Protein AF-A0A1Z8ZDG0-F1 (afdb_monomer)

Structure (mmCIF, N/CA/C/O backbone):
data_AF-A0A1Z8ZDG0-F1
#
_entry.id   AF-A0A1Z8ZDG0-F1
#
loop_
_atom_site.group_PDB
_atom_site.id
_atom_site.type_symbol
_atom_site.label_atom_id
_atom_site.label_alt_id
_atom_site.label_comp_id
_atom_site.label_asym_id
_atom_site.label_entity_id
_atom_site.label_seq_id
_atom_site.pdbx_PDB_ins_code
_atom_site.Cartn_x
_atom_site.Cartn_y
_atom_site.Cartn_z
_atom_site.occupancy
_atom_site.B_iso_or_equiv
_atom_site.auth_seq_id
_atom_site.auth_comp_id
_atom_site.auth_asym_id
_atom_site.auth_atom_id
_atom_site.pdbx_PDB_model_num
ATOM 1 N N . MET A 1 1 ? 83.042 8.607 -52.665 1.00 51.03 1 MET A N 1
ATOM 2 C CA . MET A 1 1 ? 83.077 7.146 -52.420 1.00 51.03 1 MET A CA 1
ATOM 3 C C . MET A 1 1 ? 82.185 6.452 -53.442 1.00 51.03 1 MET A C 1
ATOM 5 O O . MET A 1 1 ? 81.121 7.002 -53.720 1.00 51.03 1 MET A O 1
ATOM 9 N N . PRO A 1 2 ? 82.586 5.308 -54.026 1.00 62.31 2 PRO A N 1
ATOM 10 C CA . PRO A 1 2 ? 81.725 4.559 -54.939 1.00 62.31 2 PRO A CA 1
ATOM 11 C C . PRO A 1 2 ? 80.464 4.097 -54.197 1.00 62.31 2 PRO A C 1
ATOM 13 O O . PRO A 1 2 ? 80.537 3.644 -53.053 1.00 62.31 2 PRO A O 1
ATOM 16 N N . LYS A 1 3 ? 79.292 4.264 -54.821 1.00 74.88 3 LYS A N 1
ATOM 17 C CA . LYS A 1 3 ? 78.024 3.813 -54.236 1.00 74.88 3 LYS A CA 1
ATOM 18 C C . LYS A 1 3 ? 78.013 2.282 -54.241 1.00 74.88 3 LYS A C 1
ATOM 20 O O . LYS A 1 3 ? 78.083 1.684 -55.310 1.00 74.88 3 LYS A O 1
ATOM 25 N N . LYS A 1 4 ? 77.936 1.662 -53.061 1.00 89.00 4 LYS A N 1
ATOM 26 C CA . LYS A 1 4 ? 77.901 0.200 -52.922 1.00 89.00 4 LYS A CA 1
ATOM 27 C C . LYS A 1 4 ? 76.537 -0.380 -53.346 1.00 89.00 4 LYS A C 1
ATOM 29 O O . LYS A 1 4 ? 75.516 0.290 -53.137 1.00 89.00 4 LYS A O 1
ATOM 34 N N . PRO A 1 5 ? 76.498 -1.606 -53.896 1.00 92.50 5 PRO A N 1
ATOM 35 C CA . PRO A 1 5 ? 75.257 -2.299 -54.227 1.00 92.50 5 PRO A CA 1
ATOM 36 C C . PRO A 1 5 ? 74.312 -2.505 -53.034 1.00 92.50 5 PRO A C 1
ATOM 38 O O . PRO A 1 5 ? 74.730 -2.580 -51.872 1.00 92.50 5 PRO A O 1
ATOM 41 N N . LEU A 1 6 ? 73.017 -2.654 -53.323 1.00 91.75 6 LEU A N 1
ATOM 42 C CA . LEU A 1 6 ? 71.985 -2.967 -52.334 1.00 91.75 6 LEU A CA 1
ATOM 43 C 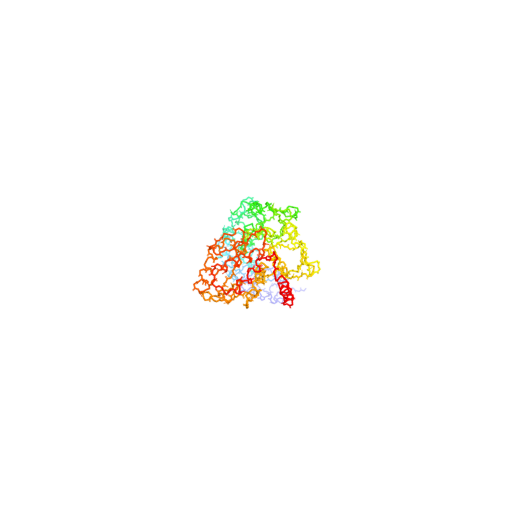C . LEU A 1 6 ? 72.260 -4.316 -51.655 1.00 91.75 6 LEU A C 1
ATOM 45 O O . LEU A 1 6 ? 72.135 -4.407 -50.439 1.00 91.75 6 LEU A O 1
ATOM 49 N N . ALA A 1 7 ? 72.682 -5.332 -52.413 1.00 93.19 7 ALA A N 1
ATOM 50 C CA . ALA A 1 7 ? 72.993 -6.661 -51.882 1.00 93.19 7 ALA A CA 1
ATOM 51 C C . ALA A 1 7 ? 74.105 -6.670 -50.818 1.00 93.19 7 ALA A C 1
ATOM 53 O O . ALA A 1 7 ? 74.064 -7.493 -49.909 1.00 93.19 7 ALA A O 1
ATOM 54 N N . GLU A 1 8 ? 75.072 -5.753 -50.907 1.00 91.81 8 GLU A N 1
ATOM 55 C CA . GLU A 1 8 ? 76.180 -5.654 -49.947 1.00 91.81 8 GLU A CA 1
ATOM 56 C C . GLU A 1 8 ? 75.813 -4.833 -48.711 1.00 91.81 8 GLU A C 1
ATOM 58 O O . GLU A 1 8 ? 76.217 -5.149 -47.598 1.00 91.81 8 GLU A O 1
ATOM 63 N N . THR A 1 9 ? 75.060 -3.752 -48.908 1.00 91.69 9 THR A N 1
ATOM 64 C CA . THR A 1 9 ? 74.727 -2.810 -47.829 1.00 91.69 9 THR A CA 1
ATOM 65 C C . THR A 1 9 ? 73.470 -3.206 -47.059 1.00 91.69 9 THR A C 1
ATOM 67 O O . THR A 1 9 ? 73.340 -2.854 -45.893 1.00 91.69 9 THR A O 1
ATOM 70 N N . HIS A 1 10 ? 72.550 -3.933 -47.699 1.00 92.56 10 HIS A N 1
ATOM 71 C CA . HIS A 1 10 ? 71.261 -4.351 -47.146 1.00 92.56 10 HIS A CA 1
ATOM 72 C C . HIS A 1 10 ? 70.946 -5.814 -47.530 1.00 92.56 10 HIS A C 1
ATOM 74 O O . HIS A 1 10 ? 69.967 -6.071 -48.240 1.00 92.56 10 HIS A O 1
ATOM 80 N N . PRO A 1 11 ? 71.743 -6.798 -47.069 1.00 93.19 11 PRO A N 1
ATOM 81 C CA . PRO A 1 11 ? 71.589 -8.204 -47.458 1.00 93.19 11 PRO A CA 1
ATOM 82 C C . PRO A 1 11 ? 70.197 -8.773 -47.136 1.00 93.19 11 PRO A C 1
ATOM 84 O O . PRO A 1 11 ? 69.614 -9.479 -47.956 1.00 93.19 11 PRO A O 1
ATOM 87 N N . GLU A 1 12 ? 69.597 -8.401 -46.001 1.00 91.75 12 GLU A N 1
ATOM 88 C CA . GLU A 1 12 ? 68.239 -8.841 -45.631 1.00 91.75 12 GLU A CA 1
ATOM 89 C C . GLU A 1 12 ? 67.141 -8.250 -46.524 1.00 91.75 12 GLU A C 1
ATOM 91 O O . GLU A 1 12 ? 66.094 -8.863 -46.737 1.00 91.75 12 GLU A O 1
ATOM 96 N N . LEU A 1 13 ? 67.373 -7.058 -47.075 1.00 92.31 13 LEU A N 1
ATOM 97 C CA . LEU A 1 13 ? 66.469 -6.450 -48.043 1.00 92.31 13 LEU A CA 1
ATOM 98 C C . LEU A 1 13 ? 66.627 -7.117 -49.414 1.00 92.31 13 LEU A C 1
ATOM 100 O O . LEU A 1 13 ? 65.628 -7.381 -50.078 1.00 92.31 13 LEU A O 1
ATOM 104 N N . ALA A 1 14 ? 67.856 -7.453 -49.808 1.00 92.94 14 ALA A N 1
ATOM 105 C CA . ALA A 1 14 ? 68.133 -8.191 -51.037 1.00 92.94 14 ALA A CA 1
ATOM 106 C C . ALA A 1 14 ? 67.511 -9.599 -51.043 1.00 92.94 14 ALA A C 1
ATOM 108 O O . ALA A 1 14 ? 67.047 -10.040 -52.088 1.00 92.94 14 ALA A O 1
ATOM 109 N N . LYS A 1 15 ? 67.393 -10.267 -49.884 1.00 93.75 15 LYS A N 1
ATOM 110 C CA . LYS A 1 15 ? 66.630 -11.528 -49.753 1.00 93.75 15 LYS A CA 1
ATOM 111 C C . LYS A 1 15 ? 65.142 -11.386 -50.096 1.00 93.75 15 LYS A C 1
ATOM 113 O O . LYS A 1 15 ? 64.498 -12.376 -50.415 1.00 93.75 15 LYS A O 1
ATOM 118 N N . GLN A 1 16 ? 64.592 -10.174 -50.025 1.00 94.81 16 GLN A N 1
ATOM 119 C CA . GLN A 1 16 ? 63.196 -9.883 -50.371 1.00 94.81 16 GLN A CA 1
ATOM 120 C C . GLN A 1 16 ? 63.028 -9.483 -51.846 1.00 94.81 16 GLN A C 1
ATOM 122 O O . GLN A 1 16 ? 61.949 -9.035 -52.235 1.00 94.81 16 GLN A O 1
ATOM 127 N N . TRP A 1 17 ? 64.078 -9.580 -52.668 1.00 95.69 17 TRP A N 1
ATOM 128 C CA . TRP A 1 17 ? 63.984 -9.364 -54.112 1.00 95.69 17 TRP A CA 1
ATOM 129 C C . TRP A 1 17 ? 63.103 -10.443 -54.741 1.00 95.69 17 TRP A C 1
ATOM 131 O O . TRP A 1 17 ? 63.250 -11.622 -54.419 1.00 95.69 17 TRP A O 1
ATOM 141 N N . HIS A 1 18 ? 62.175 -10.066 -55.623 1.00 96.38 18 HIS A N 1
ATOM 142 C CA . HIS A 1 18 ? 61.305 -11.065 -56.237 1.00 96.38 18 HIS A CA 1
ATOM 143 C C . HIS A 1 18 ? 62.113 -12.017 -57.141 1.00 96.38 18 HIS A C 1
ATOM 145 O O . HIS A 1 18 ? 62.879 -11.523 -57.973 1.00 96.38 18 HIS A O 1
ATOM 151 N N . PRO A 1 19 ? 61.934 -13.351 -57.035 1.00 92.75 19 PRO A N 1
ATOM 152 C CA . PRO A 1 19 ? 62.767 -14.329 -57.744 1.00 92.75 19 PRO A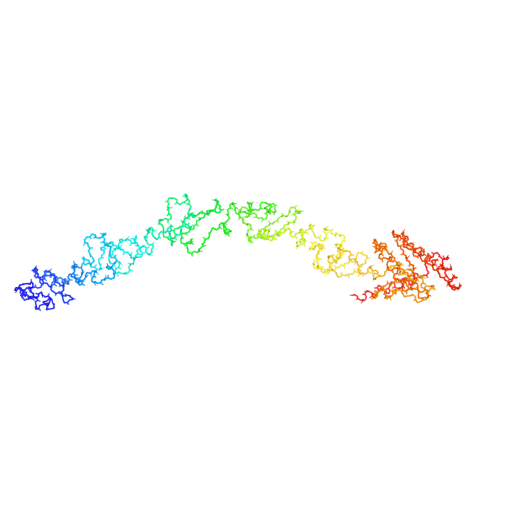 CA 1
ATOM 153 C C . PRO A 1 19 ? 62.627 -14.302 -59.274 1.00 92.75 19 PRO A C 1
ATOM 155 O O . PRO A 1 19 ? 63.564 -14.680 -59.964 1.00 92.75 19 PRO A O 1
ATOM 158 N N . SER A 1 20 ? 61.476 -13.872 -59.806 1.00 93.25 20 SER A N 1
ATOM 159 C CA . SER A 1 20 ? 61.174 -13.966 -61.249 1.00 93.25 20 SER A CA 1
ATOM 160 C C . SER A 1 20 ? 60.536 -12.729 -61.899 1.00 93.25 20 SER A C 1
ATOM 162 O O . SER A 1 20 ? 60.375 -12.707 -63.113 1.00 93.25 20 SER A O 1
ATOM 164 N N . LEU A 1 21 ? 60.165 -11.688 -61.140 1.00 95.19 21 LEU A N 1
ATOM 165 C CA . LEU A 1 21 ? 59.379 -10.554 -61.672 1.00 95.19 21 LEU A CA 1
ATOM 166 C C . LEU A 1 21 ? 60.237 -9.331 -62.030 1.00 95.19 21 LEU A C 1
ATOM 168 O O . LEU A 1 21 ? 59.711 -8.318 -62.479 1.00 95.19 21 LEU A O 1
ATOM 172 N N . ASN A 1 22 ? 61.555 -9.418 -61.836 1.00 95.12 22 ASN A N 1
ATOM 173 C CA . ASN A 1 22 ? 62.499 -8.331 -62.114 1.00 95.12 22 ASN A CA 1
ATOM 174 C C . ASN A 1 22 ? 63.332 -8.555 -63.388 1.00 95.12 22 ASN A C 1
ATOM 176 O O . ASN A 1 22 ? 64.247 -7.775 -63.652 1.00 95.12 22 ASN A O 1
ATOM 180 N N . GLY A 1 23 ? 63.024 -9.594 -64.178 1.00 92.00 23 GLY A N 1
ATOM 181 C CA . GLY A 1 23 ? 63.841 -9.994 -65.327 1.00 92.00 23 GLY A CA 1
ATOM 182 C C . GLY A 1 23 ? 65.288 -10.265 -64.902 1.00 92.00 23 GLY A C 1
ATOM 183 O O . GLY A 1 23 ? 65.515 -10.865 -63.853 1.00 92.00 23 GLY A O 1
ATOM 184 N N . ASP A 1 24 ? 66.252 -9.750 -65.668 1.00 93.00 24 ASP A N 1
ATOM 185 C CA . ASP A 1 24 ? 67.689 -9.904 -65.391 1.00 93.00 24 ASP A CA 1
ATOM 186 C C . ASP A 1 24 ? 68.221 -8.956 -64.297 1.00 93.00 24 ASP A C 1
ATOM 188 O O . ASP A 1 24 ? 69.388 -9.037 -63.915 1.00 93.00 24 ASP A O 1
ATOM 192 N N . LEU A 1 25 ? 67.397 -8.030 -63.785 1.00 93.94 25 LEU A N 1
ATOM 193 C CA . LEU A 1 25 ? 67.829 -7.056 -62.782 1.00 93.94 25 LEU A CA 1
ATOM 194 C C . LEU A 1 25 ? 67.933 -7.701 -61.393 1.00 93.94 25 LEU A C 1
ATOM 196 O O . LEU A 1 25 ? 66.938 -8.152 -60.817 1.00 93.94 25 LEU A O 1
ATOM 200 N N . THR A 1 26 ? 69.123 -7.641 -60.799 1.00 93.06 26 THR A N 1
ATOM 201 C CA . THR A 1 26 ? 69.414 -8.178 -59.466 1.00 93.06 26 THR A CA 1
ATOM 202 C C . THR A 1 26 ? 69.686 -7.077 -58.437 1.00 93.06 26 THR A C 1
ATOM 204 O O . THR A 1 26 ? 69.991 -5.925 -58.755 1.00 93.06 26 THR A O 1
ATOM 207 N N . ALA A 1 27 ? 69.654 -7.442 -57.153 1.00 92.81 27 ALA A N 1
ATOM 208 C CA . ALA A 1 27 ? 70.018 -6.540 -56.059 1.00 92.81 27 ALA A CA 1
ATOM 209 C C . ALA A 1 27 ? 71.502 -6.091 -56.082 1.00 92.81 27 ALA A C 1
ATOM 211 O O . ALA A 1 27 ? 71.882 -5.208 -55.308 1.00 92.81 27 ALA A O 1
ATOM 212 N N . ARG A 1 28 ? 72.355 -6.680 -56.937 1.00 93.56 28 ARG A N 1
ATOM 213 C CA . ARG A 1 28 ? 73.744 -6.234 -57.147 1.00 93.56 28 ARG A CA 1
ATOM 214 C C . ARG A 1 28 ? 73.844 -5.072 -58.142 1.00 93.56 28 ARG A C 1
ATOM 216 O O . ARG A 1 28 ? 74.810 -4.320 -58.095 1.00 93.56 28 ARG A O 1
ATOM 223 N N . ASP A 1 29 ? 72.810 -4.863 -58.956 1.00 93.38 29 ASP A N 1
ATOM 224 C CA . ASP A 1 29 ? 72.811 -3.895 -60.061 1.00 93.38 29 ASP A CA 1
ATOM 225 C C . ASP A 1 29 ? 72.258 -2.515 -59.664 1.00 93.38 29 ASP A C 1
ATOM 227 O O . ASP A 1 29 ? 72.172 -1.591 -60.477 1.00 93.38 29 ASP A O 1
ATOM 231 N N . VAL A 1 30 ? 71.832 -2.357 -58.407 1.00 93.44 30 VAL A N 1
ATOM 232 C CA . VAL A 1 30 ? 71.209 -1.135 -57.884 1.00 93.44 30 VAL A CA 1
ATOM 233 C C . VAL A 1 30 ? 71.812 -0.725 -56.546 1.00 93.44 30 VAL A C 1
ATOM 235 O O . VAL A 1 30 ? 72.283 -1.554 -55.775 1.00 93.44 30 VAL A O 1
ATOM 238 N N . THR A 1 31 ? 71.753 0.571 -56.241 1.00 93.62 31 THR A N 1
ATOM 239 C CA . THR A 1 31 ? 72.168 1.132 -54.943 1.00 93.62 31 THR A CA 1
ATOM 240 C C . THR A 1 31 ? 70.940 1.396 -54.053 1.00 93.62 31 THR A C 1
ATOM 242 O O . THR A 1 31 ? 69.845 1.592 -54.593 1.00 93.62 31 THR A O 1
ATOM 245 N N . PRO A 1 32 ? 71.075 1.467 -52.712 1.00 90.69 32 PRO A N 1
ATOM 246 C CA . PRO A 1 32 ? 69.948 1.676 -51.785 1.00 90.69 32 PRO A CA 1
ATOM 247 C C . PRO A 1 32 ? 69.128 2.958 -51.981 1.00 90.69 32 PRO A C 1
ATOM 249 O O . PRO A 1 32 ? 68.022 3.050 -51.459 1.00 90.69 32 PRO A O 1
ATOM 252 N N . GLY A 1 33 ? 69.653 3.944 -52.714 1.00 91.94 33 GLY A N 1
ATOM 253 C CA . GLY A 1 33 ? 68.965 5.193 -53.065 1.00 91.94 33 GLY A CA 1
ATOM 254 C C . GLY A 1 33 ? 68.389 5.219 -54.485 1.00 91.94 33 GLY A C 1
ATOM 255 O O . GLY A 1 33 ? 68.055 6.289 -54.985 1.00 91.94 33 GLY A O 1
ATOM 256 N N . SER A 1 34 ? 68.318 4.078 -55.179 1.00 92.88 34 SER A N 1
ATOM 257 C CA . SER A 1 34 ? 67.835 4.008 -56.564 1.00 92.88 34 SER A CA 1
ATOM 258 C C . SER A 1 34 ? 66.320 4.213 -56.672 1.00 92.88 34 SER A C 1
ATOM 260 O O . SER A 1 34 ? 65.540 3.534 -56.013 1.00 92.88 34 SER A O 1
ATOM 262 N N . ASN A 1 35 ? 65.875 5.080 -57.582 1.00 94.19 35 ASN A N 1
ATOM 263 C CA . ASN A 1 35 ? 64.446 5.299 -57.834 1.00 94.19 35 ASN A CA 1
ATOM 264 C C . ASN A 1 35 ? 63.795 4.226 -58.729 1.00 94.19 35 ASN A C 1
ATOM 266 O O . ASN A 1 35 ? 62.592 4.304 -58.975 1.00 94.19 35 ASN A O 1
ATOM 270 N N . LYS A 1 36 ? 64.546 3.216 -59.203 1.00 94.56 36 LYS A N 1
ATOM 271 C CA . LYS A 1 36 ? 63.981 2.108 -59.992 1.00 94.56 36 LYS A CA 1
ATOM 272 C C . LYS A 1 36 ? 62.916 1.366 -59.180 1.00 94.56 36 LYS A C 1
ATOM 274 O O . LYS A 1 36 ? 63.190 0.964 -58.048 1.00 94.56 36 LYS A O 1
ATOM 279 N N . LYS A 1 37 ? 61.729 1.187 -59.766 1.00 96.12 37 LYS A N 1
ATOM 280 C CA . LYS A 1 37 ? 60.674 0.313 -59.245 1.00 96.12 37 LYS A CA 1
ATOM 281 C C . LYS A 1 37 ? 61.003 -1.133 -59.583 1.00 96.12 37 LYS A C 1
ATOM 283 O O . LYS A 1 37 ? 61.379 -1.428 -60.712 1.00 96.12 37 LYS A O 1
ATOM 288 N N . VAL A 1 38 ? 60.906 -1.991 -58.579 1.00 96.19 38 VAL A N 1
ATOM 289 C CA . VAL A 1 38 ? 61.164 -3.426 -58.686 1.00 96.19 38 VAL A CA 1
ATOM 290 C C . VAL A 1 38 ? 60.125 -4.170 -57.861 1.00 96.19 38 VAL A C 1
ATOM 292 O O . VAL A 1 38 ? 59.545 -3.614 -56.920 1.00 96.19 38 VAL A O 1
ATOM 295 N N . TRP A 1 39 ? 59.895 -5.426 -58.211 1.00 96.81 39 TRP A N 1
ATOM 296 C CA . TRP A 1 39 ? 59.062 -6.342 -57.457 1.00 96.81 39 TRP A CA 1
ATOM 297 C C . TRP A 1 39 ? 59.813 -6.885 -56.245 1.00 96.81 39 TRP A C 1
ATOM 299 O O . TRP A 1 39 ? 60.963 -7.327 -56.329 1.00 96.81 39 TRP A O 1
ATOM 309 N N . TRP A 1 40 ? 59.121 -6.885 -55.114 1.00 95.56 40 TRP A N 1
ATOM 310 C CA . TRP A 1 40 ? 59.570 -7.436 -53.844 1.00 95.56 40 TRP A CA 1
ATOM 311 C C . TRP A 1 40 ? 58.661 -8.590 -53.436 1.00 95.56 40 TRP A C 1
ATOM 313 O O . TRP A 1 40 ? 57.457 -8.548 -53.693 1.00 95.56 40 TRP A O 1
ATOM 323 N N . LYS A 1 41 ? 59.232 -9.583 -52.751 1.00 95.25 41 LYS A N 1
ATOM 324 C CA . LYS A 1 41 ? 58.514 -10.690 -52.118 1.00 95.25 41 LYS A CA 1
ATOM 325 C C . LYS A 1 41 ? 58.794 -10.693 -50.620 1.00 95.25 41 LYS A C 1
ATOM 327 O O . LYS A 1 41 ? 59.947 -10.721 -50.190 1.00 95.25 41 LYS A O 1
ATOM 332 N N . CYS A 1 42 ? 57.743 -10.605 -49.808 1.00 93.38 42 CYS A N 1
ATOM 333 C CA . CYS A 1 42 ? 57.880 -10.614 -48.354 1.00 93.38 42 CYS A CA 1
ATOM 334 C C . CYS A 1 42 ? 57.867 -12.063 -47.859 1.00 93.38 42 CYS A C 1
ATOM 336 O O . CYS A 1 42 ? 56.971 -12.803 -48.245 1.00 93.38 42 CYS A O 1
ATOM 338 N N . PRO A 1 43 ? 58.761 -12.460 -46.939 1.00 92.44 43 PRO A N 1
ATOM 339 C CA . PRO A 1 43 ? 58.749 -13.812 -46.378 1.00 92.44 43 PRO A CA 1
ATOM 340 C C . PRO A 1 43 ? 57.539 -14.100 -45.469 1.00 92.44 43 PRO A C 1
ATOM 342 O O . PRO A 1 43 ? 57.371 -15.230 -45.034 1.00 92.44 43 PRO A O 1
ATOM 345 N N . VAL A 1 44 ? 56.714 -13.094 -45.144 1.00 90.12 44 VAL A N 1
ATOM 346 C CA . VAL A 1 44 ? 55.541 -13.244 -44.259 1.00 90.12 44 VAL A CA 1
ATOM 347 C C . VAL A 1 44 ? 54.376 -13.970 -44.941 1.00 90.12 44 VAL A C 1
ATOM 349 O O . VAL A 1 44 ? 53.576 -14.593 -44.250 1.00 90.12 44 VAL A O 1
ATOM 352 N N . GLY A 1 45 ? 54.260 -13.899 -46.268 1.00 89.19 45 GLY A N 1
ATOM 353 C CA . GLY A 1 45 ? 53.176 -14.547 -47.003 1.00 89.19 45 GLY A CA 1
ATOM 354 C C . GLY A 1 45 ? 53.526 -14.735 -48.472 1.00 89.19 45 GLY A C 1
ATOM 355 O O . GLY A 1 45 ? 54.138 -13.861 -49.084 1.00 89.19 45 GLY A O 1
ATOM 356 N N . ASP A 1 46 ? 53.127 -15.868 -49.048 1.00 90.94 46 ASP A N 1
ATOM 357 C CA . ASP A 1 46 ? 53.476 -16.213 -50.431 1.00 90.94 46 ASP A CA 1
ATOM 358 C C . ASP A 1 46 ? 52.877 -15.253 -51.462 1.00 90.94 46 ASP A C 1
ATOM 360 O O . ASP A 1 46 ? 53.484 -15.029 -52.506 1.00 90.94 46 ASP A O 1
ATOM 364 N N . ASP A 1 47 ? 51.726 -14.654 -51.147 1.00 92.38 47 ASP A N 1
ATOM 365 C CA . ASP A 1 47 ? 51.032 -13.646 -51.952 1.00 92.38 47 ASP A CA 1
ATOM 366 C C . ASP A 1 47 ? 51.461 -12.205 -51.611 1.00 92.38 47 ASP A C 1
ATOM 368 O O . ASP A 1 47 ? 50.884 -11.237 -52.117 1.00 92.38 47 ASP A O 1
ATOM 372 N N . HIS A 1 48 ? 52.493 -12.030 -50.773 1.00 94.06 48 HIS A N 1
ATOM 373 C CA . HIS A 1 48 ? 53.033 -10.719 -50.425 1.00 94.06 48 HIS A CA 1
ATOM 374 C C . HIS A 1 48 ? 54.011 -10.199 -51.484 1.00 94.06 48 HIS A C 1
ATOM 376 O O . HIS A 1 48 ? 55.192 -9.953 -51.213 1.00 94.06 48 HIS A O 1
ATOM 382 N N . GLU A 1 49 ? 53.491 -10.000 -52.690 1.00 94.88 49 GLU A N 1
ATOM 383 C CA . GLU A 1 49 ? 54.233 -9.526 -53.853 1.00 94.88 49 GLU A CA 1
ATOM 384 C C . GLU A 1 49 ? 53.781 -8.102 -54.220 1.00 94.88 49 GLU A C 1
ATOM 386 O O . GLU A 1 49 ? 52.591 -7.812 -54.438 1.00 94.88 49 GLU A O 1
ATOM 391 N N . TRP A 1 50 ? 54.730 -7.162 -54.233 1.00 94.19 50 TRP A N 1
ATOM 392 C CA . TRP A 1 50 ? 54.435 -5.758 -54.521 1.00 94.19 50 TRP A CA 1
ATOM 393 C C . TRP A 1 50 ? 55.578 -5.049 -55.237 1.00 94.19 50 TRP A C 1
ATOM 395 O O . TRP A 1 50 ? 56.752 -5.347 -55.033 1.00 94.19 50 TRP A O 1
ATOM 405 N N . GLU A 1 51 ? 55.216 -4.052 -56.034 1.00 94.81 51 GLU A N 1
ATOM 406 C CA . GLU A 1 51 ? 56.163 -3.174 -56.705 1.00 94.81 51 GLU A CA 1
ATOM 407 C C . GLU A 1 51 ? 56.429 -1.921 -55.850 1.00 94.81 51 GLU A C 1
ATOM 409 O O . GLU A 1 51 ? 55.498 -1.278 -55.358 1.00 94.81 51 GLU A O 1
ATOM 414 N N . MET A 1 52 ? 57.701 -1.563 -55.650 1.00 93.81 52 MET A N 1
ATOM 415 C CA . MET A 1 52 ? 58.111 -0.321 -54.977 1.00 93.81 52 MET A CA 1
ATOM 416 C C . MET A 1 52 ? 59.530 0.080 -55.389 1.00 93.81 52 MET A C 1
ATOM 418 O O . MET A 1 52 ? 60.333 -0.773 -55.771 1.00 93.81 52 MET A O 1
ATOM 422 N N . SER A 1 53 ? 59.866 1.371 -55.295 1.00 96.00 53 SER A N 1
ATOM 423 C CA . SER A 1 53 ? 61.228 1.819 -55.591 1.00 96.00 53 SER A CA 1
ATOM 424 C C . SER A 1 53 ? 62.245 1.315 -54.565 1.00 96.00 53 SER A C 1
ATOM 426 O O . SER A 1 53 ? 61.951 1.190 -53.371 1.00 96.00 53 SER A O 1
ATOM 428 N N . VAL A 1 54 ? 63.470 1.057 -55.027 1.00 94.62 54 VAL A N 1
ATOM 429 C CA . VAL A 1 54 ? 64.580 0.637 -54.159 1.00 94.62 54 VAL A CA 1
ATOM 430 C C . VAL A 1 54 ? 64.887 1.696 -53.096 1.00 94.62 54 VAL A C 1
ATOM 432 O O . VAL A 1 54 ? 65.097 1.337 -51.945 1.00 94.62 54 VAL A O 1
ATOM 435 N N . ALA A 1 55 ? 64.810 2.987 -53.431 1.00 94.88 55 ALA A N 1
ATOM 436 C CA . ALA A 1 55 ? 65.023 4.108 -52.516 1.00 94.88 55 ALA A CA 1
ATOM 437 C C . ALA A 1 55 ? 64.045 4.110 -51.332 1.00 94.88 55 ALA A C 1
ATOM 439 O O . ALA A 1 55 ? 64.463 4.287 -50.187 1.00 94.88 55 ALA A O 1
ATOM 440 N N . MET A 1 56 ? 62.754 3.845 -51.572 1.00 92.19 56 MET A N 1
ATOM 441 C CA . MET A 1 56 ? 61.752 3.776 -50.498 1.00 92.19 56 MET A CA 1
ATOM 442 C C . MET A 1 56 ? 62.046 2.643 -49.508 1.00 92.19 56 MET A C 1
ATOM 444 O O . MET A 1 56 ? 61.726 2.756 -48.327 1.00 92.19 56 MET A O 1
ATOM 448 N N . ARG A 1 57 ? 62.677 1.562 -49.974 1.00 92.44 57 ARG A N 1
ATOM 449 C CA . ARG A 1 57 ? 63.056 0.407 -49.155 1.00 92.44 57 ARG A CA 1
ATOM 450 C C . ARG A 1 57 ? 64.404 0.597 -48.461 1.00 92.44 57 ARG A C 1
ATOM 452 O O . ARG A 1 57 ? 64.481 0.444 -47.250 1.00 92.44 57 ARG A O 1
ATOM 459 N N . GLY A 1 58 ? 65.443 0.925 -49.225 1.00 89.06 58 GLY A N 1
ATOM 460 C CA . GLY A 1 58 ? 66.832 0.982 -48.770 1.00 89.06 58 GLY A CA 1
ATOM 461 C C . GLY A 1 58 ? 67.231 2.296 -48.103 1.00 89.06 58 GLY A C 1
ATOM 462 O O . GLY A 1 58 ? 68.125 2.290 -47.272 1.00 89.06 58 GLY A O 1
ATOM 463 N N . SER A 1 59 ? 66.575 3.414 -48.428 1.00 88.62 59 SER A N 1
ATOM 464 C CA . SER A 1 59 ? 66.864 4.718 -47.809 1.00 88.62 59 SER A CA 1
ATOM 465 C C . SER A 1 59 ? 65.777 5.142 -46.819 1.00 88.62 59 SER A C 1
ATOM 467 O O . SER A 1 59 ? 66.088 5.648 -45.747 1.00 88.62 59 SER A O 1
ATOM 469 N N . SER A 1 60 ? 64.498 4.920 -47.144 1.00 88.06 60 SER A N 1
ATOM 470 C CA . SER A 1 60 ? 63.371 5.304 -46.271 1.00 88.06 60 SER A CA 1
ATOM 471 C C . SER A 1 60 ? 62.857 4.180 -45.362 1.00 88.06 60 SER A C 1
ATOM 473 O O . SER A 1 60 ? 61.959 4.423 -44.559 1.00 88.06 60 SER A O 1
ATOM 475 N N . GLY A 1 61 ? 63.371 2.952 -45.494 1.00 89.06 61 GLY A N 1
ATOM 476 C CA . GLY A 1 61 ? 63.013 1.828 -44.622 1.00 89.06 61 GLY A CA 1
ATOM 477 C C . GLY A 1 61 ? 61.561 1.343 -44.733 1.00 89.06 61 GLY A C 1
ATOM 478 O O . GLY A 1 61 ? 61.057 0.705 -43.809 1.00 89.06 61 GLY A O 1
ATOM 479 N N . GLN A 1 62 ? 60.841 1.639 -45.823 1.00 90.94 62 GLN A N 1
ATOM 480 C CA . GLN A 1 62 ? 59.437 1.240 -45.950 1.00 90.94 62 GLN A CA 1
ATOM 481 C C . GLN A 1 62 ? 59.278 -0.287 -46.034 1.00 90.94 62 GLN A C 1
ATOM 483 O O . GLN A 1 62 ? 59.815 -0.951 -46.919 1.00 90.94 62 GLN A O 1
ATOM 488 N N . GLY A 1 63 ? 58.484 -0.855 -45.125 1.00 90.69 63 GLY A N 1
ATOM 489 C CA . GLY A 1 63 ? 58.168 -2.285 -45.103 1.00 90.69 63 GLY A CA 1
ATOM 490 C C . GLY A 1 63 ? 57.183 -2.729 -46.194 1.00 90.69 63 GLY A C 1
ATOM 491 O O . GLY A 1 63 ? 56.704 -1.924 -46.993 1.00 90.69 63 GLY A O 1
ATOM 492 N N . CYS A 1 64 ? 56.849 -4.022 -46.192 1.00 92.44 64 CYS A N 1
ATOM 493 C CA . CYS A 1 64 ? 55.859 -4.609 -47.099 1.00 92.44 64 CYS A CA 1
ATOM 494 C C . CYS A 1 64 ? 54.506 -3.880 -47.002 1.00 92.44 64 CYS A C 1
ATOM 496 O O . CYS A 1 64 ? 53.938 -3.745 -45.914 1.00 92.44 64 CYS A O 1
ATOM 498 N N . THR A 1 65 ? 53.980 -3.417 -48.139 1.00 91.19 65 THR A N 1
ATOM 499 C CA . THR A 1 65 ? 52.701 -2.688 -48.213 1.00 91.19 65 THR A CA 1
ATOM 500 C C . THR A 1 65 ? 51.516 -3.563 -47.809 1.00 91.19 65 THR A C 1
ATOM 502 O O . THR A 1 65 ? 50.555 -3.058 -47.238 1.00 91.19 65 THR A O 1
ATOM 505 N N . ILE A 1 66 ? 51.614 -4.874 -48.028 1.00 93.69 66 ILE A N 1
ATOM 506 C CA . ILE A 1 66 ? 50.585 -5.863 -47.699 1.00 93.69 66 ILE A CA 1
ATOM 507 C C . ILE A 1 66 ? 50.557 -6.143 -46.190 1.00 93.69 66 ILE A C 1
ATOM 509 O O . ILE A 1 66 ? 49.496 -6.034 -45.577 1.00 93.69 66 ILE A O 1
ATOM 513 N N . CYS A 1 67 ? 51.717 -6.365 -45.552 1.00 89.75 67 CYS A N 1
ATOM 514 C CA . CYS A 1 67 ? 51.812 -6.481 -44.086 1.00 89.75 67 CYS A CA 1
ATOM 515 C C . CYS A 1 67 ? 51.308 -5.221 -43.368 1.00 89.75 67 CYS A C 1
ATOM 517 O O . CYS A 1 67 ? 50.743 -5.294 -42.280 1.00 89.75 67 CYS A O 1
ATOM 519 N N . ARG A 1 68 ? 51.519 -4.050 -43.980 1.00 89.12 68 ARG A N 1
ATOM 520 C CA . ARG A 1 68 ? 51.065 -2.752 -43.461 1.00 89.12 68 ARG A CA 1
ATOM 521 C C . ARG A 1 68 ? 49.597 -2.447 -43.787 1.00 89.12 68 ARG A C 1
ATOM 523 O O . ARG A 1 68 ? 49.087 -1.434 -43.320 1.00 89.12 68 ARG A O 1
ATOM 530 N N . GLY A 1 69 ? 48.922 -3.294 -44.569 1.00 87.94 69 GLY A N 1
ATOM 531 C CA . GLY A 1 69 ? 47.505 -3.145 -44.902 1.00 87.94 69 GLY A CA 1
ATOM 532 C C . GLY A 1 69 ? 47.182 -2.106 -45.985 1.00 87.94 69 GLY A C 1
ATOM 533 O O . GLY A 1 69 ? 46.035 -1.690 -46.102 1.00 87.94 69 GLY A O 1
ATOM 534 N N . PHE A 1 70 ? 48.162 -1.674 -46.782 1.00 87.31 70 PHE A N 1
ATOM 535 C CA . PHE A 1 70 ? 47.941 -0.756 -47.909 1.00 87.31 70 PHE A CA 1
ATOM 536 C C . PHE A 1 70 ? 47.455 -1.458 -49.182 1.00 87.31 70 PHE A C 1
ATOM 538 O O . PHE A 1 70 ? 46.863 -0.812 -50.041 1.00 87.31 70 PHE A O 1
ATOM 545 N N . LYS A 1 71 ? 47.700 -2.766 -49.310 1.00 91.25 71 LYS A N 1
ATOM 546 C CA . LYS A 1 71 ? 47.221 -3.605 -50.416 1.00 91.25 71 LYS A CA 1
ATOM 547 C C . LYS A 1 71 ? 46.525 -4.839 -49.841 1.00 91.25 71 LYS A C 1
ATOM 549 O O . LYS A 1 71 ? 47.066 -5.477 -48.935 1.00 91.25 71 LYS A O 1
ATOM 554 N N . VAL A 1 72 ? 45.333 -5.141 -50.351 1.00 93.94 72 VAL A N 1
ATOM 555 C CA . VAL A 1 72 ? 44.552 -6.327 -49.975 1.00 93.94 72 VAL A CA 1
ATOM 556 C C . VAL A 1 72 ? 44.975 -7.494 -50.864 1.00 93.94 72 VAL A C 1
ATOM 558 O O . VAL A 1 72 ? 45.069 -7.342 -52.081 1.00 93.94 72 VAL A O 1
ATOM 561 N N . VAL A 1 73 ? 45.249 -8.638 -50.250 1.00 94.44 73 VAL A N 1
ATOM 562 C CA . VAL A 1 73 ? 45.512 -9.931 -50.892 1.00 94.44 73 VAL A CA 1
ATOM 563 C C . VAL A 1 73 ? 44.786 -11.030 -50.110 1.00 94.44 73 VAL A C 1
ATOM 565 O O . VAL A 1 73 ? 44.219 -10.782 -49.041 1.00 94.44 73 VAL A O 1
ATOM 568 N N . LYS A 1 74 ? 44.793 -12.263 -50.620 1.00 92.88 74 LYS A N 1
ATOM 569 C CA . LYS A 1 74 ? 44.021 -13.367 -50.038 1.00 92.88 74 LYS A CA 1
ATOM 570 C C . LYS A 1 74 ? 44.414 -13.643 -48.584 1.00 92.88 74 LYS A C 1
ATOM 572 O O . LYS A 1 74 ? 43.525 -13.871 -47.767 1.00 92.88 74 LYS A O 1
ATOM 577 N N . SER A 1 75 ? 45.700 -13.588 -48.242 1.00 94.12 75 SER A N 1
ATOM 578 C CA . SER A 1 75 ? 46.201 -13.877 -46.891 1.00 94.12 75 SER A CA 1
ATOM 579 C C . SER A 1 75 ? 45.892 -12.797 -45.845 1.00 94.12 75 SER A C 1
ATOM 581 O O . SER A 1 75 ? 45.875 -13.109 -44.654 1.00 94.12 75 SER A O 1
ATOM 583 N N . ASN A 1 76 ? 45.609 -11.549 -46.249 1.00 94.25 76 ASN A N 1
ATOM 584 C CA . ASN A 1 76 ? 45.373 -10.434 -45.319 1.00 94.25 76 ASN A CA 1
ATOM 585 C C . ASN A 1 76 ? 43.944 -9.853 -45.348 1.00 94.25 76 ASN A C 1
ATOM 587 O O . ASN A 1 76 ? 43.639 -8.929 -44.584 1.00 94.25 76 ASN A O 1
ATOM 591 N N . CYS A 1 77 ? 43.072 -10.373 -46.215 1.00 96.25 77 CYS A N 1
ATOM 592 C CA . CYS A 1 77 ? 41.689 -9.920 -46.327 1.00 96.25 77 CYS A CA 1
ATOM 593 C C . CYS A 1 77 ? 40.805 -10.381 -45.151 1.00 96.25 77 CYS A C 1
ATOM 595 O O . CYS A 1 77 ? 41.109 -11.343 -44.437 1.00 96.25 77 CYS A O 1
ATOM 597 N N . LEU A 1 78 ? 39.675 -9.696 -44.951 1.00 96.75 78 LEU A N 1
ATOM 598 C CA . LEU A 1 78 ? 38.701 -9.987 -43.898 1.00 96.75 78 LEU A CA 1
ATOM 599 C C . LEU A 1 78 ? 38.089 -11.384 -44.046 1.00 96.75 78 LEU A C 1
ATOM 601 O O . LEU A 1 78 ? 37.953 -12.081 -43.042 1.00 96.75 78 LEU A O 1
ATOM 605 N N . GLY A 1 79 ? 37.787 -11.797 -45.279 1.00 96.69 79 GLY A N 1
ATOM 606 C CA . GLY A 1 79 ? 37.239 -13.117 -45.598 1.00 96.69 79 GLY A CA 1
ATOM 607 C C . GLY A 1 79 ? 38.092 -14.262 -45.053 1.00 96.69 79 GLY A C 1
ATOM 608 O O . GLY A 1 79 ? 37.562 -15.204 -44.467 1.00 96.69 79 GLY A O 1
ATOM 609 N N . THR A 1 80 ? 39.415 -14.143 -45.181 1.00 95.50 80 THR A N 1
ATOM 610 C CA . THR A 1 80 ? 40.373 -15.155 -44.714 1.00 95.50 80 THR A CA 1
ATOM 611 C C . THR A 1 80 ? 40.682 -15.021 -43.224 1.00 95.50 80 THR A C 1
ATOM 613 O O . THR A 1 80 ? 40.679 -16.017 -42.506 1.00 95.50 80 THR A O 1
ATOM 616 N N . LEU A 1 81 ? 40.942 -13.803 -42.731 1.00 95.25 81 LEU A N 1
ATOM 617 C CA . LEU A 1 81 ? 41.389 -13.590 -41.347 1.00 95.25 81 LEU A CA 1
ATOM 618 C C . LEU A 1 81 ? 40.254 -13.630 -40.313 1.00 95.25 81 LEU A C 1
ATOM 620 O O . LEU A 1 81 ? 40.495 -13.902 -39.137 1.00 95.25 81 LEU A O 1
ATOM 624 N N . ASN A 1 82 ? 39.018 -13.335 -40.718 1.00 96.56 82 ASN A N 1
ATOM 625 C CA . ASN A 1 82 ? 37.852 -13.285 -39.838 1.00 96.56 82 ASN A CA 1
ATOM 626 C C . ASN A 1 82 ? 36.622 -13.930 -40.513 1.00 96.56 82 ASN A C 1
ATOM 628 O O . ASN A 1 82 ? 35.635 -13.241 -40.801 1.00 96.56 82 ASN A O 1
ATOM 632 N N . PRO A 1 83 ? 36.635 -15.258 -40.742 1.00 95.75 83 PRO A N 1
ATOM 633 C CA . PRO A 1 83 ? 35.561 -15.952 -41.454 1.00 95.75 83 PRO A CA 1
ATOM 634 C C . PRO A 1 83 ? 34.221 -15.897 -40.710 1.00 95.75 83 PRO A C 1
ATOM 636 O O . PRO A 1 83 ? 33.178 -15.774 -41.343 1.00 95.75 83 PRO A O 1
ATOM 639 N N . SER A 1 84 ? 34.221 -15.926 -39.371 1.00 94.31 84 SER A N 1
ATOM 640 C CA . SER A 1 84 ? 32.997 -15.779 -38.569 1.00 94.31 84 SER A CA 1
ATOM 641 C C . SER A 1 84 ? 32.350 -14.408 -38.755 1.00 94.31 84 SER A C 1
ATOM 643 O O . SER A 1 84 ? 31.156 -14.330 -39.016 1.00 94.31 84 SER A O 1
ATOM 645 N N . LEU A 1 85 ? 33.144 -13.336 -38.698 1.00 95.69 85 LEU A N 1
ATOM 646 C CA . LEU A 1 85 ? 32.662 -11.975 -38.923 1.00 95.69 85 LEU A CA 1
ATOM 647 C C . LEU A 1 85 ? 32.173 -11.782 -40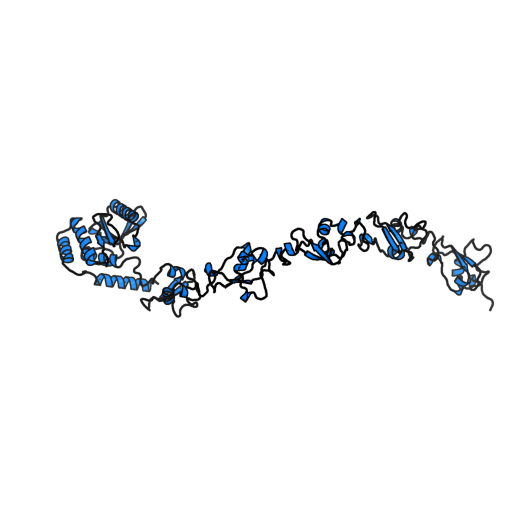.365 1.00 95.69 85 LEU A C 1
ATOM 649 O O . LEU A 1 85 ? 31.186 -11.090 -40.592 1.00 95.69 85 LEU A O 1
ATOM 653 N N . SER A 1 86 ? 32.821 -12.431 -41.333 1.00 96.19 86 SER A N 1
ATOM 654 C CA . SER A 1 86 ? 32.420 -12.386 -42.744 1.00 96.19 86 SER A CA 1
ATOM 655 C C . SER A 1 86 ? 31.034 -12.991 -42.994 1.00 96.19 86 SER A C 1
ATOM 657 O O . SER A 1 86 ? 30.363 -12.567 -43.929 1.00 96.19 86 SER A O 1
ATOM 659 N N . LYS A 1 87 ? 30.556 -13.911 -42.140 1.00 95.62 87 LYS A N 1
ATOM 660 C CA . LYS A 1 87 ? 29.172 -14.425 -42.208 1.00 95.62 87 LYS A CA 1
ATOM 661 C C . LYS A 1 87 ? 28.122 -13.360 -41.896 1.00 95.62 87 LYS A C 1
ATOM 663 O O . LYS A 1 87 ? 26.986 -13.489 -42.328 1.00 95.62 87 LYS A O 1
ATOM 668 N N . GLU A 1 88 ? 28.495 -12.315 -41.163 1.00 97.00 88 GLU A N 1
ATOM 669 C CA . GLU A 1 88 ? 27.609 -11.189 -40.861 1.00 97.00 88 GLU A CA 1
ATOM 670 C C . GLU A 1 88 ? 27.665 -10.088 -41.932 1.00 97.00 88 GLU A C 1
ATOM 672 O O . GLU A 1 88 ? 27.062 -9.026 -41.757 1.00 97.00 88 GLU A O 1
ATOM 677 N N . TRP A 1 89 ? 28.418 -10.285 -43.020 1.00 97.75 89 TRP A N 1
ATOM 678 C CA . TRP A 1 89 ? 28.451 -9.338 -44.130 1.00 97.75 89 TRP A CA 1
ATOM 679 C C . TRP A 1 89 ? 27.064 -9.226 -44.753 1.00 97.75 89 TRP A C 1
ATOM 681 O O . TRP A 1 89 ? 26.415 -10.233 -45.038 1.00 97.75 89 TRP A O 1
ATOM 691 N N . HIS A 1 90 ? 26.590 -8.001 -44.966 1.00 98.12 90 HIS A N 1
ATOM 692 C CA . HIS A 1 90 ? 25.272 -7.832 -45.554 1.00 98.12 90 HIS A CA 1
ATOM 693 C C . HIS A 1 90 ? 25.259 -8.340 -47.012 1.00 98.12 90 HIS A C 1
ATOM 695 O O . HIS A 1 90 ? 26.134 -7.937 -47.782 1.00 98.12 90 HIS A O 1
ATOM 701 N N . PRO A 1 91 ? 24.265 -9.154 -47.428 1.00 95.62 91 PRO A N 1
ATOM 702 C CA . PRO A 1 91 ? 24.264 -9.810 -48.740 1.00 95.62 91 PRO A CA 1
ATOM 703 C C . PRO A 1 91 ? 24.161 -8.854 -49.939 1.00 95.62 91 PRO A C 1
ATOM 705 O O . PRO A 1 91 ? 24.716 -9.153 -50.987 1.00 95.62 91 PRO A O 1
ATOM 708 N N . THR A 1 92 ? 23.456 -7.722 -49.807 1.00 95.88 92 THR A N 1
ATOM 709 C CA . THR A 1 92 ? 23.179 -6.813 -50.944 1.00 95.88 92 THR A CA 1
ATOM 710 C C . THR A 1 92 ? 23.586 -5.345 -50.742 1.00 95.88 92 THR A C 1
ATOM 712 O O . THR A 1 92 ? 23.960 -4.677 -51.700 1.00 95.88 92 THR A O 1
ATOM 715 N N . LEU A 1 93 ? 23.560 -4.810 -49.515 1.00 97.25 93 LEU A N 1
ATOM 716 C CA . LEU A 1 93 ? 23.793 -3.381 -49.242 1.00 97.25 93 LEU A CA 1
ATOM 717 C C . LEU A 1 93 ? 25.252 -2.905 -49.377 1.00 97.25 93 LEU A C 1
ATOM 719 O O . LEU A 1 93 ? 25.513 -1.711 -49.245 1.00 97.25 93 LEU A O 1
ATOM 723 N N . ASN A 1 94 ? 26.203 -3.805 -49.639 1.00 97.44 94 ASN A N 1
ATOM 724 C CA . ASN A 1 94 ? 27.611 -3.450 -49.860 1.00 97.44 94 ASN A CA 1
ATOM 725 C C . ASN A 1 94 ? 27.990 -3.339 -51.349 1.00 97.44 94 ASN A C 1
ATOM 727 O O . ASN A 1 94 ? 29.160 -3.101 -51.654 1.00 97.44 94 ASN A O 1
ATOM 731 N N . GLY A 1 95 ? 27.020 -3.476 -52.264 1.00 95.31 95 GLY A N 1
ATOM 732 C CA . GLY A 1 95 ? 27.278 -3.522 -53.705 1.00 95.31 95 GLY A CA 1
ATOM 733 C C . GLY A 1 95 ? 28.223 -4.674 -54.053 1.00 95.31 95 GLY A C 1
ATOM 734 O O . GLY A 1 95 ? 28.092 -5.762 -53.497 1.00 95.31 95 GLY A O 1
ATOM 735 N N . ASP A 1 96 ? 29.215 -4.405 -54.902 1.00 95.88 96 ASP A N 1
ATOM 736 C CA . ASP A 1 96 ? 30.206 -5.402 -55.337 1.00 95.88 96 ASP A CA 1
ATOM 737 C C . ASP A 1 96 ? 31.311 -5.676 -54.301 1.00 95.88 96 ASP A C 1
ATOM 739 O O . ASP A 1 96 ? 32.176 -6.521 -54.521 1.00 95.88 96 ASP A O 1
ATOM 743 N N . LEU A 1 97 ? 31.328 -4.958 -53.169 1.00 96.88 97 LEU A N 1
ATOM 744 C CA . LEU A 1 97 ? 32.366 -5.124 -52.155 1.00 96.88 97 LEU A CA 1
ATOM 745 C C . LEU A 1 97 ? 32.149 -6.414 -51.357 1.00 96.88 97 LEU A C 1
ATOM 747 O O . LEU A 1 97 ? 31.146 -6.565 -50.652 1.00 96.88 97 LEU A O 1
ATOM 751 N N . THR A 1 98 ? 33.144 -7.297 -51.373 1.00 97.00 98 THR A N 1
ATOM 752 C CA . THR A 1 98 ? 33.141 -8.550 -50.615 1.00 97.00 98 THR A CA 1
ATOM 753 C C . THR A 1 98 ? 34.087 -8.487 -49.407 1.00 97.00 98 THR A C 1
ATOM 755 O O . THR A 1 98 ? 34.988 -7.641 -49.345 1.00 97.00 98 THR A O 1
ATOM 758 N N . PRO A 1 99 ? 33.966 -9.420 -48.441 1.00 97.31 99 PRO A N 1
ATOM 759 C CA . PRO A 1 99 ? 34.962 -9.580 -47.381 1.00 97.31 99 PRO A CA 1
ATOM 760 C C . PRO A 1 99 ? 36.392 -9.844 -47.890 1.00 97.31 99 PRO A C 1
ATOM 762 O O . PRO A 1 99 ? 37.349 -9.662 -47.138 1.00 97.31 99 PRO A O 1
ATOM 765 N N . PHE A 1 100 ? 36.569 -10.263 -49.144 1.00 96.56 100 PHE A N 1
ATOM 766 C CA . PHE A 1 100 ? 37.886 -10.519 -49.729 1.00 96.56 100 PHE A CA 1
ATOM 767 C C . PHE A 1 100 ? 38.563 -9.248 -50.274 1.00 96.56 100 PHE A C 1
ATOM 769 O O . PHE A 1 100 ? 39.770 -9.258 -50.498 1.00 96.56 100 PHE A O 1
ATOM 776 N N . ASP A 1 101 ? 37.831 -8.132 -50.378 1.00 96.12 101 ASP A N 1
ATOM 777 C CA . ASP A 1 101 ? 38.314 -6.859 -50.939 1.00 96.12 101 ASP A CA 1
ATOM 778 C C . ASP A 1 101 ? 38.760 -5.844 -49.873 1.00 96.12 101 ASP A C 1
ATOM 780 O O . ASP A 1 101 ? 39.087 -4.693 -50.173 1.00 96.12 101 ASP A O 1
ATOM 784 N N . VAL A 1 102 ? 38.744 -6.232 -48.595 1.00 96.44 102 VAL A N 1
ATOM 785 C CA . VAL A 1 102 ? 39.021 -5.342 -47.459 1.00 96.44 102 VAL A CA 1
ATOM 786 C C . VAL A 1 102 ? 39.910 -6.007 -46.415 1.00 96.44 102 VAL A C 1
ATOM 788 O O . VAL A 1 102 ? 39.844 -7.212 -46.204 1.00 96.44 102 VAL A O 1
ATOM 791 N N . ILE A 1 103 ? 40.706 -5.210 -45.699 1.00 95.44 103 ILE A N 1
ATOM 792 C CA . ILE A 1 103 ? 41.462 -5.672 -44.524 1.00 95.44 103 ILE A CA 1
ATOM 793 C C . ILE A 1 103 ? 40.651 -5.509 -43.222 1.00 95.44 103 ILE A C 1
ATOM 795 O O . ILE A 1 103 ? 39.964 -4.499 -43.059 1.00 95.44 103 ILE A O 1
ATOM 799 N N . PRO A 1 104 ? 40.793 -6.395 -42.215 1.00 93.50 104 PRO A N 1
ATOM 800 C CA . PRO A 1 104 ? 40.086 -6.272 -40.931 1.00 93.50 104 PRO A CA 1
ATOM 801 C C . PRO A 1 104 ? 40.354 -4.979 -40.142 1.00 93.50 104 PRO A C 1
ATOM 803 O O . PRO A 1 104 ? 39.567 -4.587 -39.285 1.00 93.50 104 PRO A O 1
ATOM 806 N N . GLY A 1 105 ? 41.503 -4.332 -40.363 1.00 91.44 105 GLY A N 1
ATOM 807 C CA . GLY A 1 105 ? 41.931 -3.147 -39.609 1.00 91.44 105 GLY A CA 1
ATOM 808 C C . GLY A 1 105 ? 41.372 -1.814 -40.116 1.00 91.44 105 GLY A C 1
ATOM 809 O O . GLY A 1 105 ? 41.636 -0.783 -39.498 1.00 91.44 105 GLY A O 1
ATOM 810 N N . THR A 1 106 ? 40.634 -1.808 -41.230 1.00 94.12 106 THR A N 1
ATOM 811 C CA . THR A 1 106 ? 40.184 -0.565 -41.873 1.00 94.12 106 THR A CA 1
ATOM 812 C C . THR A 1 106 ? 39.031 0.114 -41.130 1.00 94.12 106 THR A C 1
ATOM 814 O O . THR A 1 106 ? 38.122 -0.532 -40.605 1.00 94.12 106 THR A O 1
ATOM 817 N N . SER A 1 107 ? 39.027 1.448 -41.141 1.00 95.88 107 SER A N 1
ATOM 818 C CA . SER A 1 107 ? 37.916 2.263 -40.633 1.00 95.88 107 SER A CA 1
ATOM 819 C C . SER A 1 107 ? 36.732 2.352 -41.606 1.00 95.88 107 SER A C 1
ATOM 821 O O . SER A 1 107 ? 35.732 2.982 -41.260 1.00 95.88 107 SER A O 1
ATOM 823 N N . LYS A 1 108 ? 36.817 1.736 -42.798 1.00 96.06 108 LYS A N 1
ATOM 824 C CA . LYS A 1 108 ? 35.721 1.703 -43.781 1.00 96.06 108 LYS A CA 1
ATOM 825 C C . LYS A 1 108 ? 34.449 1.154 -43.133 1.00 96.06 108 LYS A C 1
ATOM 827 O O . LYS A 1 108 ? 34.482 0.104 -42.484 1.00 96.06 108 LYS A O 1
ATOM 832 N N . LYS A 1 109 ? 33.352 1.894 -43.290 1.00 97.81 109 LYS A N 1
ATOM 833 C CA . LYS A 1 109 ? 32.014 1.487 -42.871 1.00 97.81 109 LYS A CA 1
ATOM 834 C C . LYS A 1 109 ? 31.356 0.663 -43.970 1.00 97.81 109 LYS A C 1
ATOM 836 O O . LYS A 1 109 ? 31.487 0.992 -45.145 1.00 97.81 109 LYS A O 1
ATOM 841 N N . VAL A 1 110 ? 30.708 -0.417 -43.559 1.00 98.06 110 VAL A N 1
ATOM 842 C CA . VAL A 1 110 ? 29.975 -1.348 -44.421 1.00 98.06 110 VAL A CA 1
ATOM 843 C C . VAL A 1 110 ? 28.718 -1.797 -43.688 1.00 98.06 110 VAL A C 1
ATOM 845 O O . VAL A 1 110 ? 28.620 -1.658 -42.460 1.00 98.06 110 VAL A O 1
ATOM 848 N N . TRP A 1 111 ? 27.761 -2.324 -44.437 1.00 98.19 111 TRP A N 1
ATOM 849 C CA . TRP A 1 111 ? 26.542 -2.904 -43.902 1.00 98.19 111 TRP A CA 1
ATOM 850 C C . TRP A 1 111 ? 26.785 -4.318 -43.385 1.00 98.19 111 TRP A C 1
ATOM 852 O O . TRP A 1 111 ? 27.446 -5.139 -44.027 1.00 98.19 111 TRP A O 1
ATOM 862 N N . TRP A 1 112 ? 26.198 -4.600 -42.228 1.00 98.00 112 TRP A N 1
ATOM 863 C CA . TRP A 1 112 ? 26.210 -5.894 -41.561 1.00 98.00 112 TRP A CA 1
ATOM 864 C C . TRP A 1 112 ? 24.783 -6.375 -41.332 1.00 98.00 112 TRP A C 1
ATOM 866 O O . TRP A 1 112 ? 23.883 -5.554 -41.131 1.00 98.00 112 TRP A O 1
ATOM 876 N N . LYS A 1 113 ? 24.597 -7.695 -41.319 1.00 97.56 113 LYS A N 1
ATOM 877 C CA . LYS A 1 113 ? 23.335 -8.359 -41.000 1.00 97.56 113 LYS A CA 1
ATOM 878 C C . LYS A 1 113 ? 23.552 -9.402 -39.911 1.00 97.56 113 LYS A C 1
ATOM 880 O O . LYS A 1 113 ? 24.475 -10.207 -39.984 1.00 97.56 113 LYS A O 1
ATOM 885 N N . CYS A 1 114 ? 22.710 -9.366 -38.884 1.00 94.88 114 CYS A N 1
ATOM 886 C CA . CYS A 1 114 ? 22.745 -10.319 -37.780 1.00 94.88 114 CYS A CA 1
ATOM 887 C C . CYS A 1 114 ? 21.627 -11.340 -37.966 1.00 94.88 114 CYS A C 1
ATOM 889 O O . CYS A 1 114 ? 20.488 -10.970 -38.213 1.00 94.88 114 CYS A O 1
ATOM 891 N N . GLU A 1 115 ? 21.935 -12.616 -37.761 1.00 95.12 115 GLU A N 1
ATOM 892 C CA . GLU A 1 115 ? 20.976 -13.726 -37.871 1.00 95.12 115 GLU A CA 1
ATOM 893 C C . GLU A 1 115 ? 19.832 -13.689 -36.840 1.00 95.12 115 GLU A C 1
ATOM 895 O O . GLU A 1 115 ? 18.840 -14.390 -36.993 1.00 95.12 115 GLU A O 1
ATOM 900 N N . LYS A 1 116 ? 19.948 -12.876 -35.779 1.00 93.88 116 LYS A N 1
ATOM 901 C CA . LYS A 1 116 ? 18.946 -12.802 -34.700 1.00 93.88 116 LYS A CA 1
ATOM 902 C C . LYS A 1 116 ? 17.651 -12.087 -35.093 1.00 93.88 116 LYS A C 1
ATOM 904 O O . LYS A 1 116 ? 16.704 -12.120 -34.313 1.00 93.88 116 LYS A O 1
ATOM 909 N N . GLY A 1 117 ? 17.620 -11.401 -36.230 1.00 93.00 117 GLY A N 1
ATOM 910 C CA . GLY A 1 117 ? 16.427 -10.711 -36.701 1.00 93.00 117 GLY A CA 1
ATOM 911 C C . GLY A 1 117 ? 16.587 -10.233 -38.135 1.00 93.00 117 GLY A C 1
ATOM 912 O O . GLY A 1 117 ? 17.640 -9.724 -38.512 1.00 93.00 117 GLY A O 1
ATOM 913 N N . ASP A 1 118 ? 15.531 -10.368 -38.931 1.00 94.19 118 ASP A N 1
ATOM 914 C CA . ASP A 1 118 ? 15.573 -10.011 -40.352 1.00 94.19 118 ASP A CA 1
ATOM 915 C C . ASP A 1 118 ? 15.822 -8.519 -40.584 1.00 94.19 118 ASP A C 1
ATOM 917 O O . ASP A 1 118 ? 16.469 -8.156 -41.563 1.00 94.19 118 ASP A O 1
ATOM 921 N N . ASP A 1 119 ? 15.363 -7.670 -39.659 1.00 95.56 119 ASP A N 1
ATOM 922 C CA . ASP A 1 119 ? 15.574 -6.221 -39.648 1.00 95.56 119 ASP A CA 1
ATOM 923 C C . ASP A 1 119 ? 16.848 -5.804 -38.889 1.00 95.56 119 ASP A C 1
ATOM 925 O O . ASP A 1 119 ? 17.086 -4.611 -38.664 1.00 95.56 119 ASP A O 1
ATOM 929 N N . HIS A 1 120 ? 17.703 -6.762 -38.504 1.00 96.38 120 HIS A N 1
ATOM 930 C CA . HIS A 1 120 ? 18.971 -6.488 -37.833 1.00 96.38 120 HIS A CA 1
ATOM 931 C C . HIS A 1 120 ? 20.074 -6.096 -38.818 1.00 96.38 120 HIS A C 1
ATOM 933 O O . HIS A 1 120 ? 21.115 -6.750 -38.917 1.00 96.38 120 HIS A O 1
ATOM 939 N N . GLU A 1 121 ? 19.855 -4.986 -39.513 1.00 97.31 121 GLU A N 1
ATOM 940 C CA . GLU A 1 121 ? 20.748 -4.448 -40.533 1.00 97.31 121 GLU A CA 1
ATOM 941 C C . GLU A 1 121 ? 21.329 -3.107 -40.063 1.00 97.31 121 GLU A C 1
ATOM 943 O O . GLU A 1 121 ? 20.613 -2.163 -39.686 1.00 97.31 121 GLU A O 1
ATOM 948 N N . TRP A 1 122 ? 22.659 -3.005 -40.019 1.00 97.00 122 TRP A N 1
ATOM 949 C CA . TRP A 1 122 ? 23.322 -1.792 -39.542 1.00 97.00 122 TRP A CA 1
ATOM 950 C C . TRP A 1 122 ? 24.668 -1.535 -40.205 1.00 97.00 122 TRP A C 1
ATOM 952 O O . TRP A 1 122 ? 25.404 -2.451 -40.560 1.00 97.00 122 TRP A O 1
ATOM 962 N N . GLU A 1 123 ? 25.013 -0.256 -40.302 1.00 97.19 123 GLU A N 1
ATOM 963 C CA . GLU A 1 123 ? 26.317 0.187 -40.770 1.00 97.19 123 GLU A CA 1
ATOM 964 C C . GLU A 1 123 ? 27.306 0.278 -39.592 1.00 97.19 123 GLU A C 1
ATOM 966 O O . GLU A 1 123 ? 27.004 0.855 -38.542 1.00 97.19 123 GLU A O 1
ATOM 971 N N . ALA A 1 124 ? 28.505 -0.286 -39.749 1.00 97.12 124 ALA A N 1
ATOM 972 C CA . ALA A 1 124 ? 29.597 -0.150 -38.784 1.00 97.12 124 ALA A CA 1
ATOM 973 C C . ALA A 1 124 ? 30.965 -0.276 -39.464 1.00 97.12 124 ALA A C 1
ATOM 975 O O . ALA A 1 124 ? 31.091 -0.904 -40.516 1.00 97.12 124 ALA A O 1
ATOM 976 N N . SER A 1 125 ? 32.009 0.291 -38.848 1.00 97.88 125 SER A N 1
ATOM 977 C CA . SER A 1 125 ? 33.375 0.130 -39.353 1.00 97.88 125 SER A CA 1
ATOM 978 C C . SER A 1 125 ? 33.897 -1.287 -39.125 1.00 97.88 125 SER A C 1
ATOM 980 O O . SER A 1 125 ? 33.679 -1.881 -38.064 1.00 97.88 125 SER A O 1
ATOM 982 N N . ILE A 1 126 ? 34.639 -1.805 -40.104 1.00 97.50 126 ILE A N 1
ATOM 983 C CA . ILE A 1 126 ? 35.231 -3.149 -40.045 1.00 97.50 126 ILE A CA 1
ATOM 984 C C . ILE A 1 126 ? 36.167 -3.275 -38.836 1.00 97.50 126 ILE A C 1
ATOM 986 O O . ILE A 1 126 ? 36.052 -4.233 -38.073 1.00 97.50 126 ILE A O 1
ATOM 990 N N . LYS A 1 127 ? 37.003 -2.261 -38.576 1.00 97.31 127 LYS A N 1
ATOM 991 C CA . LYS A 1 127 ? 37.872 -2.201 -37.390 1.00 97.31 127 LYS A CA 1
ATOM 992 C C . LYS A 1 127 ? 37.106 -2.380 -36.075 1.00 97.31 127 LYS A C 1
ATOM 994 O O . LYS A 1 127 ? 37.553 -3.131 -35.213 1.00 97.31 127 LYS A O 1
ATOM 999 N N . ASN A 1 128 ? 35.958 -1.719 -35.903 1.00 96.31 128 ASN A N 1
ATOM 1000 C CA . ASN A 1 128 ? 35.183 -1.834 -34.662 1.00 96.31 128 ASN A CA 1
ATOM 1001 C C . ASN A 1 128 ? 34.565 -3.225 -34.513 1.00 96.31 128 ASN A C 1
ATOM 1003 O O . ASN A 1 128 ? 34.572 -3.781 -33.416 1.00 96.31 128 ASN A O 1
ATOM 1007 N N . ARG A 1 129 ? 34.065 -3.797 -35.613 1.00 96.31 129 ARG A N 1
ATOM 1008 C CA . ARG A 1 129 ? 33.534 -5.163 -35.629 1.00 96.31 129 ARG A CA 1
ATOM 1009 C C . ARG A 1 129 ? 34.610 -6.197 -35.305 1.00 96.31 129 ARG A C 1
ATOM 1011 O O . ARG A 1 129 ? 34.385 -7.045 -34.448 1.00 96.31 129 ARG A O 1
ATOM 1018 N N . LYS A 1 130 ? 35.799 -6.069 -35.909 1.00 95.69 130 LYS A N 1
ATOM 1019 C CA . LYS A 1 130 ? 36.979 -6.898 -35.608 1.00 95.69 130 LYS A CA 1
ATOM 1020 C C . LYS A 1 130 ? 37.335 -6.844 -34.120 1.00 95.69 130 LYS A C 1
ATOM 1022 O O . LYS A 1 130 ? 37.650 -7.867 -33.528 1.00 95.69 130 LYS A O 1
ATOM 1027 N N . ASN A 1 131 ? 37.245 -5.663 -33.510 1.00 96.00 131 ASN A N 1
ATOM 1028 C CA . ASN A 1 131 ? 37.526 -5.460 -32.087 1.00 96.00 131 ASN A CA 1
ATOM 1029 C C . ASN A 1 131 ? 36.403 -5.958 -31.147 1.00 96.00 131 ASN A C 1
ATOM 1031 O O . ASN A 1 131 ? 36.456 -5.685 -29.951 1.00 96.00 131 ASN A O 1
ATOM 1035 N N . GLY A 1 132 ? 35.387 -6.661 -31.660 1.00 93.38 132 GLY A N 1
ATOM 1036 C CA . GLY A 1 132 ? 34.343 -7.301 -30.854 1.00 93.38 132 GLY A CA 1
ATOM 1037 C C . GLY A 1 132 ? 33.043 -6.505 -30.710 1.00 93.38 132 GLY A C 1
ATOM 1038 O O . GLY A 1 132 ? 32.156 -6.923 -29.967 1.00 93.38 132 GLY A O 1
ATOM 1039 N N . ALA A 1 133 ? 32.871 -5.377 -31.412 1.00 95.00 133 ALA A N 1
ATOM 1040 C CA . ALA A 1 133 ? 31.576 -4.698 -31.433 1.00 95.00 133 ALA A CA 1
ATOM 1041 C C . ALA A 1 133 ? 30.536 -5.572 -32.159 1.00 95.00 133 ALA A C 1
ATOM 1043 O O . ALA A 1 133 ? 30.644 -5.802 -33.363 1.00 95.00 133 ALA A O 1
ATOM 1044 N N . GLY A 1 134 ? 29.532 -6.059 -31.427 1.00 94.94 134 GLY A N 1
ATOM 1045 C CA . GLY A 1 134 ? 28.439 -6.869 -31.973 1.00 94.94 134 GLY A CA 1
ATOM 1046 C C . GLY A 1 134 ? 27.313 -6.050 -32.616 1.00 94.94 134 GLY A C 1
ATOM 1047 O O . GLY A 1 134 ? 27.452 -4.856 -32.895 1.00 94.94 134 GLY A O 1
ATOM 1048 N N . CYS A 1 135 ? 26.163 -6.696 -32.816 1.00 95.88 135 CYS A N 1
ATOM 1049 C CA . CYS A 1 135 ? 24.974 -6.069 -33.386 1.00 95.88 135 CYS A CA 1
ATOM 1050 C C . CYS A 1 135 ? 24.474 -4.881 -32.543 1.00 95.88 135 CYS A C 1
ATOM 1052 O O . CYS A 1 135 ? 24.155 -5.007 -31.354 1.00 95.88 135 CYS A O 1
ATOM 1054 N N . SER A 1 136 ? 24.374 -3.710 -33.179 1.00 95.25 136 SER A N 1
ATOM 1055 C CA . SER A 1 136 ? 23.880 -2.478 -32.543 1.00 95.25 136 SER A CA 1
ATOM 1056 C C . SER A 1 136 ? 22.404 -2.568 -32.140 1.00 95.25 136 SER A C 1
ATOM 1058 O O . SER A 1 136 ? 21.977 -1.890 -31.210 1.00 95.25 136 SER A O 1
ATOM 1060 N N . ILE A 1 137 ? 21.641 -3.440 -32.795 1.00 96.75 137 ILE A N 1
ATOM 1061 C CA . ILE A 1 137 ? 20.211 -3.636 -32.561 1.00 96.75 137 ILE A CA 1
ATOM 1062 C C . ILE A 1 137 ? 19.991 -4.599 -31.390 1.00 96.75 137 ILE A C 1
ATOM 1064 O O . ILE A 1 137 ? 19.278 -4.261 -30.448 1.00 96.75 137 ILE A O 1
ATOM 1068 N N . CYS A 1 138 ? 20.703 -5.734 -31.357 1.00 93.94 138 CYS A N 1
ATOM 1069 C CA . CYS A 1 138 ? 20.671 -6.651 -30.210 1.00 93.94 138 CYS A CA 1
ATOM 1070 C C . CYS A 1 138 ? 21.165 -6.000 -28.911 1.00 93.94 138 CYS A C 1
ATOM 1072 O O . CYS A 1 138 ? 20.684 -6.331 -27.834 1.00 93.94 138 CYS A O 1
ATOM 1074 N N . SER A 1 139 ? 22.127 -5.077 -29.004 1.00 93.50 139 SER A N 1
ATOM 1075 C CA . SER A 1 139 ? 22.614 -4.304 -27.851 1.00 93.50 139 SER A CA 1
ATOM 1076 C C . SER A 1 139 ? 21.745 -3.086 -27.508 1.00 93.50 139 SER A C 1
ATOM 1078 O O . SER A 1 139 ? 22.096 -2.324 -26.610 1.00 93.50 139 SER A O 1
ATOM 1080 N N . GLY A 1 140 ? 20.634 -2.874 -28.223 1.00 93.31 140 GLY A N 1
ATOM 1081 C CA . GLY A 1 140 ? 19.680 -1.791 -27.975 1.00 93.31 140 GLY A CA 1
ATOM 1082 C C . GLY A 1 140 ? 20.191 -0.381 -28.291 1.00 93.31 140 GLY A C 1
ATOM 1083 O O . GLY A 1 140 ? 19.593 0.596 -27.851 1.00 93.31 140 GLY A O 1
ATOM 1084 N N . LYS A 1 141 ? 21.291 -0.254 -29.044 1.00 92.62 141 LYS A N 1
ATOM 1085 C CA . LYS A 1 141 ? 21.855 1.034 -29.489 1.00 92.62 141 LYS A CA 1
ATOM 1086 C C . LYS A 1 141 ? 21.119 1.613 -30.699 1.00 92.62 141 LYS A C 1
ATOM 1088 O O . LYS A 1 141 ? 21.117 2.826 -30.877 1.00 92.62 141 LYS A O 1
ATOM 1093 N N . LYS A 1 142 ? 20.519 0.757 -31.531 1.00 95.00 142 LYS A N 1
ATOM 1094 C CA . LYS A 1 142 ? 19.660 1.126 -32.664 1.00 95.00 142 LYS A CA 1
ATOM 1095 C C . LYS A 1 142 ? 18.289 0.475 -32.483 1.00 95.00 142 LYS A C 1
ATOM 1097 O O . LYS A 1 142 ? 18.212 -0.706 -32.145 1.00 95.00 142 LYS A O 1
ATOM 1102 N N . VAL A 1 143 ? 17.228 1.250 -32.699 1.00 96.62 143 VAL A N 1
ATOM 1103 C CA . VAL A 1 143 ? 15.841 0.775 -32.614 1.00 96.62 143 VAL A CA 1
ATOM 1104 C C . VAL A 1 143 ? 15.350 0.404 -34.007 1.00 96.62 143 VAL A C 1
ATOM 1106 O O . VAL A 1 143 ? 15.518 1.174 -34.951 1.00 96.62 143 VAL A O 1
ATOM 1109 N N . VAL A 1 144 ? 14.760 -0.777 -34.118 1.00 96.19 144 VAL A N 1
ATOM 1110 C CA . VAL A 1 144 ? 14.050 -1.301 -35.287 1.00 96.19 144 VAL A CA 1
ATOM 1111 C C . VAL A 1 144 ? 12.740 -1.933 -34.815 1.00 96.19 144 VAL A C 1
ATOM 1113 O O . VAL A 1 144 ? 12.439 -1.947 -33.620 1.00 96.19 144 VAL A O 1
ATOM 1116 N N . LYS A 1 145 ? 11.921 -2.441 -35.736 1.00 95.38 145 LYS A N 1
ATOM 1117 C CA . LYS A 1 145 ? 10.583 -2.935 -35.400 1.00 95.38 145 LYS A CA 1
ATOM 1118 C C . LYS A 1 145 ? 10.648 -4.096 -34.408 1.00 95.38 145 LYS A C 1
ATOM 1120 O O . LYS A 1 145 ? 9.900 -4.073 -33.429 1.00 95.38 145 LYS A O 1
ATOM 1125 N N . SER A 1 146 ? 11.538 -5.062 -34.628 1.00 95.56 146 SER A N 1
ATOM 1126 C CA . SER A 1 146 ? 11.654 -6.283 -33.817 1.00 95.56 146 SER A CA 1
ATOM 1127 C C . SER A 1 146 ? 12.108 -6.044 -32.373 1.00 95.56 146 SER A C 1
ATOM 1129 O O . SER A 1 146 ? 11.679 -6.770 -31.480 1.00 95.56 146 SER A O 1
ATOM 1131 N N . ASN A 1 147 ? 12.921 -5.011 -32.114 1.00 95.50 147 ASN A N 1
ATOM 1132 C CA . ASN A 1 147 ? 13.436 -4.702 -30.773 1.00 95.50 147 ASN A CA 1
ATOM 1133 C C . ASN A 1 147 ? 12.774 -3.480 -30.107 1.00 95.50 147 ASN A C 1
ATOM 1135 O O . ASN A 1 147 ? 13.167 -3.088 -29.001 1.00 95.50 147 ASN A O 1
ATOM 1139 N N . SER A 1 148 ? 11.798 -2.858 -30.773 1.00 97.44 148 SER A N 1
ATOM 1140 C CA . SER A 1 148 ? 11.097 -1.702 -30.222 1.00 97.44 148 SER A CA 1
ATOM 1141 C C . SER A 1 148 ? 10.239 -2.077 -29.011 1.00 97.44 148 SER A C 1
ATOM 1143 O O . SER A 1 148 ? 9.675 -3.169 -28.918 1.00 97.44 148 SER A O 1
ATOM 1145 N N . PHE A 1 149 ? 10.095 -1.133 -28.085 1.00 96.94 149 PHE A N 1
ATOM 1146 C CA . PHE A 1 149 ? 9.280 -1.261 -26.884 1.00 96.94 149 PHE A CA 1
ATOM 1147 C C . PHE A 1 149 ? 7.820 -1.573 -27.230 1.00 96.94 149 PHE A C 1
ATOM 1149 O O . PHE A 1 149 ? 7.212 -2.406 -26.565 1.00 96.94 149 PHE A O 1
ATOM 1156 N N . GLN A 1 150 ? 7.281 -0.983 -28.303 1.00 97.38 150 GLN A N 1
ATOM 1157 C CA . GLN A 1 150 ? 5.918 -1.275 -28.748 1.00 97.38 150 GLN A CA 1
ATOM 1158 C C . GLN A 1 150 ? 5.707 -2.744 -29.119 1.00 97.38 150 GLN A C 1
ATOM 1160 O O . GLN A 1 150 ? 4.688 -3.323 -28.756 1.00 97.38 150 GLN A O 1
ATOM 1165 N N . THR A 1 151 ? 6.660 -3.328 -29.845 1.00 96.38 151 THR A N 1
ATOM 1166 C CA . THR A 1 151 ? 6.575 -4.720 -30.298 1.00 96.38 151 THR A CA 1
ATOM 1167 C C . THR A 1 151 ? 6.783 -5.692 -29.142 1.00 96.38 151 THR A C 1
ATOM 1169 O O . THR A 1 151 ? 6.063 -6.679 -29.040 1.00 96.38 151 THR A O 1
ATOM 1172 N N . LEU A 1 152 ? 7.748 -5.414 -28.259 1.00 95.19 152 LEU A N 1
ATOM 1173 C CA . LEU A 1 152 ? 8.106 -6.320 -27.164 1.00 95.19 152 LEU A CA 1
ATOM 1174 C C . LEU A 1 152 ? 7.164 -6.226 -25.951 1.00 95.19 152 LEU A C 1
ATOM 1176 O O . LEU A 1 152 ? 7.029 -7.198 -25.216 1.00 95.19 152 LEU A O 1
ATOM 1180 N N . PHE A 1 153 ? 6.524 -5.073 -25.725 1.00 96.06 153 PHE A N 1
ATOM 1181 C CA . PHE A 1 153 ? 5.670 -4.813 -24.558 1.00 96.06 153 PHE A CA 1
ATOM 1182 C C . PHE A 1 153 ? 4.349 -4.132 -24.964 1.00 96.06 153 PHE A C 1
ATOM 1184 O O . PHE A 1 153 ? 4.090 -2.992 -24.557 1.00 96.06 153 PHE A O 1
ATOM 1191 N N . PRO A 1 154 ? 3.484 -4.806 -25.745 1.00 95.94 154 PRO A N 1
ATOM 1192 C CA . PRO A 1 154 ? 2.264 -4.204 -26.284 1.00 95.94 154 PRO A CA 1
ATOM 1193 C C . PRO A 1 154 ? 1.306 -3.704 -25.195 1.00 95.94 154 PRO A C 1
ATOM 1195 O O . PRO A 1 154 ? 0.719 -2.634 -25.345 1.00 95.94 154 PRO A O 1
ATOM 1198 N N . ASP A 1 155 ? 1.182 -4.410 -24.068 1.00 93.88 155 ASP A N 1
ATOM 1199 C CA . ASP A 1 155 ? 0.277 -4.003 -22.985 1.00 93.88 155 ASP A CA 1
ATOM 1200 C C . ASP A 1 155 ? 0.775 -2.780 -22.211 1.00 93.88 155 ASP A C 1
ATOM 1202 O O . ASP A 1 155 ? -0.021 -1.929 -21.815 1.00 93.88 155 ASP A O 1
ATOM 1206 N N . LEU A 1 156 ? 2.094 -2.624 -22.054 1.00 95.12 156 LEU A N 1
ATOM 1207 C CA . LEU A 1 156 ? 2.649 -1.381 -21.518 1.00 95.12 156 LEU A CA 1
ATOM 1208 C C . LEU A 1 156 ? 2.533 -0.252 -22.544 1.00 95.12 156 LEU A C 1
ATOM 1210 O O . LEU A 1 156 ? 2.234 0.877 -22.167 1.00 95.12 156 LEU A O 1
ATOM 1214 N N . ALA A 1 157 ? 2.711 -0.534 -23.837 1.00 95.88 157 ALA A N 1
ATOM 1215 C CA . ALA A 1 157 ? 2.539 0.462 -24.890 1.00 95.88 157 ALA A CA 1
ATOM 1216 C C . ALA A 1 157 ? 1.104 1.021 -24.950 1.00 95.88 157 ALA A C 1
ATOM 1218 O O . ALA A 1 157 ? 0.944 2.206 -25.229 1.00 95.88 157 ALA A O 1
ATOM 1219 N N . LYS A 1 158 ? 0.075 0.229 -24.606 1.00 95.44 158 LYS A N 1
ATOM 1220 C CA . LYS A 1 158 ? -1.310 0.722 -24.43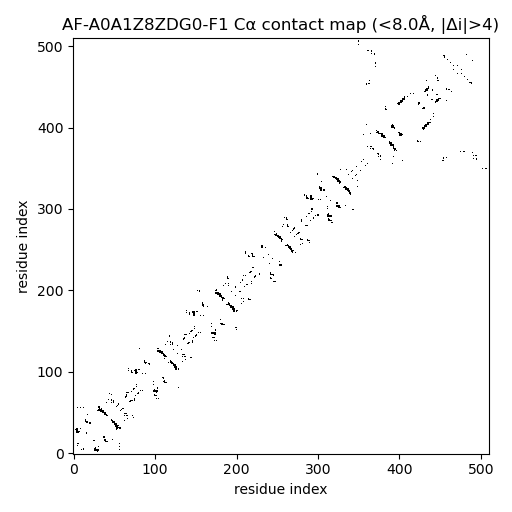2 1.00 95.44 158 LYS A CA 1
ATOM 1221 C C . LYS A 1 158 ? -1.438 1.773 -23.325 1.00 95.44 158 LYS A C 1
ATOM 1223 O O . LYS A 1 158 ? -2.302 2.636 -23.405 1.00 95.44 158 LYS A O 1
ATOM 1228 N N . GLN A 1 159 ? -0.565 1.730 -22.320 1.00 96.38 159 GLN A N 1
ATOM 1229 C CA . GLN A 1 159 ? -0.523 2.716 -21.236 1.00 96.38 159 GLN A CA 1
ATOM 1230 C C . GLN A 1 159 ? 0.307 3.957 -21.591 1.00 96.38 159 GLN A C 1
ATOM 1232 O O . GLN A 1 159 ? 0.515 4.821 -20.736 1.00 96.38 159 GLN A O 1
ATOM 1237 N N . TRP A 1 160 ? 0.834 4.064 -22.815 1.00 97.25 160 TRP A N 1
ATOM 1238 C CA . TRP A 1 160 ? 1.518 5.273 -23.261 1.00 97.25 160 TRP A CA 1
ATOM 1239 C C . TRP A 1 160 ? 0.537 6.438 -23.286 1.00 97.25 160 TRP A C 1
ATOM 1241 O O . TRP A 1 160 ? -0.549 6.339 -23.855 1.00 97.25 160 TRP A O 1
ATOM 1251 N N . HIS A 1 161 ? 0.910 7.563 -22.683 1.00 97.94 161 HIS A N 1
ATOM 1252 C CA . HIS A 1 161 ? -0.001 8.694 -22.642 1.00 97.94 161 HIS A CA 1
ATOM 1253 C C . HIS A 1 161 ? -0.272 9.233 -24.065 1.00 97.94 161 HIS A C 1
ATOM 1255 O O . HIS A 1 161 ? 0.691 9.536 -24.777 1.00 97.94 161 HIS A O 1
ATOM 1261 N N . PRO A 1 162 ? -1.545 9.447 -24.468 1.00 95.06 162 PRO A N 1
ATOM 1262 C CA . PRO A 1 162 ? -1.903 9.804 -25.846 1.00 95.06 162 PRO A CA 1
ATOM 1263 C C . PRO A 1 162 ? -1.372 11.171 -26.306 1.00 95.06 162 PRO A C 1
ATOM 1265 O O . PRO A 1 162 ? -0.943 11.306 -27.445 1.00 95.06 162 PRO A O 1
ATOM 1268 N N . THR A 1 163 ? -1.371 12.187 -25.432 1.00 95.19 163 THR A N 1
ATOM 1269 C CA . THR A 1 163 ? -1.047 13.577 -25.824 1.00 95.19 163 THR A CA 1
ATOM 1270 C C . THR A 1 163 ? 0.168 14.203 -25.127 1.00 95.19 163 THR A C 1
ATOM 1272 O O . THR A 1 163 ? 0.770 15.125 -25.665 1.00 95.19 163 THR A O 1
ATOM 1275 N N . ARG A 1 164 ? 0.588 13.719 -23.950 1.00 96.94 164 ARG A N 1
ATOM 1276 C CA . ARG A 1 164 ? 1.617 14.380 -23.116 1.00 96.94 164 ARG A CA 1
ATOM 1277 C C . ARG A 1 164 ? 3.064 14.045 -23.463 1.00 96.94 164 ARG A C 1
ATOM 1279 O O . ARG A 1 164 ? 3.985 14.567 -22.841 1.00 96.94 164 ARG A O 1
ATOM 1286 N N . ASN A 1 165 ? 3.271 13.182 -24.449 1.00 96.62 165 ASN A N 1
ATOM 1287 C CA . ASN A 1 165 ? 4.594 12.758 -24.885 1.00 96.62 165 ASN A CA 1
ATOM 1288 C C . ASN A 1 165 ? 5.092 13.531 -26.117 1.00 96.62 165 ASN A C 1
ATOM 1290 O O . ASN A 1 165 ? 5.980 13.049 -26.800 1.00 96.62 165 ASN A O 1
ATOM 1294 N N . ASN A 1 166 ? 4.564 14.725 -26.413 1.00 93.25 166 ASN A N 1
ATOM 1295 C CA . ASN A 1 166 ? 5.100 15.639 -27.440 1.00 93.25 166 ASN A CA 1
ATOM 1296 C C . ASN A 1 166 ? 5.422 14.960 -28.792 1.00 93.25 166 ASN A C 1
ATOM 1298 O O . ASN A 1 166 ? 6.461 15.222 -29.393 1.00 93.25 166 ASN A O 1
ATOM 1302 N N . GLY A 1 167 ? 4.564 14.039 -29.240 1.00 92.12 167 GLY A N 1
ATOM 1303 C CA . GLY A 1 167 ? 4.715 13.339 -30.519 1.00 92.12 167 GLY A CA 1
ATOM 1304 C C . GLY A 1 167 ? 5.729 12.187 -30.557 1.00 92.12 167 GLY A C 1
ATOM 1305 O O . GLY A 1 167 ? 5.844 11.550 -31.601 1.00 92.12 167 GLY A O 1
ATOM 1306 N N . ILE A 1 168 ? 6.438 11.863 -29.464 1.00 96.00 168 ILE A N 1
ATOM 1307 C CA . ILE A 1 168 ? 7.259 10.640 -29.426 1.00 96.00 168 ILE A CA 1
ATOM 1308 C C . ILE A 1 168 ? 6.381 9.401 -29.215 1.00 96.00 168 ILE A C 1
ATOM 1310 O O . ILE A 1 168 ? 5.462 9.391 -28.387 1.00 96.00 168 ILE A O 1
ATOM 1314 N N . SER A 1 169 ? 6.688 8.340 -29.960 1.00 95.56 169 SER A N 1
ATOM 1315 C CA . SER A 1 169 ? 5.909 7.101 -30.001 1.00 95.56 169 SER A CA 1
ATOM 1316 C C . SER A 1 169 ? 6.652 5.913 -29.371 1.00 95.56 169 SER A C 1
ATOM 1318 O O . SER A 1 169 ? 7.885 5.862 -29.406 1.00 95.56 169 SER A O 1
ATOM 1320 N N . PRO A 1 170 ? 5.924 4.912 -28.836 1.00 96.94 170 PRO A N 1
ATOM 1321 C CA . PRO A 1 170 ? 6.512 3.719 -28.215 1.00 96.94 170 PRO A CA 1
ATOM 1322 C C . PRO A 1 170 ? 7.507 2.951 -29.105 1.00 96.94 170 PRO A C 1
ATOM 1324 O O . PRO A 1 170 ? 8.467 2.369 -28.605 1.00 96.94 170 PRO A O 1
ATOM 1327 N N . ASN A 1 171 ? 7.310 2.954 -30.425 1.00 96.94 171 ASN A N 1
ATOM 1328 C CA . ASN A 1 171 ? 8.173 2.260 -31.388 1.00 96.94 171 ASN A CA 1
ATOM 1329 C C . ASN A 1 171 ? 9.574 2.891 -31.572 1.00 96.94 171 ASN A C 1
ATOM 1331 O O . ASN A 1 171 ? 10.437 2.268 -32.181 1.00 96.94 171 ASN A O 1
ATOM 1335 N N . GLN A 1 172 ? 9.821 4.096 -31.044 1.00 96.88 172 GLN A N 1
ATOM 1336 C CA . GLN A 1 172 ? 11.107 4.802 -31.159 1.00 96.88 172 GLN A CA 1
ATOM 1337 C C . GLN A 1 172 ? 12.118 4.413 -30.071 1.00 96.88 172 GLN A C 1
ATOM 1339 O O . GLN A 1 172 ? 13.248 4.900 -30.073 1.00 96.88 172 GLN A O 1
ATOM 1344 N N . PHE A 1 173 ? 11.728 3.566 -29.117 1.00 97.75 173 PHE A N 1
ATOM 1345 C CA . PHE A 1 173 ? 12.536 3.242 -27.944 1.00 97.75 173 PHE A CA 1
ATOM 1346 C C . PHE A 1 173 ? 12.714 1.739 -27.788 1.00 97.75 173 PHE A C 1
ATOM 1348 O O . PHE A 1 173 ? 11.830 0.971 -28.141 1.00 97.75 173 PHE A O 1
ATOM 1355 N N . VAL A 1 174 ? 13.832 1.320 -27.195 1.00 97.06 174 VAL A N 1
ATOM 1356 C CA . VAL A 1 174 ? 13.993 -0.040 -26.658 1.00 97.06 174 VAL A CA 1
ATOM 1357 C C . VAL A 1 174 ? 13.417 -0.145 -25.244 1.00 97.06 174 VAL A C 1
ATOM 1359 O O . VAL A 1 174 ? 13.332 0.851 -24.521 1.00 97.06 174 VAL A O 1
ATOM 1362 N N . ALA A 1 175 ? 13.095 -1.367 -24.820 1.00 94.62 175 ALA A N 1
ATOM 1363 C CA . ALA A 1 175 ? 12.518 -1.662 -23.507 1.00 94.62 175 ALA A CA 1
ATOM 1364 C C . ALA A 1 175 ? 13.349 -1.145 -22.317 1.00 94.62 175 ALA A C 1
ATOM 1366 O O . ALA A 1 175 ? 12.789 -0.630 -21.356 1.00 94.62 175 ALA A O 1
ATOM 1367 N N . GLY A 1 176 ? 14.682 -1.214 -22.398 1.00 93.19 176 GLY A N 1
ATOM 1368 C CA . GLY A 1 176 ? 15.598 -0.747 -21.346 1.00 93.19 176 GLY A CA 1
ATOM 1369 C C . GLY A 1 176 ? 15.884 0.762 -21.349 1.00 93.19 176 GLY A C 1
ATOM 1370 O O . GLY A 1 176 ? 16.829 1.209 -20.699 1.00 93.19 176 GLY A O 1
ATOM 1371 N N . SER A 1 177 ? 15.138 1.563 -22.115 1.00 95.56 177 SER A N 1
ATOM 1372 C CA . SER A 1 177 ? 15.404 2.998 -22.252 1.00 95.56 177 SER A CA 1
ATOM 1373 C C . SER A 1 177 ? 15.214 3.755 -20.931 1.00 95.56 177 SER A C 1
ATOM 1375 O O . SER A 1 177 ? 14.181 3.659 -20.271 1.00 95.56 177 SER A O 1
ATOM 1377 N N . LYS A 1 178 ? 16.188 4.606 -20.587 1.00 95.75 178 LYS A N 1
ATOM 1378 C CA . LYS A 1 178 ? 16.122 5.514 -19.425 1.00 95.75 178 LYS A CA 1
ATOM 1379 C C . LYS A 1 178 ? 15.226 6.740 -19.666 1.00 95.75 178 LYS A C 1
ATOM 1381 O O . LYS A 1 178 ? 15.097 7.589 -18.785 1.00 95.75 178 LYS A O 1
ATOM 1386 N N . LYS A 1 179 ? 14.625 6.874 -20.856 1.00 96.94 179 LYS A N 1
ATOM 1387 C CA . LYS A 1 179 ? 13.737 7.994 -21.191 1.00 96.94 179 LYS A CA 1
ATOM 1388 C C . LYS A 1 179 ? 12.504 7.959 -20.290 1.00 96.94 179 LYS A C 1
ATOM 1390 O O . LYS A 1 179 ? 11.763 6.981 -20.303 1.00 96.94 179 LYS A O 1
ATOM 1395 N N . LYS A 1 180 ? 12.284 9.040 -19.539 1.00 97.38 180 LYS A N 1
ATOM 1396 C CA . LYS A 1 180 ? 11.052 9.280 -18.782 1.00 97.38 180 LYS A CA 1
ATOM 1397 C C . LYS A 1 180 ? 9.957 9.792 -19.713 1.00 97.38 180 LYS A C 1
ATOM 1399 O O . LYS A 1 180 ? 10.193 10.740 -20.463 1.00 97.38 180 LYS A O 1
ATOM 1404 N N . VAL A 1 181 ? 8.793 9.159 -19.649 1.00 97.81 181 VAL A N 1
ATOM 1405 C CA . VAL A 1 181 ? 7.607 9.476 -20.455 1.00 97.81 181 VAL A CA 1
ATOM 1406 C C . VAL A 1 181 ? 6.367 9.480 -19.571 1.00 97.81 181 VAL A C 1
ATOM 1408 O O . VAL A 1 181 ? 6.382 8.929 -18.466 1.00 97.81 181 VAL A O 1
ATOM 1411 N N . TRP A 1 182 ? 5.311 10.125 -20.049 1.00 98.06 182 TRP A N 1
ATOM 1412 C CA . TRP A 1 182 ? 3.996 10.080 -19.432 1.00 98.06 182 TRP A CA 1
ATOM 1413 C C . TRP A 1 182 ? 3.301 8.756 -19.749 1.00 98.06 182 TRP A C 1
ATOM 1415 O O . TRP A 1 182 ? 3.257 8.321 -20.903 1.00 98.06 182 TRP A O 1
ATOM 1425 N N . TRP A 1 183 ? 2.718 8.162 -18.716 1.00 97.38 183 TRP A N 1
ATOM 1426 C CA . TRP A 1 183 ? 1.885 6.968 -18.754 1.00 97.38 183 TRP A CA 1
ATOM 1427 C C . TRP A 1 183 ? 0.472 7.321 -18.295 1.00 97.38 183 TRP A C 1
ATOM 1429 O O . TRP A 1 183 ? 0.311 8.216 -17.461 1.00 97.38 183 TRP A O 1
ATOM 1439 N N . LYS A 1 184 ? -0.526 6.608 -18.817 1.00 97.25 184 LYS A N 1
ATOM 1440 C CA . LYS A 1 184 ? -1.925 6.684 -18.393 1.00 97.25 184 LYS A CA 1
ATOM 1441 C C . LYS A 1 184 ? -2.467 5.274 -18.149 1.00 97.25 184 LYS A C 1
ATOM 1443 O O . LYS A 1 184 ? -2.282 4.382 -18.972 1.00 97.25 184 LYS A O 1
ATOM 1448 N N . CYS A 1 185 ? -3.105 5.073 -17.000 1.00 94.81 185 CYS A N 1
ATOM 1449 C CA . CYS A 1 185 ? -3.806 3.835 -16.665 1.00 94.81 185 CYS A CA 1
ATOM 1450 C C . CYS A 1 185 ? -5.259 3.943 -17.131 1.00 94.81 185 CYS A C 1
ATOM 1452 O O . CYS A 1 185 ? -5.861 5.006 -17.030 1.00 94.81 185 CYS A O 1
ATOM 1454 N N . GLU A 1 186 ? -5.839 2.837 -17.582 1.00 94.69 186 GLU A N 1
ATOM 1455 C CA . GLU A 1 186 ? -7.250 2.772 -17.987 1.00 94.69 186 GLU A CA 1
ATOM 1456 C C . GLU A 1 186 ? -8.234 2.813 -16.805 1.00 94.69 186 GLU A C 1
ATOM 1458 O O . GLU A 1 186 ? -9.409 3.104 -16.995 1.00 94.69 186 GLU A O 1
ATOM 1463 N N . LYS A 1 187 ? -7.765 2.555 -15.575 1.00 93.50 187 LYS A N 1
ATOM 1464 C CA . LYS A 1 187 ? -8.611 2.510 -14.367 1.00 93.50 187 LYS A CA 1
ATOM 1465 C C . LYS A 1 187 ? -9.124 3.878 -13.908 1.00 93.50 187 LYS A C 1
ATOM 1467 O O . LYS A 1 187 ? -10.020 3.928 -13.071 1.00 93.50 187 LYS A O 1
ATOM 1472 N N . GLY A 1 188 ? -8.558 4.976 -14.403 1.00 92.75 188 GLY A N 1
ATOM 1473 C CA . GLY A 1 188 ? -9.022 6.312 -14.055 1.00 92.75 188 GLY A CA 1
ATOM 1474 C C . GLY A 1 188 ? -8.409 7.389 -14.935 1.00 92.75 188 GLY A C 1
ATOM 1475 O O . GLY A 1 188 ? -7.240 7.320 -15.309 1.00 92.75 188 GLY A O 1
ATOM 1476 N N . ASP A 1 189 ? -9.197 8.413 -15.252 1.00 93.75 189 ASP A N 1
ATOM 1477 C CA . ASP A 1 189 ? -8.764 9.462 -16.173 1.00 93.75 189 ASP A CA 1
ATOM 1478 C C . ASP A 1 189 ? -7.615 10.317 -15.647 1.00 93.75 189 ASP A C 1
ATOM 1480 O O . ASP A 1 189 ? -6.791 10.768 -16.437 1.00 93.75 189 ASP A O 1
ATOM 1484 N N . ASP A 1 190 ? -7.526 10.487 -14.329 1.00 95.25 190 ASP A N 1
ATOM 1485 C CA . ASP A 1 190 ? -6.450 11.202 -13.641 1.00 95.25 190 ASP A CA 1
ATOM 1486 C C . ASP A 1 190 ? -5.290 10.281 -13.218 1.00 95.25 190 ASP A C 1
ATOM 1488 O O . ASP A 1 190 ? -4.371 10.708 -12.509 1.00 95.25 190 ASP A O 1
ATOM 1492 N N . HIS A 1 191 ? -5.285 9.019 -13.669 1.00 96.38 191 HIS A N 1
ATOM 1493 C CA . HIS A 1 191 ? -4.210 8.066 -13.392 1.00 96.38 191 HIS A CA 1
ATOM 1494 C C . HIS A 1 191 ? -3.053 8.280 -14.362 1.00 96.38 191 HIS A C 1
ATOM 1496 O O . HIS A 1 191 ? -2.723 7.423 -15.180 1.00 96.38 191 HIS A O 1
ATOM 1502 N N . GLU A 1 192 ? -2.420 9.441 -14.248 1.00 97.19 192 GLU A N 1
ATOM 1503 C CA . GLU A 1 192 ? -1.296 9.850 -15.080 1.00 97.19 192 GLU A CA 1
ATOM 1504 C C . GLU A 1 192 ? -0.016 9.998 -14.251 1.00 97.19 192 GLU A C 1
ATOM 1506 O O . GLU A 1 192 ? 0.011 10.600 -13.163 1.00 97.19 192 GLU A O 1
ATOM 1511 N N . TRP A 1 193 ? 1.092 9.463 -14.762 1.00 97.12 193 TRP A N 1
ATOM 1512 C CA . TRP A 1 193 ? 2.384 9.543 -14.081 1.00 97.12 193 TRP A CA 1
ATOM 1513 C C . TRP A 1 193 ? 3.566 9.523 -15.041 1.00 97.12 193 TRP A C 1
ATOM 1515 O O . TRP A 1 193 ? 3.457 9.093 -16.184 1.00 97.12 193 TRP A O 1
ATOM 1525 N N . ILE A 1 194 ? 4.714 9.989 -14.551 1.00 96.62 194 ILE A N 1
ATOM 1526 C CA . ILE A 1 194 ? 5.985 9.935 -15.271 1.00 96.62 194 ILE A CA 1
ATOM 1527 C C . ILE A 1 194 ? 6.810 8.777 -14.712 1.00 96.62 194 ILE A C 1
ATOM 1529 O O . ILE A 1 194 ? 7.019 8.700 -13.503 1.00 96.62 194 ILE A O 1
ATOM 1533 N N . ALA A 1 195 ? 7.322 7.922 -15.591 1.00 96.31 195 ALA A N 1
ATOM 1534 C CA . ALA A 1 195 ? 8.301 6.883 -15.261 1.00 96.31 195 ALA A CA 1
ATOM 1535 C C . ALA A 1 195 ? 9.189 6.602 -16.479 1.00 96.31 195 ALA A C 1
ATOM 1537 O O . ALA A 1 195 ? 8.801 6.917 -17.610 1.00 96.31 195 ALA A O 1
ATOM 1538 N N . SER A 1 196 ? 10.377 6.030 -16.273 1.00 96.56 196 SER A N 1
ATOM 1539 C CA . SER A 1 196 ? 11.199 5.580 -17.399 1.00 96.56 196 SER A CA 1
ATOM 1540 C C . SER A 1 196 ? 10.678 4.275 -18.002 1.00 96.56 196 SER A C 1
ATOM 1542 O O . SER A 1 196 ? 10.071 3.457 -17.314 1.00 96.56 196 SER A O 1
ATOM 1544 N N . ILE A 1 197 ? 10.924 4.072 -19.298 1.00 96.31 197 ILE A N 1
ATOM 1545 C CA . ILE A 1 197 ? 10.521 2.847 -20.010 1.00 96.31 197 ILE A CA 1
ATOM 1546 C C . ILE A 1 197 ? 11.185 1.613 -19.373 1.00 96.31 197 ILE A C 1
ATOM 1548 O O . ILE A 1 197 ? 10.509 0.618 -19.120 1.00 96.31 197 ILE A O 1
ATOM 1552 N N . GLY A 1 198 ? 12.471 1.709 -19.021 1.00 95.44 198 GLY A N 1
ATOM 1553 C CA . GLY A 1 198 ? 13.212 0.643 -18.341 1.00 95.44 198 GLY A CA 1
ATOM 1554 C C . GLY A 1 198 ? 12.642 0.257 -16.971 1.00 95.44 198 GLY A C 1
ATOM 1555 O O . GLY A 1 198 ? 12.551 -0.926 -16.663 1.00 95.44 198 GLY A O 1
ATOM 1556 N N . GLU A 1 199 ? 12.202 1.224 -16.157 1.00 94.56 199 GLU A N 1
ATOM 1557 C CA . GLU A 1 199 ? 11.569 0.933 -14.856 1.00 94.56 199 GLU A CA 1
ATOM 1558 C C . GLU A 1 199 ? 10.243 0.176 -15.014 1.00 94.56 199 GLU A C 1
ATOM 1560 O O . GLU A 1 199 ? 9.929 -0.704 -14.208 1.00 94.56 199 GLU A O 1
ATOM 1565 N N . ARG A 1 200 ? 9.464 0.499 -16.055 1.00 94.25 200 ARG A N 1
ATOM 1566 C CA . ARG A 1 200 ? 8.181 -0.163 -16.332 1.00 94.25 200 ARG A CA 1
ATOM 1567 C C . ARG A 1 200 ? 8.357 -1.592 -16.841 1.00 94.25 200 ARG A C 1
ATOM 1569 O O . ARG A 1 200 ? 7.547 -2.444 -16.498 1.00 94.25 200 ARG A O 1
ATOM 1576 N N . THR A 1 201 ? 9.396 -1.856 -17.634 1.00 93.38 201 THR A N 1
ATOM 1577 C CA . THR A 1 201 ? 9.648 -3.181 -18.227 1.00 93.38 201 THR A CA 1
ATOM 1578 C C . THR A 1 201 ? 10.405 -4.128 -17.293 1.00 93.38 201 THR A C 1
ATOM 1580 O O . THR A 1 201 ? 10.149 -5.327 -17.329 1.00 93.38 201 THR A O 1
ATOM 1583 N N . GLY A 1 202 ? 11.308 -3.618 -16.445 1.00 88.50 202 GLY A N 1
ATOM 1584 C CA . GLY A 1 202 ? 12.149 -4.444 -15.567 1.00 88.50 202 GLY A CA 1
ATOM 1585 C C . GLY A 1 202 ? 11.563 -4.752 -14.185 1.00 88.50 202 GLY A C 1
ATOM 1586 O O . GLY A 1 202 ? 11.792 -5.836 -13.661 1.00 88.50 202 GLY A O 1
ATOM 1587 N N . ASN A 1 203 ? 10.799 -3.826 -13.593 1.00 79.44 203 ASN A N 1
ATOM 1588 C CA . ASN A 1 203 ? 10.384 -3.922 -12.183 1.00 79.44 203 ASN A CA 1
ATOM 1589 C C . ASN A 1 203 ? 8.903 -4.292 -11.987 1.00 79.44 203 ASN A C 1
ATOM 1591 O O . ASN A 1 203 ? 8.403 -4.192 -10.870 1.00 79.44 203 ASN A O 1
ATOM 1595 N N . ASN A 1 204 ? 8.184 -4.652 -13.060 1.00 72.06 204 ASN A N 1
ATOM 1596 C CA . ASN A 1 204 ? 6.733 -4.891 -13.053 1.00 72.06 204 ASN A CA 1
ATOM 1597 C C . ASN A 1 204 ? 5.945 -3.800 -12.289 1.00 72.06 204 ASN A C 1
ATOM 1599 O O . ASN A 1 204 ? 5.032 -4.079 -11.513 1.00 72.06 204 ASN A O 1
ATOM 1603 N N . THR A 1 205 ? 6.345 -2.534 -12.456 1.00 82.50 205 THR A N 1
ATOM 1604 C CA . THR A 1 205 ? 5.732 -1.419 -11.728 1.00 82.50 205 THR A CA 1
ATOM 1605 C C . THR A 1 205 ? 4.381 -1.068 -12.353 1.00 82.50 205 THR A C 1
ATOM 1607 O O . THR A 1 205 ? 4.290 -0.655 -13.517 1.00 82.50 205 THR A O 1
ATOM 1610 N N . GLY A 1 206 ? 3.317 -1.269 -11.573 1.00 90.00 206 GLY A N 1
ATOM 1611 C CA . GLY A 1 206 ? 1.944 -0.928 -11.935 1.00 90.00 206 GLY A CA 1
ATOM 1612 C C . GLY A 1 206 ? 1.655 0.575 -11.882 1.00 90.00 206 GLY A C 1
ATOM 1613 O O . GLY A 1 206 ? 2.553 1.418 -11.828 1.00 90.00 206 GLY A O 1
ATOM 1614 N N . CYS A 1 207 ? 0.370 0.928 -11.904 1.00 94.81 207 CYS A N 1
ATOM 1615 C CA . CYS A 1 207 ? -0.064 2.313 -11.749 1.00 94.81 207 CYS A CA 1
ATOM 1616 C C . CYS A 1 207 ? 0.106 2.767 -10.284 1.00 94.81 207 CYS A C 1
ATOM 1618 O O . CYS A 1 207 ? -0.584 2.235 -9.413 1.00 94.81 207 CYS A O 1
ATOM 1620 N N . PRO A 1 208 ? 0.934 3.788 -9.983 1.00 95.56 208 PRO A N 1
ATOM 1621 C CA . PRO A 1 208 ? 1.176 4.219 -8.605 1.00 95.56 208 PRO A CA 1
ATOM 1622 C C . PRO A 1 208 ? -0.063 4.837 -7.942 1.00 95.56 208 PRO A C 1
ATOM 1624 O O . PRO A 1 208 ? -0.123 4.908 -6.720 1.00 95.56 208 PRO A O 1
ATOM 1627 N N . ILE A 1 209 ? -1.050 5.282 -8.726 1.00 96.62 209 ILE A N 1
ATOM 1628 C CA . ILE A 1 209 ? -2.335 5.754 -8.203 1.00 96.62 209 ILE A CA 1
ATOM 1629 C C . ILE A 1 209 ? -3.175 4.574 -7.688 1.00 96.62 209 ILE A C 1
ATOM 1631 O O . ILE A 1 209 ? -3.721 4.643 -6.587 1.00 96.62 209 ILE A O 1
ATOM 1635 N N . CYS A 1 210 ? -3.249 3.484 -8.460 1.00 93.75 210 CYS A N 1
ATOM 1636 C CA . CYS A 1 210 ? -3.983 2.272 -8.085 1.00 93.75 210 CYS A CA 1
ATOM 1637 C C . CYS A 1 210 ? -3.385 1.594 -6.848 1.00 93.75 210 CYS A C 1
ATOM 1639 O O . CYS A 1 210 ? -4.126 1.141 -5.986 1.00 93.75 210 CYS A O 1
ATOM 1641 N N . GLU A 1 211 ? -2.056 1.581 -6.746 1.00 93.12 211 GLU A N 1
ATOM 1642 C CA . GLU A 1 211 ? -1.325 1.044 -5.589 1.00 93.12 211 GLU A CA 1
ATOM 1643 C C . GLU A 1 211 ? -1.344 1.988 -4.370 1.00 93.12 211 GLU A C 1
ATOM 1645 O O . GLU A 1 211 ? -0.740 1.700 -3.341 1.00 93.12 211 GLU A O 1
ATOM 1650 N N . GLY A 1 212 ? -1.981 3.161 -4.476 1.00 93.00 212 GLY A N 1
ATOM 1651 C CA . GLY A 1 212 ? -2.057 4.128 -3.380 1.00 93.00 212 GLY A CA 1
ATOM 1652 C C . GLY A 1 212 ? -0.741 4.847 -3.050 1.00 93.00 212 GLY A C 1
ATOM 1653 O O . GLY A 1 212 ? -0.648 5.530 -2.031 1.00 93.00 212 GLY A O 1
ATOM 1654 N N . LEU A 1 213 ? 0.273 4.736 -3.912 1.00 92.88 213 LEU A N 1
ATOM 1655 C CA . LEU A 1 213 ? 1.575 5.400 -3.771 1.00 92.88 213 LEU A CA 1
ATOM 1656 C C . LEU A 1 213 ? 1.532 6.879 -4.187 1.00 92.88 213 LEU A C 1
ATOM 1658 O O . LEU A 1 213 ? 2.370 7.671 -3.757 1.00 92.88 213 LEU A O 1
ATOM 1662 N N . LYS A 1 214 ? 0.565 7.261 -5.029 1.00 95.69 214 LYS A N 1
ATOM 1663 C CA . LYS A 1 214 ? 0.311 8.643 -5.452 1.00 95.69 214 LYS A CA 1
ATOM 1664 C C . LYS A 1 214 ? -1.162 8.993 -5.243 1.00 95.69 214 LYS A C 1
ATOM 1666 O O . LYS A 1 214 ? -2.044 8.289 -5.731 1.00 95.69 214 LYS A O 1
ATOM 1671 N N . VAL A 1 215 ? -1.419 10.106 -4.557 1.00 96.81 215 VAL A N 1
ATOM 1672 C CA . VAL A 1 215 ? -2.774 10.636 -4.351 1.00 96.81 215 VAL A CA 1
ATOM 1673 C C . VAL A 1 215 ? -3.148 11.560 -5.510 1.00 96.81 215 VAL A C 1
ATOM 1675 O O . VAL A 1 215 ? -2.377 12.449 -5.878 1.00 96.81 215 VAL A O 1
ATOM 1678 N N . VAL A 1 216 ? -4.324 11.336 -6.080 1.00 96.75 216 VAL A N 1
ATOM 1679 C CA . VAL A 1 216 ? -5.004 12.172 -7.076 1.00 96.75 216 VAL A CA 1
ATOM 1680 C C . VAL A 1 216 ? -6.465 12.343 -6.651 1.00 96.75 216 VAL A C 1
ATOM 1682 O O . VAL A 1 216 ? -6.883 11.829 -5.614 1.00 96.75 216 VAL A O 1
ATOM 1685 N N . LYS A 1 217 ? -7.262 13.079 -7.427 1.00 95.88 217 LYS A N 1
ATOM 1686 C CA . LYS A 1 217 ? -8.645 13.376 -7.047 1.00 95.88 217 LYS A CA 1
ATOM 1687 C C . LYS A 1 217 ? -9.478 12.100 -6.930 1.00 95.88 217 LYS A C 1
ATOM 1689 O O . LYS A 1 217 ? -10.202 11.963 -5.952 1.00 95.88 217 LYS A O 1
ATOM 1694 N N . SER A 1 218 ? -9.370 11.170 -7.876 1.00 95.94 218 SER A N 1
ATOM 1695 C CA . SER A 1 218 ? -10.206 9.962 -7.914 1.00 95.94 218 SER A CA 1
ATOM 1696 C C . SER A 1 218 ? -9.963 8.977 -6.766 1.00 95.94 218 SER A C 1
ATOM 1698 O O . SER A 1 218 ? -10.882 8.249 -6.403 1.00 95.94 218 SER A O 1
ATOM 1700 N N . ASN A 1 219 ? -8.764 8.956 -6.169 1.00 96.44 219 ASN A N 1
ATOM 1701 C CA . ASN A 1 219 ? -8.419 8.038 -5.075 1.00 96.44 219 ASN A CA 1
ATOM 1702 C C . ASN A 1 219 ? -8.262 8.726 -3.708 1.00 96.44 219 ASN A C 1
ATOM 1704 O O . ASN A 1 219 ? -7.898 8.068 -2.730 1.00 96.44 219 ASN A O 1
ATOM 1708 N N . SER A 1 220 ? -8.522 10.033 -3.621 1.00 97.81 220 SER A N 1
ATOM 1709 C CA . SER A 1 220 ? -8.449 10.767 -2.360 1.00 97.81 220 SER A CA 1
ATOM 1710 C C . SER A 1 220 ? -9.511 10.285 -1.368 1.00 97.81 220 SER A C 1
ATOM 1712 O O . SER A 1 220 ? -10.560 9.748 -1.741 1.00 97.81 220 SER A O 1
ATOM 1714 N N . LEU A 1 221 ? -9.249 10.485 -0.079 1.00 97.62 221 LEU A N 1
ATOM 1715 C CA . LEU A 1 221 ? -10.188 10.179 0.991 1.00 97.62 221 LEU A CA 1
ATOM 1716 C C . LEU A 1 221 ? -11.476 10.994 0.835 1.00 97.62 221 LEU A C 1
ATOM 1718 O O . LEU A 1 221 ? -12.549 10.443 1.044 1.00 97.62 221 LEU A O 1
ATOM 1722 N N . GLU A 1 222 ? -11.372 12.259 0.413 1.00 97.75 222 GLU A N 1
ATOM 1723 C CA . GLU A 1 222 ? -12.543 13.107 0.149 1.00 97.75 222 GLU A CA 1
ATOM 1724 C C . GLU A 1 222 ? -13.483 12.494 -0.889 1.00 97.75 222 GLU A C 1
ATOM 1726 O O . GLU A 1 222 ? -14.687 12.416 -0.665 1.00 97.75 222 GLU A O 1
ATOM 1731 N N . THR A 1 223 ? -12.933 12.039 -2.015 1.00 96.88 223 THR A N 1
ATOM 1732 C CA . THR A 1 223 ? -13.737 11.494 -3.111 1.00 96.88 223 THR A CA 1
ATOM 1733 C C . THR A 1 223 ? -14.285 10.112 -2.770 1.00 96.88 223 THR A C 1
ATOM 1735 O O . THR A 1 223 ? -15.426 9.801 -3.096 1.00 96.88 223 THR A O 1
ATOM 1738 N N . THR A 1 224 ? -13.478 9.267 -2.125 1.00 96.50 224 THR A N 1
ATOM 1739 C CA . THR A 1 224 ? -13.833 7.860 -1.882 1.00 96.50 224 THR A CA 1
ATOM 1740 C C . THR A 1 224 ? -14.658 7.651 -0.611 1.00 96.50 224 THR A C 1
ATOM 1742 O O . THR A 1 224 ? -15.422 6.693 -0.542 1.00 96.50 224 THR A O 1
ATOM 1745 N N . HIS A 1 225 ? -14.514 8.520 0.395 1.00 96.94 225 HIS A N 1
ATOM 1746 C CA . HIS A 1 225 ? -15.157 8.394 1.709 1.00 96.94 225 HIS A CA 1
ATOM 1747 C C . HIS A 1 225 ? -15.644 9.759 2.248 1.00 96.94 225 HIS A C 1
ATOM 1749 O O . HIS A 1 225 ? -15.249 10.162 3.348 1.00 96.94 225 HIS A O 1
ATOM 1755 N N . PRO A 1 226 ? -16.533 10.471 1.527 1.00 97.12 226 PRO A N 1
ATOM 1756 C CA . PRO A 1 226 ? -16.981 11.815 1.911 1.00 97.12 226 PRO A CA 1
ATOM 1757 C C . PRO A 1 226 ? -17.662 11.861 3.288 1.00 97.12 226 PRO A C 1
ATOM 1759 O O . PRO A 1 226 ? -17.494 12.823 4.034 1.00 97.12 226 PRO A O 1
ATOM 1762 N N . GLU A 1 227 ? -18.379 10.801 3.670 1.00 94.88 227 GLU A N 1
ATOM 1763 C CA . GLU A 1 227 ? -19.028 10.708 4.983 1.00 94.88 227 GLU A CA 1
ATOM 1764 C C . GLU A 1 227 ? -18.015 10.651 6.130 1.00 94.88 227 GLU A C 1
ATOM 1766 O O . GLU A 1 227 ? -18.193 11.313 7.148 1.00 94.88 227 GLU A O 1
ATOM 1771 N N . LEU A 1 228 ? -16.903 9.936 5.942 1.00 95.94 228 LEU A N 1
ATOM 1772 C CA . LEU A 1 228 ? -15.831 9.869 6.931 1.00 95.94 228 LEU A CA 1
ATOM 1773 C C . LEU A 1 228 ? -15.133 11.231 7.083 1.00 95.94 228 LEU A C 1
ATOM 1775 O O . LEU A 1 228 ? -14.713 11.598 8.179 1.00 95.94 228 LEU A O 1
ATOM 1779 N N . CYS A 1 229 ? -15.052 12.018 6.007 1.00 96.31 229 CYS A N 1
ATOM 1780 C CA . CYS A 1 229 ? -14.484 13.366 6.043 1.00 96.31 229 CYS A CA 1
ATOM 1781 C C . CYS A 1 229 ? -15.283 14.348 6.908 1.00 96.31 229 CYS A C 1
ATOM 1783 O O . CYS A 1 229 ? -14.703 15.330 7.366 1.00 96.31 229 CYS A O 1
ATOM 1785 N N . LYS A 1 230 ? -16.560 14.072 7.209 1.00 95.69 230 LYS A N 1
ATOM 1786 C CA . LYS A 1 230 ? -17.344 14.868 8.172 1.00 95.69 230 LYS A CA 1
ATOM 1787 C C . LYS A 1 230 ? -16.766 14.809 9.588 1.00 95.69 230 LYS A C 1
ATOM 1789 O O . LYS A 1 230 ? -16.958 15.737 10.364 1.00 95.69 230 LYS A O 1
ATOM 1794 N N . GLU A 1 231 ? -16.026 13.751 9.912 1.00 96.94 231 GLU A N 1
ATOM 1795 C CA . GLU A 1 231 ? -15.317 13.610 11.185 1.00 96.94 231 GLU A CA 1
ATOM 1796 C C . GLU A 1 231 ? -13.873 14.141 11.133 1.00 96.94 231 GLU A C 1
ATOM 1798 O O . GLU A 1 231 ? -13.084 13.911 12.051 1.00 96.94 231 GLU A O 1
ATOM 1803 N N . TRP A 1 232 ? -13.459 14.810 10.054 1.00 97.44 232 TRP A N 1
ATOM 1804 C CA . TRP A 1 232 ? -12.090 15.302 9.925 1.00 97.44 232 TRP A CA 1
ATOM 1805 C C . TRP A 1 232 ? -11.836 16.512 10.828 1.00 97.44 232 TRP A C 1
ATOM 1807 O O . TRP A 1 232 ? -12.541 17.519 10.773 1.00 97.44 232 TRP A O 1
ATOM 1817 N N . ASN A 1 233 ? -10.764 16.479 11.623 1.00 97.62 233 ASN A N 1
ATOM 1818 C CA . ASN A 1 233 ? -10.394 17.632 12.440 1.00 97.62 233 ASN A CA 1
ATOM 1819 C C . ASN A 1 233 ? -9.536 18.631 11.642 1.00 97.62 233 ASN A C 1
ATOM 1821 O O . ASN A 1 233 ? -8.305 18.545 11.621 1.00 97.62 233 ASN A O 1
ATOM 1825 N N . HIS A 1 234 ? -10.178 19.604 10.990 1.00 94.56 234 HIS A N 1
ATOM 1826 C CA . HIS A 1 234 ? -9.497 20.616 10.166 1.00 94.56 234 HIS A CA 1
ATOM 1827 C C . HIS A 1 234 ? -8.496 21.481 10.948 1.00 94.56 234 HIS A C 1
ATOM 1829 O O . HIS A 1 234 ? -7.459 21.867 10.410 1.00 94.56 234 HIS A O 1
ATOM 1835 N N . ILE A 1 235 ? -8.767 21.746 12.230 1.00 94.38 235 ILE A N 1
ATOM 1836 C CA . ILE A 1 235 ? -7.927 22.606 13.074 1.00 94.38 235 ILE A CA 1
ATOM 1837 C C . ILE A 1 235 ? -6.613 21.902 13.422 1.00 94.38 235 ILE A C 1
ATOM 1839 O O . ILE A 1 235 ? -5.547 22.518 13.365 1.00 94.38 235 ILE A O 1
ATOM 1843 N N . LYS A 1 236 ? -6.671 20.611 13.774 1.00 96.94 236 LYS A N 1
ATOM 1844 C CA . LYS A 1 236 ? -5.490 19.836 14.180 1.00 96.94 236 LYS A CA 1
ATOM 1845 C C . LYS A 1 236 ? -4.721 19.233 13.005 1.00 96.94 236 LYS A C 1
ATOM 1847 O O . LYS A 1 236 ? -3.519 19.015 13.131 1.00 96.94 236 LYS A O 1
ATOM 1852 N N . ASN A 1 237 ? -5.368 19.002 11.859 1.00 96.25 237 ASN A N 1
ATOM 1853 C CA . ASN A 1 237 ? -4.715 18.397 10.693 1.00 96.25 237 ASN A CA 1
ATOM 1854 C C . ASN A 1 237 ? -4.038 19.382 9.737 1.00 96.25 237 ASN A C 1
ATOM 1856 O O . ASN A 1 237 ? -3.380 18.894 8.831 1.00 96.25 237 ASN A O 1
ATOM 1860 N N . LYS A 1 238 ? -4.154 20.705 9.938 1.00 89.50 238 LYS A N 1
ATOM 1861 C CA . LYS A 1 238 ? -3.543 21.841 9.194 1.00 89.50 238 LYS A CA 1
ATOM 1862 C C . LYS A 1 238 ? -2.883 21.542 7.831 1.00 89.50 238 LYS A C 1
ATOM 1864 O O . LYS A 1 238 ? -3.362 22.018 6.812 1.00 89.50 238 LYS A O 1
ATOM 1869 N N . ASN A 1 239 ? -1.785 20.783 7.808 1.00 91.62 239 ASN A N 1
ATOM 1870 C CA . ASN A 1 239 ? -0.975 20.489 6.616 1.00 91.62 239 ASN A CA 1
ATOM 1871 C C . ASN A 1 239 ? -1.425 19.256 5.806 1.00 91.62 239 ASN A C 1
ATOM 1873 O O . ASN A 1 239 ? -0.765 18.878 4.841 1.00 91.62 239 ASN A O 1
ATOM 1877 N N . ILE A 1 240 ? -2.477 18.563 6.233 1.00 95.62 240 ILE A N 1
ATOM 1878 C CA . ILE A 1 240 ? -3.007 17.358 5.596 1.00 95.62 240 ILE A CA 1
ATOM 1879 C C . ILE A 1 240 ? -4.495 17.576 5.401 1.00 95.62 240 ILE A C 1
ATOM 1881 O O . ILE A 1 240 ? -5.228 17.835 6.359 1.00 95.62 240 ILE A O 1
ATOM 1885 N N . THR A 1 241 ? -4.941 17.424 4.164 1.00 96.69 241 THR A N 1
ATOM 1886 C CA . THR A 1 241 ? -6.350 17.542 3.816 1.00 96.69 241 THR A CA 1
ATOM 1887 C C . THR A 1 241 ? -6.898 16.190 3.360 1.00 96.69 241 THR A C 1
ATOM 1889 O O . THR A 1 241 ? -6.126 15.318 2.940 1.00 96.69 241 THR A O 1
ATOM 1892 N N . PRO A 1 242 ? -8.224 15.990 3.404 1.00 97.56 242 PRO A N 1
ATOM 1893 C CA . PRO A 1 242 ? -8.856 14.808 2.822 1.00 97.56 242 PRO A CA 1
ATOM 1894 C C . PRO A 1 242 ? -8.531 14.579 1.334 1.00 97.56 242 PRO A C 1
ATOM 1896 O O . PRO A 1 242 ? -8.538 13.441 0.870 1.00 97.56 242 PRO A O 1
ATOM 1899 N N . GLN A 1 243 ? -8.182 15.630 0.585 1.00 97.12 243 GLN A N 1
ATOM 1900 C CA . GLN A 1 243 ? -7.752 15.540 -0.816 1.00 97.12 243 GLN A CA 1
ATOM 1901 C C . GLN A 1 243 ? -6.321 15.022 -0.983 1.00 97.12 243 GLN A C 1
ATOM 1903 O O . GLN A 1 243 ? -5.980 14.497 -2.039 1.00 97.12 243 GLN A O 1
ATOM 1908 N N . SER A 1 244 ? -5.470 15.182 0.034 1.00 96.19 244 SER A N 1
ATOM 1909 C CA . SER A 1 244 ? -4.040 14.861 -0.033 1.00 96.19 244 SER A CA 1
ATOM 1910 C C . SER A 1 244 ? -3.689 13.502 0.583 1.00 96.19 244 SER A C 1
ATOM 1912 O O . SER A 1 244 ? -2.516 13.220 0.827 1.00 96.19 244 SER A O 1
ATOM 1914 N N . ILE A 1 245 ? -4.683 12.680 0.920 1.00 97.25 245 ILE A N 1
ATOM 1915 C CA . ILE A 1 245 ? -4.504 11.383 1.578 1.00 97.25 245 ILE A CA 1
ATOM 1916 C C . ILE A 1 245 ? -5.507 10.369 1.025 1.00 97.25 245 ILE A C 1
ATOM 1918 O O . ILE A 1 245 ? -6.598 10.751 0.625 1.00 97.25 245 ILE A O 1
ATOM 1922 N N . ILE A 1 246 ? -5.147 9.086 1.010 1.00 97.50 246 ILE A N 1
ATOM 1923 C CA . ILE A 1 246 ? -6.031 7.984 0.596 1.00 97.50 246 ILE A CA 1
ATOM 1924 C C . ILE A 1 246 ? -6.622 7.244 1.802 1.00 97.50 246 ILE A C 1
ATOM 1926 O O . ILE A 1 246 ? -6.048 7.260 2.895 1.00 97.50 246 ILE A O 1
ATOM 1930 N N . ALA A 1 247 ? -7.715 6.513 1.573 1.00 96.31 247 ALA A N 1
ATOM 1931 C CA . ALA A 1 247 ? -8.349 5.627 2.553 1.00 96.31 247 ALA A CA 1
ATOM 1932 C C . ALA A 1 247 ? -7.392 4.585 3.151 1.00 96.31 247 ALA A C 1
ATOM 1934 O O . ALA A 1 247 ? -7.370 4.407 4.361 1.00 96.31 247 ALA A O 1
ATOM 1935 N N . GLY A 1 248 ? -6.528 3.974 2.335 1.00 94.94 248 GLY A N 1
ATOM 1936 C CA . GLY A 1 248 ? -5.548 2.976 2.786 1.00 94.94 248 GLY A CA 1
ATOM 1937 C C . GLY A 1 248 ? -4.322 3.541 3.519 1.00 94.94 248 GLY A C 1
ATOM 1938 O O . GLY A 1 248 ? -3.411 2.789 3.856 1.00 94.94 248 GLY A O 1
ATOM 1939 N N . SER A 1 249 ? -4.251 4.852 3.774 1.00 95.75 249 SER A N 1
ATOM 1940 C CA . SER A 1 249 ? -3.075 5.463 4.402 1.00 95.75 249 SER A CA 1
ATOM 1941 C C . SER A 1 249 ? -2.910 5.029 5.860 1.00 95.75 249 SER A C 1
ATOM 1943 O O . SER A 1 249 ? -3.854 5.074 6.650 1.00 95.75 249 SER A O 1
ATOM 1945 N N . SER A 1 250 ? -1.680 4.678 6.243 1.00 95.44 250 SER A N 1
ATOM 1946 C CA . SER A 1 250 ? -1.287 4.385 7.628 1.00 95.44 250 SER A CA 1
ATOM 1947 C C . SER A 1 250 ? -0.950 5.640 8.445 1.00 95.44 250 SER A C 1
ATOM 1949 O O . SER A 1 250 ? -0.767 5.557 9.662 1.00 95.44 250 SER A O 1
ATOM 1951 N N . LYS A 1 251 ? -0.891 6.819 7.808 1.00 95.62 251 LYS A N 1
ATOM 1952 C CA . LYS A 1 251 ? -0.582 8.087 8.477 1.00 95.62 251 LYS A CA 1
ATOM 1953 C C . LYS A 1 251 ? -1.688 8.439 9.473 1.00 95.62 251 LYS A C 1
ATOM 1955 O O . LYS A 1 251 ? -2.848 8.563 9.089 1.00 95.62 251 LYS A O 1
ATOM 1960 N N . LYS A 1 252 ? -1.332 8.619 10.748 1.00 96.94 252 LYS A N 1
ATOM 1961 C CA . LYS A 1 252 ? -2.280 9.048 11.786 1.00 96.94 252 LYS A CA 1
ATOM 1962 C C . LYS A 1 252 ? -2.672 10.510 11.577 1.00 96.94 252 LYS A C 1
ATOM 1964 O O . LYS A 1 252 ? -1.806 11.361 11.387 1.00 96.94 252 LYS A O 1
ATOM 1969 N N . VAL A 1 253 ? -3.970 10.772 11.650 1.00 97.94 253 VAL A N 1
ATOM 1970 C CA . VAL A 1 253 ? -4.589 12.097 11.552 1.00 97.94 253 VAL A CA 1
ATOM 1971 C C . VAL A 1 253 ? -5.619 12.249 12.667 1.00 97.94 253 VAL A C 1
ATOM 1973 O O . VAL A 1 253 ? -6.051 11.262 13.269 1.00 97.94 253 VAL A O 1
ATOM 1976 N N . TRP A 1 254 ? -5.962 13.491 12.981 1.00 97.94 254 TRP A N 1
ATOM 1977 C CA . TRP A 1 254 ? -6.941 13.821 14.004 1.00 97.94 254 TRP A CA 1
ATOM 1978 C C . TRP A 1 254 ? -8.364 13.725 13.460 1.00 97.94 254 TRP A C 1
ATOM 1980 O O . TRP A 1 254 ? -8.687 14.292 12.417 1.00 97.94 254 TRP A O 1
ATOM 1990 N N . TRP A 1 255 ? -9.220 13.052 14.211 1.00 97.94 255 TRP A N 1
ATOM 1991 C CA . TRP A 1 255 ? -10.654 12.953 13.970 1.00 97.94 255 TRP A CA 1
ATOM 1992 C C . TRP A 1 255 ? -11.402 13.703 15.069 1.00 97.94 255 TRP A C 1
ATOM 1994 O O . TRP A 1 255 ? -10.872 13.855 16.173 1.00 97.94 255 TRP A O 1
ATOM 2004 N N . LYS A 1 256 ? -12.603 14.187 14.761 1.00 97.50 256 LYS A N 1
ATOM 2005 C CA . LYS A 1 256 ? -13.535 14.814 15.696 1.00 97.50 256 LYS A CA 1
ATOM 2006 C C . LYS A 1 256 ? -14.919 14.199 15.492 1.00 97.50 256 LYS A C 1
ATOM 2008 O O . LYS A 1 256 ? -15.470 14.267 14.397 1.00 97.50 256 LYS A O 1
ATOM 2013 N N . CYS A 1 257 ? -15.470 13.592 16.537 1.00 95.75 257 CYS A N 1
ATOM 2014 C CA . CYS A 1 257 ? -16.798 12.986 16.488 1.00 95.75 257 CYS A CA 1
ATOM 2015 C C . CYS A 1 257 ? -17.853 14.097 16.563 1.00 95.75 257 CYS A C 1
ATOM 2017 O O . CYS A 1 257 ? -17.718 14.985 17.405 1.00 95.75 257 CYS A O 1
ATOM 2019 N N . PRO A 1 258 ? -18.939 14.037 15.778 1.00 94.56 258 PRO A N 1
ATOM 2020 C CA . PRO A 1 258 ? -20.038 14.995 15.898 1.00 94.56 258 PRO A CA 1
ATOM 2021 C C . PRO A 1 258 ? -20.850 14.841 17.196 1.00 94.56 258 PRO A C 1
ATOM 2023 O O . PRO A 1 258 ? -21.630 15.726 17.525 1.00 94.56 258 PRO A O 1
ATOM 2026 N N . VAL A 1 259 ? -20.692 13.732 17.935 1.00 93.69 259 VAL A N 1
ATOM 2027 C CA . VAL A 1 259 ? -21.449 13.455 19.173 1.00 93.69 259 VAL A CA 1
ATOM 2028 C C . VAL A 1 259 ? -21.008 14.339 20.346 1.00 93.69 259 VAL A C 1
ATOM 2030 O O . VAL A 1 259 ? -21.813 14.614 21.231 1.00 93.69 259 VAL A O 1
ATOM 2033 N N . GLY A 1 260 ? -19.750 14.781 20.378 1.00 91.44 260 GLY A N 1
ATOM 2034 C CA . GLY A 1 260 ? -19.230 15.591 21.476 1.00 91.44 260 GLY A CA 1
ATOM 2035 C C . GLY A 1 260 ? -18.017 16.411 21.065 1.00 91.44 260 GLY A C 1
ATOM 2036 O O . GLY A 1 260 ? -17.142 15.933 20.347 1.00 91.44 260 GLY A O 1
ATOM 2037 N N . ASP A 1 261 ? -17.943 17.654 21.538 1.00 91.94 261 ASP A N 1
ATOM 2038 C CA . ASP A 1 261 ? -16.873 18.575 21.145 1.00 91.94 261 ASP A CA 1
ATOM 2039 C C . ASP A 1 261 ? -15.478 18.149 21.611 1.00 91.94 261 ASP A C 1
ATOM 2041 O O . ASP A 1 261 ? -14.494 18.463 20.944 1.00 91.94 261 ASP A O 1
ATOM 2045 N N . ASP A 1 262 ? -15.390 17.404 22.714 1.00 93.69 262 ASP A N 1
ATOM 2046 C CA . ASP A 1 262 ? -14.147 16.853 23.256 1.00 93.69 262 ASP A CA 1
ATOM 2047 C C . ASP A 1 262 ? -13.826 15.443 22.724 1.00 93.69 262 ASP A C 1
ATOM 2049 O O . ASP A 1 262 ? -12.856 14.816 23.152 1.00 93.69 262 ASP A O 1
ATOM 2053 N N . HIS A 1 263 ? -14.603 14.934 21.760 1.00 95.81 263 HIS A N 1
ATOM 2054 C CA . HIS A 1 263 ? -14.387 13.620 21.150 1.00 95.81 263 HIS A CA 1
ATOM 2055 C C . HIS A 1 263 ? -13.381 13.724 20.010 1.00 95.81 263 HIS A C 1
ATOM 2057 O O . HIS A 1 263 ? -13.719 13.591 18.833 1.00 95.81 263 HIS A O 1
ATOM 2063 N N . GLU A 1 264 ? -12.124 13.957 20.364 1.00 97.19 264 GLU A N 1
ATOM 2064 C CA . GLU A 1 264 ? -11.026 14.071 19.411 1.00 97.19 264 GLU A CA 1
ATOM 2065 C C . GLU A 1 264 ? -10.008 12.946 19.609 1.00 97.19 264 GLU A C 1
ATOM 2067 O O . GLU A 1 264 ? -9.579 12.671 20.728 1.00 97.19 264 GLU A O 1
ATOM 2072 N N . TRP A 1 265 ? -9.578 12.292 18.527 1.00 97.19 265 TRP A N 1
ATOM 2073 C CA . TRP A 1 265 ? -8.609 11.194 18.624 1.00 97.19 265 TRP A CA 1
ATOM 2074 C C . TRP A 1 265 ? -7.717 11.066 17.393 1.00 97.19 265 TRP A C 1
ATOM 2076 O O . TRP A 1 265 ? -8.042 11.537 16.304 1.00 97.19 265 TRP A O 1
ATOM 2086 N N . LEU A 1 266 ? -6.576 10.395 17.572 1.00 96.88 266 LEU A N 1
ATOM 2087 C CA . LEU A 1 266 ? -5.641 10.061 16.502 1.00 96.88 266 LEU A CA 1
ATOM 2088 C C . LEU A 1 266 ? -5.905 8.652 15.970 1.00 96.88 266 LEU A C 1
ATOM 2090 O O . LEU A 1 266 ? -5.789 7.672 16.705 1.00 96.88 266 LEU A O 1
ATOM 2094 N N . ALA A 1 267 ? -6.163 8.539 14.670 1.00 97.00 267 ALA A N 1
ATOM 2095 C CA . ALA A 1 267 ? -6.240 7.261 13.965 1.00 97.00 267 ALA A CA 1
ATOM 2096 C C . ALA A 1 267 ? -5.819 7.430 12.500 1.00 97.00 267 ALA A C 1
ATOM 2098 O O . ALA A 1 267 ? -5.873 8.530 11.953 1.00 97.00 267 ALA A O 1
ATOM 2099 N N . SER A 1 268 ? -5.379 6.353 11.854 1.00 97.25 268 SER A N 1
ATOM 2100 C CA . SER A 1 268 ? -5.120 6.362 10.413 1.00 97.25 268 SER A CA 1
ATOM 2101 C C . SER A 1 268 ? -6.425 6.186 9.621 1.00 97.25 268 SER A C 1
ATOM 2103 O O . SER A 1 268 ? -7.320 5.481 10.101 1.00 97.25 268 SER A O 1
ATOM 2105 N N . PRO A 1 269 ? -6.553 6.758 8.407 1.00 97.31 269 PRO A N 1
ATOM 2106 C CA . PRO A 1 269 ? -7.680 6.468 7.520 1.00 97.31 269 PRO A CA 1
ATOM 2107 C C . PRO A 1 269 ? -7.874 4.967 7.273 1.00 97.31 269 PRO A C 1
ATOM 2109 O O . PRO A 1 269 ? -9.012 4.504 7.254 1.00 97.31 269 PRO A O 1
ATOM 2112 N N . ASN A 1 270 ? -6.790 4.184 7.195 1.00 96.44 270 ASN A N 1
ATOM 2113 C CA . ASN A 1 270 ? -6.886 2.737 6.976 1.00 96.44 270 ASN A CA 1
ATOM 2114 C C . ASN A 1 270 ? -7.610 2.018 8.125 1.00 96.44 270 ASN A C 1
ATOM 2116 O O . ASN A 1 270 ? -8.415 1.120 7.897 1.00 96.44 270 ASN A O 1
ATOM 2120 N N . ASN A 1 271 ? -7.374 2.424 9.376 1.00 95.81 271 ASN A N 1
ATOM 2121 C CA . ASN A 1 271 ? -8.087 1.840 10.516 1.00 95.81 271 ASN A CA 1
ATOM 2122 C C . ASN A 1 271 ? -9.573 2.218 10.495 1.00 95.81 271 ASN A C 1
ATOM 2124 O O . ASN A 1 271 ? -10.431 1.387 10.787 1.00 95.81 271 ASN A O 1
ATOM 2128 N N . ARG A 1 272 ? -9.877 3.460 10.103 1.00 95.31 272 ARG A N 1
ATOM 2129 C CA . ARG A 1 272 ? -11.249 3.968 10.002 1.00 95.31 272 ARG A CA 1
ATOM 2130 C C . ARG A 1 272 ? -12.052 3.310 8.878 1.00 95.31 272 ARG A C 1
ATOM 2132 O O . ARG A 1 272 ? -13.252 3.152 9.039 1.00 95.31 272 ARG A O 1
ATOM 2139 N N . THR A 1 273 ? -11.411 2.939 7.772 1.00 94.56 273 THR A N 1
ATOM 2140 C CA . THR A 1 273 ? -12.081 2.400 6.574 1.00 94.56 273 THR A CA 1
ATOM 2141 C C . THR A 1 273 ? -12.084 0.872 6.544 1.00 94.56 273 THR A C 1
ATOM 2143 O O . THR A 1 273 ? -13.144 0.273 6.411 1.00 94.56 273 THR A O 1
ATOM 2146 N N . THR A 1 274 ? -10.937 0.226 6.764 1.00 91.38 274 THR A N 1
ATOM 2147 C CA . THR A 1 274 ? -10.812 -1.243 6.702 1.00 91.38 274 THR A CA 1
ATOM 2148 C C . THR A 1 274 ? -11.368 -1.939 7.946 1.00 91.38 274 THR A C 1
ATOM 2150 O O . THR A 1 274 ? -12.014 -2.976 7.836 1.00 91.38 274 THR A O 1
ATOM 2153 N N . HIS A 1 275 ? -11.137 -1.382 9.140 1.00 86.06 275 HIS A N 1
ATOM 2154 C CA . HIS A 1 275 ? -11.585 -1.982 10.410 1.00 86.06 275 HIS A CA 1
ATOM 2155 C C . HIS A 1 275 ? -12.849 -1.323 10.972 1.00 86.06 275 HIS A C 1
ATOM 2157 O O . HIS A 1 275 ? -13.317 -1.711 12.041 1.00 86.06 275 HIS A O 1
ATOM 2163 N N . ASN A 1 276 ? -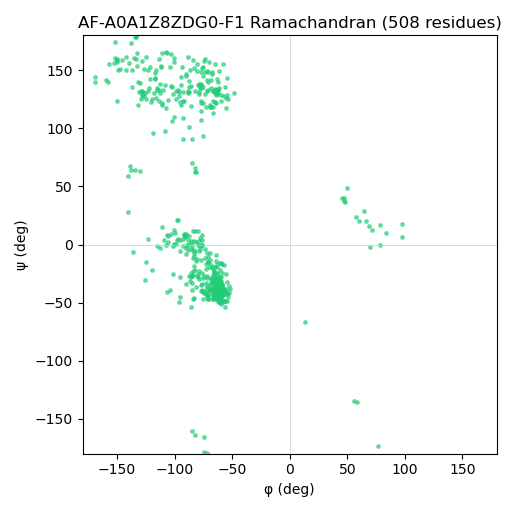13.370 -0.301 10.284 1.00 85.25 276 ASN A N 1
ATOM 2164 C CA . ASN A 1 276 ? -14.526 0.489 10.701 1.00 85.25 276 ASN A CA 1
ATOM 2165 C C . ASN A 1 276 ? -14.448 0.973 12.166 1.00 85.25 276 ASN A C 1
ATOM 2167 O O . ASN A 1 276 ? -15.443 0.995 12.893 1.00 85.25 276 ASN A O 1
ATOM 2171 N N . SER A 1 277 ? -13.244 1.325 12.642 1.00 89.12 277 SER A N 1
ATOM 2172 C CA . SER A 1 277 ? -13.067 1.796 14.019 1.00 89.12 277 SER A CA 1
ATOM 2173 C C . SER A 1 277 ? -13.735 3.166 14.179 1.00 89.12 277 SER A C 1
ATOM 2175 O O . SER A 1 277 ? -13.332 4.111 13.500 1.00 89.12 277 SER A O 1
ATOM 2177 N N . GLY A 1 278 ? -14.736 3.279 15.053 1.00 93.38 278 GLY A N 1
ATOM 2178 C CA . GLY A 1 278 ? -15.449 4.530 15.335 1.00 93.38 278 GLY A CA 1
ATOM 2179 C C . GLY A 1 278 ? -14.771 5.416 16.386 1.00 93.38 278 GLY A C 1
ATOM 2180 O O . GLY A 1 278 ? -13.583 5.272 16.680 1.00 93.38 278 GLY A O 1
ATOM 2181 N N . CYS A 1 279 ? -15.544 6.334 16.971 1.00 95.75 279 CYS A N 1
ATOM 2182 C CA . CYS A 1 279 ? -15.084 7.200 18.055 1.00 95.75 279 CYS A CA 1
ATOM 2183 C C . CYS A 1 279 ? -14.782 6.387 19.336 1.00 95.75 279 CYS A C 1
ATOM 2185 O O . CYS A 1 279 ? -15.709 5.817 19.925 1.00 95.75 279 CYS A O 1
ATOM 2187 N N . PRO A 1 280 ? -13.526 6.374 19.830 1.00 95.44 280 PRO A N 1
ATOM 2188 C CA . PRO A 1 280 ? -13.151 5.614 21.021 1.00 95.44 280 PRO A CA 1
ATOM 2189 C C . PRO A 1 280 ? -13.744 6.200 22.310 1.00 95.44 280 PRO A C 1
ATOM 2191 O O . PRO A 1 280 ? -13.844 5.498 23.317 1.00 95.44 280 PRO A O 1
ATOM 2194 N N . VAL A 1 281 ? -14.160 7.470 22.295 1.00 95.19 281 VAL A N 1
ATOM 2195 C CA . VAL A 1 281 ? -14.836 8.112 23.428 1.00 95.19 281 VAL A CA 1
ATOM 2196 C C . VAL A 1 281 ? -16.253 7.562 23.595 1.00 95.19 281 VAL A C 1
ATOM 2198 O O . VAL A 1 281 ? -16.622 7.141 24.692 1.00 95.19 281 VAL A O 1
ATOM 2201 N N . CYS A 1 282 ? -17.017 7.462 22.500 1.00 92.75 282 CYS A N 1
ATOM 2202 C CA . CYS A 1 282 ? -18.363 6.877 22.495 1.00 92.75 282 CYS A CA 1
ATOM 2203 C C . CYS A 1 282 ? -18.362 5.417 22.975 1.00 92.75 282 CYS A C 1
ATOM 2205 O O . CYS A 1 282 ? -19.278 4.981 23.670 1.00 92.75 282 CYS A O 1
ATOM 2207 N N . THR A 1 283 ? -17.309 4.660 22.654 1.00 91.44 283 TH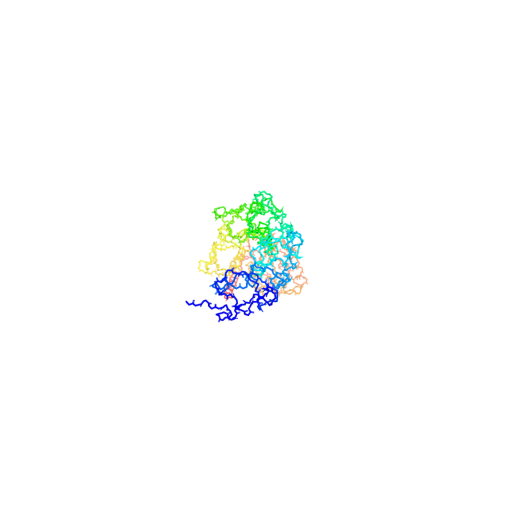R A N 1
ATOM 2208 C CA . THR A 1 283 ? -17.146 3.268 23.098 1.00 91.44 283 THR A CA 1
ATOM 2209 C C . THR A 1 283 ? -16.458 3.136 24.462 1.00 91.44 283 THR A C 1
ATOM 2211 O O . THR A 1 283 ? -16.160 2.017 24.874 1.00 91.44 283 THR A O 1
ATOM 2214 N N . ASN A 1 284 ? -16.214 4.242 25.181 1.00 89.94 284 ASN A N 1
ATOM 2215 C CA . ASN A 1 284 ? -15.544 4.290 26.492 1.00 89.94 284 ASN A CA 1
ATOM 2216 C C . ASN A 1 284 ? -14.122 3.690 26.521 1.00 89.94 284 ASN A C 1
ATOM 2218 O O . ASN A 1 284 ? -13.641 3.288 27.580 1.00 89.94 284 ASN A O 1
ATOM 2222 N N . GLN A 1 285 ? -13.451 3.632 25.368 1.00 90.06 285 GLN A N 1
ATOM 2223 C CA . GLN A 1 285 ? -12.048 3.219 25.237 1.00 90.06 285 GLN A CA 1
ATOM 2224 C C . GLN A 1 285 ? -11.080 4.384 25.485 1.00 90.06 285 GLN A C 1
ATOM 2226 O O . GLN A 1 285 ? -9.951 4.161 25.915 1.00 90.06 285 GLN A O 1
ATOM 2231 N N . LEU A 1 286 ? -11.524 5.617 25.227 1.00 94.19 286 LEU A N 1
ATOM 2232 C CA . LEU A 1 286 ? -10.818 6.852 25.557 1.00 94.19 286 LEU A CA 1
ATOM 2233 C C . LEU A 1 286 ? -11.661 7.664 26.545 1.00 94.19 286 LEU A C 1
ATOM 2235 O O . LEU A 1 286 ? -12.854 7.870 26.312 1.00 94.19 286 LEU A O 1
ATOM 2239 N N . VAL A 1 287 ? -11.048 8.109 27.643 1.00 94.94 287 VAL A N 1
ATOM 2240 C CA . VAL A 1 287 ? -11.709 8.941 28.656 1.00 94.94 287 VAL A CA 1
ATOM 2241 C C . VAL A 1 287 ? -11.394 10.409 28.394 1.00 94.94 287 VAL A C 1
ATOM 2243 O O . VAL A 1 287 ? -10.232 10.784 28.258 1.00 94.94 287 VAL A O 1
ATOM 2246 N N . VAL A 1 288 ? -12.442 11.220 28.323 1.00 95.25 288 VAL A N 1
ATOM 2247 C CA . VAL A 1 288 ? -12.421 12.682 28.219 1.00 95.25 288 VAL A CA 1
ATOM 2248 C C . VAL A 1 288 ? -13.426 13.255 29.221 1.00 95.25 288 VAL A C 1
ATOM 2250 O O . VAL A 1 288 ? -14.114 12.514 29.927 1.00 95.25 288 VAL A O 1
ATOM 2253 N N . ASN A 1 289 ? -13.534 14.578 29.305 1.00 93.62 289 ASN A N 1
ATOM 2254 C CA . ASN A 1 289 ? -14.377 15.214 30.312 1.00 93.62 289 ASN A CA 1
ATOM 2255 C C . ASN A 1 289 ? -15.855 14.798 30.186 1.00 93.62 289 ASN A C 1
ATOM 2257 O O . ASN A 1 289 ? -16.496 14.497 31.193 1.00 93.62 289 ASN A O 1
ATOM 2261 N N . SER A 1 290 ? -16.384 14.708 28.962 1.00 93.56 290 SER A N 1
ATOM 2262 C CA . SER A 1 290 ? -17.790 14.374 28.713 1.00 93.56 290 SER A CA 1
ATOM 2263 C C . SER A 1 290 ? -18.190 12.936 29.057 1.00 93.56 290 SER A C 1
ATOM 2265 O O . SER A 1 290 ? -19.381 12.689 29.221 1.00 93.56 290 SER A O 1
ATOM 2267 N N . ASN A 1 291 ? -17.249 11.991 29.203 1.00 94.12 291 ASN A N 1
ATOM 2268 C CA . ASN A 1 291 ? -17.555 10.587 29.535 1.00 94.12 291 ASN A CA 1
ATOM 2269 C C . ASN A 1 291 ? -16.871 10.066 30.813 1.00 94.12 291 ASN A C 1
ATOM 2271 O O . ASN A 1 291 ? -16.995 8.880 31.140 1.00 94.12 291 ASN A O 1
ATOM 2275 N N . CYS A 1 292 ? -16.156 10.922 31.544 1.00 95.62 292 CYS A N 1
ATOM 2276 C CA . CYS A 1 292 ? -15.527 10.528 32.798 1.00 95.62 292 CYS A CA 1
ATOM 2277 C C . CYS A 1 292 ? -16.559 10.274 33.911 1.00 95.62 292 CYS A C 1
ATOM 2279 O O . CYS A 1 292 ? -17.681 10.792 33.906 1.00 95.62 292 CYS A O 1
ATOM 2281 N N . LEU A 1 293 ? -16.164 9.476 34.902 1.00 95.19 293 LEU A N 1
ATOM 2282 C CA . LEU A 1 293 ? -17.000 9.083 36.030 1.00 95.19 293 LEU A CA 1
ATOM 2283 C C . LEU A 1 293 ? -17.493 10.300 36.812 1.00 95.19 293 LEU A C 1
ATOM 2285 O O . LEU A 1 293 ? -18.646 10.307 37.230 1.00 95.19 293 LEU A O 1
ATOM 2289 N N . ASN A 1 294 ? -16.652 11.323 36.987 1.00 95.94 294 ASN A N 1
ATOM 2290 C CA . ASN A 1 294 ? -17.052 12.541 37.684 1.00 95.94 294 ASN A CA 1
ATOM 2291 C C . ASN A 1 294 ? -18.228 13.249 37.004 1.00 95.94 294 ASN A C 1
ATOM 2293 O O . ASN A 1 294 ? -19.172 13.655 37.676 1.00 95.94 294 ASN A O 1
ATOM 2297 N N . THR A 1 295 ? -18.172 13.385 35.679 1.00 93.88 295 THR A N 1
ATOM 2298 C CA . THR A 1 295 ? -19.196 14.091 34.901 1.00 93.88 295 THR A CA 1
ATOM 2299 C C . THR A 1 295 ? -20.492 13.290 34.826 1.00 93.88 295 THR A C 1
ATOM 2301 O O . THR A 1 295 ? -21.565 13.853 35.023 1.00 93.88 295 THR A O 1
ATOM 2304 N N . ILE A 1 296 ? -20.414 11.975 34.593 1.00 93.38 296 ILE A N 1
ATOM 2305 C CA . ILE A 1 296 ? -21.612 11.133 34.434 1.00 93.38 296 ILE A CA 1
ATOM 2306 C C . ILE A 1 296 ? -22.226 10.724 35.787 1.00 93.38 296 ILE A C 1
ATOM 2308 O O . ILE A 1 296 ? -23.446 10.663 35.921 1.00 93.38 296 ILE A O 1
ATOM 2312 N N . TYR A 1 297 ? -21.402 10.459 36.807 1.00 93.25 297 TYR A N 1
ATOM 2313 C CA . TYR A 1 297 ? -21.825 9.979 38.130 1.00 93.25 297 TYR A CA 1
ATOM 2314 C C . TYR A 1 297 ? -21.212 10.816 39.271 1.00 93.25 297 TYR A C 1
ATOM 2316 O O . TYR A 1 297 ? -20.501 10.276 40.126 1.00 93.25 297 TYR A O 1
ATOM 2324 N N . PRO A 1 298 ? -21.526 12.123 39.373 1.00 94.44 298 PRO A N 1
ATOM 2325 C CA . PRO A 1 298 ? -20.898 13.022 40.347 1.00 94.44 298 PRO A CA 1
ATOM 2326 C C . PRO A 1 298 ? -21.145 12.611 41.803 1.00 94.44 298 PRO A C 1
ATOM 2328 O O . PRO A 1 298 ? -20.300 12.834 42.664 1.00 94.44 298 PRO A O 1
ATOM 2331 N N . LYS A 1 299 ? -22.293 11.986 42.103 1.00 90.88 299 LYS A N 1
ATOM 2332 C CA . LYS A 1 299 ? -22.581 11.463 43.450 1.00 90.88 299 LYS A CA 1
ATOM 2333 C C . LYS A 1 299 ? -21.645 10.312 43.816 1.00 90.88 299 LYS A C 1
ATOM 2335 O O . LYS A 1 299 ? -21.094 10.315 44.906 1.00 90.88 299 LYS A O 1
ATOM 2340 N N . LEU A 1 300 ? -21.426 9.386 42.883 1.00 91.75 300 LEU A N 1
ATOM 2341 C CA . LEU A 1 300 ? -20.538 8.247 43.086 1.00 91.75 300 LEU A CA 1
ATOM 2342 C C . LEU A 1 300 ? -19.075 8.693 43.162 1.00 91.75 300 LEU A C 1
ATOM 2344 O O . LEU A 1 300 ? -18.321 8.206 43.994 1.00 91.75 300 LEU A O 1
ATOM 2348 N N . ALA A 1 301 ? -18.680 9.666 42.338 1.00 94.25 301 ALA A N 1
ATOM 2349 C CA . ALA A 1 301 ? -17.337 10.237 42.356 1.00 94.25 301 ALA A CA 1
ATOM 2350 C C . ALA A 1 301 ? -16.962 10.869 43.710 1.00 94.25 301 ALA A C 1
ATOM 2352 O O . ALA A 1 301 ? -15.792 10.840 44.079 1.00 94.25 301 ALA A O 1
ATOM 2353 N N . LYS A 1 302 ? -17.933 11.369 44.491 1.00 93.25 302 LYS A N 1
ATOM 2354 C CA . LYS A 1 302 ? -17.690 11.856 45.864 1.00 93.25 302 LYS A CA 1
ATOM 2355 C C . LYS A 1 302 ? -17.277 10.755 46.841 1.00 93.25 302 LYS A C 1
ATOM 2357 O O . LYS A 1 302 ? -16.641 11.054 47.842 1.00 93.25 302 LYS A O 1
ATOM 2362 N N . GLU A 1 303 ? -17.609 9.501 46.551 1.00 93.81 303 GLU A N 1
ATOM 2363 C CA . GLU A 1 303 ? -17.173 8.345 47.341 1.00 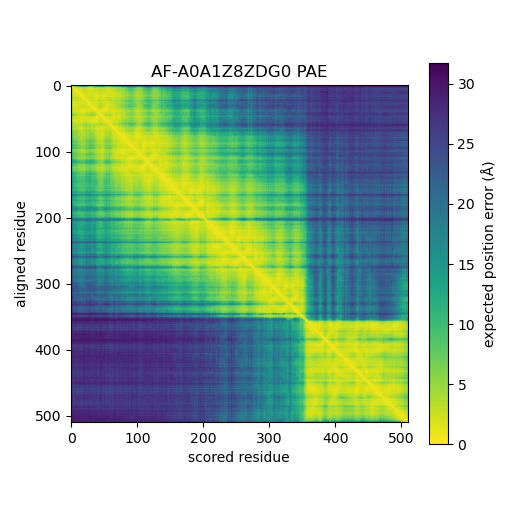93.81 303 GLU A CA 1
ATOM 2364 C C . GLU A 1 303 ? -15.795 7.824 46.911 1.00 93.81 303 GLU A C 1
ATOM 2366 O O . GLU A 1 303 ? -15.307 6.819 47.436 1.00 93.81 303 GLU A O 1
ATOM 2371 N N . TRP A 1 304 ? -15.150 8.464 45.932 1.00 95.75 304 TRP A N 1
ATOM 2372 C CA . TRP A 1 304 ? -13.784 8.126 45.558 1.00 95.75 304 TRP A CA 1
ATOM 2373 C C . TRP A 1 304 ? -12.852 8.388 46.733 1.00 95.75 304 TRP A C 1
ATOM 2375 O O . TRP A 1 304 ? -12.856 9.473 47.315 1.00 95.75 304 TRP A O 1
ATOM 2385 N N . HIS A 1 305 ? -12.023 7.408 47.083 1.00 96.19 305 HIS A N 1
ATOM 2386 C CA . HIS A 1 305 ? -11.128 7.594 48.214 1.00 96.19 305 HIS A CA 1
ATOM 2387 C C . HIS A 1 305 ? -10.118 8.727 47.918 1.00 96.19 305 HIS A C 1
ATOM 2389 O O . HIS A 1 305 ? -9.427 8.657 46.897 1.00 96.19 305 HIS A O 1
ATOM 2395 N N . PRO A 1 306 ? -9.954 9.725 48.814 1.00 92.88 306 PRO A N 1
ATOM 2396 C CA . PRO A 1 306 ? -9.204 10.953 48.521 1.00 92.88 306 PRO A CA 1
ATOM 2397 C C . PRO A 1 306 ? -7.694 10.746 48.323 1.00 92.88 306 PRO A C 1
ATOM 2399 O O . PRO A 1 306 ? -7.082 11.470 47.548 1.00 92.88 306 PRO A O 1
ATOM 2402 N N . THR A 1 307 ? -7.084 9.770 49.008 1.00 94.12 307 THR A N 1
ATOM 2403 C CA . THR A 1 307 ? -5.614 9.594 49.014 1.00 94.12 307 THR A CA 1
ATOM 2404 C C . THR A 1 307 ? -5.099 8.212 48.590 1.00 94.12 307 THR A C 1
ATOM 2406 O O . THR A 1 307 ? -3.914 8.071 48.301 1.00 94.12 307 THR A O 1
ATOM 2409 N N . LYS A 1 308 ? -5.942 7.170 48.528 1.00 95.75 308 LYS A N 1
ATOM 2410 C CA . LYS A 1 308 ? -5.509 5.782 48.249 1.00 95.75 308 LYS A CA 1
ATOM 2411 C C . LYS A 1 308 ? -5.495 5.405 46.764 1.00 95.75 308 LYS A C 1
ATOM 2413 O O . LYS A 1 308 ? -5.106 4.287 46.421 1.00 95.75 308 LYS A O 1
ATOM 2418 N N . ASN A 1 309 ? -5.911 6.309 45.880 1.00 95.81 309 ASN A N 1
ATOM 2419 C CA . ASN A 1 309 ? -5.960 6.076 44.440 1.00 95.81 309 ASN A CA 1
ATOM 2420 C C . ASN A 1 309 ? -4.944 6.952 43.714 1.00 95.81 309 ASN A C 1
ATOM 2422 O O . ASN A 1 309 ? -4.808 8.130 44.017 1.00 95.81 309 ASN A O 1
ATOM 2426 N N . LYS A 1 310 ? -4.261 6.370 42.722 1.00 95.06 310 LYS A N 1
ATOM 2427 C CA . LYS A 1 310 ? -3.373 7.121 41.821 1.00 95.06 310 LYS A CA 1
ATOM 2428 C C . LYS A 1 310 ? -4.150 7.919 40.774 1.00 95.06 310 LYS A C 1
ATOM 2430 O O . LYS A 1 310 ? -3.700 8.979 40.371 1.00 95.06 310 LYS A O 1
ATOM 2435 N N . LEU A 1 311 ? -5.275 7.364 40.329 1.00 95.38 311 LEU A N 1
ATOM 2436 C CA . LEU A 1 311 ? -6.177 7.980 39.362 1.00 95.38 311 LEU A CA 1
ATOM 2437 C C . LEU A 1 311 ? -7.273 8.745 40.093 1.00 95.38 311 LEU A C 1
ATOM 2439 O O . LEU A 1 311 ? -7.675 8.365 41.201 1.00 95.38 311 LEU A O 1
ATOM 2443 N N . ASN A 1 312 ? -7.796 9.770 39.438 1.00 94.88 312 ASN A N 1
ATOM 2444 C CA . ASN A 1 312 ? -8.945 10.529 39.904 1.00 94.88 312 ASN A CA 1
ATOM 2445 C C . ASN A 1 312 ? -10.213 10.231 39.064 1.00 94.88 312 ASN A C 1
ATOM 2447 O O . ASN A 1 312 ? -10.125 9.653 37.976 1.00 94.88 312 ASN A O 1
ATOM 2451 N N . PRO A 1 313 ? -11.411 10.621 39.542 1.00 95.44 313 PRO A N 1
ATOM 2452 C CA . PRO A 1 313 ? -12.674 10.376 38.837 1.00 95.44 313 PRO A CA 1
ATOM 2453 C C . PRO A 1 313 ? -12.812 11.014 37.442 1.00 95.44 313 PRO A C 1
ATOM 2455 O O . PRO A 1 313 ? -13.705 10.616 36.692 1.00 95.44 313 PRO A O 1
ATOM 2458 N N . PHE A 1 314 ? -11.967 11.982 37.073 1.00 95.75 314 PHE A N 1
ATOM 2459 C CA . PHE A 1 314 ? -11.946 12.573 35.728 1.00 95.75 314 PHE A CA 1
ATOM 2460 C C . PHE A 1 314 ? -11.159 11.722 34.716 1.00 95.75 314 PHE A C 1
ATOM 2462 O O . PHE A 1 314 ? -11.297 11.914 33.513 1.00 95.75 314 PHE A O 1
ATOM 2469 N N . GLU A 1 315 ? -10.365 10.753 35.180 1.00 94.88 315 GLU A N 1
ATOM 2470 C CA . GLU A 1 315 ? -9.484 9.925 34.340 1.00 94.88 315 GLU A CA 1
ATOM 2471 C C . GLU A 1 315 ? -10.064 8.536 34.032 1.00 94.88 315 GLU A C 1
ATOM 2473 O O . GLU A 1 315 ? -9.430 7.713 33.372 1.00 94.88 315 GLU A O 1
ATOM 2478 N N . VAL A 1 316 ? -11.264 8.234 34.532 1.00 94.94 316 VAL A N 1
ATOM 2479 C CA . VAL A 1 316 ? -11.852 6.890 34.479 1.00 94.94 316 VAL A CA 1
ATOM 2480 C C . VAL A 1 316 ? -13.274 6.955 33.934 1.00 94.94 316 VAL A C 1
ATOM 2482 O O . VAL A 1 316 ? -14.032 7.847 34.298 1.00 94.94 316 VAL A O 1
ATOM 2485 N N . SER A 1 317 ? -13.664 6.014 33.072 1.00 94.44 317 SER A N 1
ATOM 2486 C CA . SER A 1 317 ? -15.055 5.888 32.615 1.00 94.44 317 SER A CA 1
ATOM 2487 C C . SER A 1 317 ? -15.871 5.001 33.555 1.00 94.44 317 SER A C 1
ATOM 2489 O O . SER A 1 317 ? -15.335 4.172 34.298 1.00 94.44 317 SER A O 1
ATOM 2491 N N . SER A 1 318 ? -17.196 5.114 33.477 1.00 90.62 318 SER A N 1
ATOM 2492 C CA . SER A 1 318 ? -18.137 4.287 34.244 1.00 90.62 318 SER A CA 1
ATOM 2493 C C . SER A 1 318 ? -18.070 2.788 33.924 1.00 90.62 318 SER A C 1
ATOM 2495 O O . SER A 1 318 ? -18.494 1.966 34.731 1.00 90.62 318 SER A O 1
ATOM 2497 N N . ARG A 1 319 ? -17.502 2.411 32.770 1.00 91.62 319 ARG A N 1
ATOM 2498 C CA . ARG A 1 319 ? -17.289 1.012 32.358 1.00 91.62 319 ARG A CA 1
ATOM 2499 C C . ARG A 1 319 ? -15.917 0.463 32.743 1.00 91.62 319 ARG A C 1
ATOM 2501 O O . ARG A 1 319 ? -15.575 -0.657 32.366 1.00 91.62 319 ARG A O 1
ATOM 2508 N N . SER A 1 320 ? -15.117 1.235 33.474 1.00 93.00 320 SER A N 1
ATOM 2509 C CA . SER A 1 320 ? -13.759 0.836 33.812 1.00 93.00 320 SER A CA 1
ATOM 2510 C C . SER A 1 320 ? -13.730 -0.377 34.746 1.00 93.00 320 SER A C 1
ATOM 2512 O O . SER A 1 320 ? -14.403 -0.435 35.778 1.00 93.00 320 SER A O 1
ATOM 2514 N N . THR A 1 321 ? -12.904 -1.358 34.390 1.00 93.62 321 THR A N 1
ATOM 2515 C CA . THR A 1 321 ? -12.693 -2.594 35.160 1.00 93.62 321 THR A CA 1
ATOM 2516 C C . THR A 1 321 ? -11.576 -2.462 36.196 1.00 93.62 321 THR A C 1
ATOM 2518 O O . THR A 1 321 ? -11.301 -3.414 36.935 1.00 93.62 321 THR A O 1
ATOM 2521 N N . ILE A 1 322 ? -10.935 -1.290 36.279 1.00 94.19 322 ILE A N 1
ATOM 2522 C CA . ILE A 1 322 ? -9.893 -1.008 37.267 1.00 94.19 322 ILE A CA 1
ATOM 2523 C C . ILE A 1 322 ? -10.470 -1.080 38.681 1.00 94.19 322 ILE A C 1
ATOM 2525 O O . ILE A 1 322 ? -11.591 -0.636 38.929 1.00 94.19 322 ILE A O 1
ATOM 2529 N N . LYS A 1 323 ? -9.681 -1.610 39.619 1.00 95.50 323 LYS A N 1
ATOM 2530 C CA . LYS A 1 323 ? -10.028 -1.636 41.042 1.00 95.50 323 LYS A CA 1
ATOM 2531 C C . LYS A 1 323 ? -9.455 -0.418 41.753 1.00 95.50 323 LYS A C 1
ATOM 2533 O O . LYS A 1 323 ? -8.237 -0.244 41.773 1.00 95.50 323 LYS A O 1
ATOM 2538 N N . VAL A 1 324 ? -10.320 0.348 42.400 1.00 96.44 324 VAL A N 1
ATOM 2539 C CA . VAL A 1 324 ? -9.975 1.561 43.150 1.00 96.44 324 VAL A CA 1
ATOM 2540 C C . VAL A 1 324 ? -10.555 1.490 44.553 1.00 96.44 324 VAL A C 1
ATOM 2542 O O . VAL A 1 324 ? -11.466 0.703 44.823 1.00 96.44 324 VAL A O 1
ATOM 2545 N N . TRP A 1 325 ? -9.969 2.267 45.453 1.00 96.38 325 TRP A N 1
ATOM 2546 C CA . TRP A 1 325 ? -10.451 2.446 46.810 1.00 96.38 325 TRP A CA 1
ATOM 2547 C C . TRP A 1 325 ? -11.620 3.427 46.837 1.00 96.38 325 TRP A C 1
ATOM 2549 O O . TRP A 1 325 ? -11.588 4.473 46.189 1.00 96.38 325 TRP A O 1
ATOM 2559 N N . TRP A 1 326 ? -12.624 3.097 47.629 1.00 94.12 326 TRP A N 1
ATOM 2560 C CA . TRP A 1 326 ? -13.811 3.898 47.882 1.00 94.12 326 TRP A CA 1
ATOM 2561 C C . TRP A 1 326 ? -13.909 4.189 49.370 1.00 94.12 326 TRP A C 1
ATOM 2563 O O . TRP A 1 326 ? -13.406 3.407 50.181 1.00 94.12 326 TRP A O 1
ATOM 2573 N N . LYS A 1 327 ? -14.554 5.301 49.707 1.00 92.75 327 LYS A N 1
ATOM 2574 C CA . LYS A 1 327 ? -14.843 5.724 51.072 1.00 92.75 327 LYS A CA 1
ATOM 2575 C C . LYS A 1 327 ? -16.340 6.002 51.187 1.00 92.75 327 LYS A C 1
ATOM 2577 O O . LYS A 1 327 ? -16.900 6.705 50.348 1.00 92.75 327 LYS A O 1
ATOM 2582 N N . CYS A 1 328 ? -16.992 5.404 52.180 1.00 87.19 328 CYS A N 1
ATOM 2583 C CA . CYS A 1 328 ? -18.442 5.493 52.325 1.00 87.19 328 CYS A CA 1
ATOM 2584 C C . CYS A 1 328 ? -18.848 6.916 52.696 1.00 87.19 328 CYS A C 1
ATOM 2586 O O . CYS A 1 328 ? -18.214 7.549 53.533 1.00 87.19 328 CYS A O 1
ATOM 2588 N N . SER A 1 329 ? -19.959 7.397 52.142 1.00 84.56 329 SER A N 1
ATOM 2589 C CA . SER A 1 329 ? -20.524 8.691 52.532 1.00 84.56 329 SER A CA 1
ATOM 2590 C C . SER A 1 329 ? -21.275 8.656 53.870 1.00 84.56 329 SER A C 1
ATOM 2592 O O . SER A 1 329 ? -21.658 9.708 54.370 1.00 84.56 329 SER A O 1
ATOM 2594 N N . LYS A 1 330 ? -21.575 7.461 54.401 1.00 77.00 330 LYS A N 1
ATOM 2595 C CA . LYS A 1 330 ? -22.350 7.268 55.642 1.00 77.00 330 LYS A CA 1
ATOM 2596 C C . LYS A 1 330 ? -21.469 7.102 56.880 1.00 77.00 330 LYS A C 1
ATOM 2598 O O . LYS A 1 330 ? -21.926 7.412 57.971 1.00 77.00 330 LYS A O 1
ATOM 2603 N N . ASP A 1 331 ? -20.256 6.584 56.707 1.00 72.31 331 ASP A N 1
ATOM 2604 C CA . ASP A 1 331 ? -19.305 6.331 57.789 1.00 72.31 331 ASP A CA 1
ATOM 2605 C C . ASP A 1 331 ? -17.877 6.464 57.250 1.00 72.31 331 ASP A C 1
ATOM 2607 O O . ASP A 1 331 ? -17.496 5.785 56.291 1.00 72.31 331 ASP A O 1
ATOM 2611 N N . ASP A 1 332 ? -17.092 7.341 57.871 1.00 74.81 332 ASP A N 1
ATOM 2612 C CA . ASP A 1 332 ? -15.725 7.643 57.460 1.00 74.81 332 ASP A CA 1
ATOM 2613 C C . ASP A 1 332 ? -14.744 6.475 57.649 1.00 74.81 332 ASP A C 1
ATOM 2615 O O . ASP A 1 332 ? -13.701 6.464 56.997 1.00 74.81 332 ASP A O 1
ATOM 2619 N N . GLY A 1 333 ? -15.060 5.493 58.497 1.00 77.81 333 GLY A N 1
ATOM 2620 C CA . GLY A 1 333 ? -14.251 4.291 58.707 1.00 77.81 333 GLY A CA 1
ATOM 2621 C C . GLY A 1 333 ? -14.457 3.209 57.643 1.00 77.81 333 GLY A C 1
ATOM 2622 O O . GLY A 1 333 ? -13.682 2.255 57.563 1.00 77.81 333 GLY A O 1
ATOM 2623 N N . HIS A 1 334 ? -15.488 3.332 56.806 1.00 82.25 334 HIS A N 1
ATOM 2624 C CA . HIS A 1 334 ? -15.801 2.342 55.783 1.00 82.25 334 HIS A CA 1
ATOM 2625 C C . HIS A 1 334 ? -15.037 2.613 54.486 1.00 82.25 334 HIS A C 1
ATOM 2627 O O . HIS A 1 334 ? -15.452 3.411 53.641 1.00 82.25 334 HIS A O 1
ATOM 2633 N N . GLU A 1 335 ? -13.958 1.863 54.285 1.00 90.19 335 GLU A N 1
ATOM 2634 C CA . GLU A 1 335 ? -13.111 1.951 53.098 1.00 90.19 335 GLU A CA 1
ATOM 2635 C C . GLU A 1 335 ? -12.952 0.581 52.438 1.00 90.19 335 GLU A C 1
ATOM 2637 O O . GLU A 1 335 ? -12.613 -0.399 53.094 1.00 90.19 335 GLU A O 1
ATOM 2642 N N . TRP A 1 336 ? -13.173 0.481 51.128 1.00 90.44 336 TRP A N 1
ATOM 2643 C CA . TRP A 1 336 ? -13.071 -0.801 50.420 1.00 90.44 336 TRP A CA 1
ATOM 2644 C C . TRP A 1 336 ? -12.538 -0.639 49.007 1.00 90.44 336 TRP A C 1
ATOM 2646 O O . TRP A 1 336 ? -12.635 0.424 48.398 1.00 90.44 336 TRP A O 1
ATOM 2656 N N . LYS A 1 337 ? -11.998 -1.726 48.455 1.00 93.12 337 LYS A N 1
ATOM 2657 C CA . LYS A 1 337 ? -11.452 -1.760 47.098 1.00 93.12 337 LYS A CA 1
ATOM 2658 C C . LYS A 1 337 ? -12.319 -2.619 46.182 1.00 93.12 337 LYS A C 1
ATOM 2660 O O . LYS A 1 337 ? -12.455 -3.818 46.406 1.00 93.12 337 LYS A O 1
ATOM 2665 N N . THR A 1 338 ? -12.857 -2.034 45.114 1.00 93.31 338 THR A N 1
ATOM 2666 C CA . THR A 1 338 ? -13.641 -2.764 44.099 1.00 93.31 338 THR A CA 1
ATOM 2667 C C . THR A 1 338 ? -13.551 -2.094 42.724 1.00 93.31 338 THR A C 1
ATOM 2669 O O . THR A 1 338 ? -12.922 -1.039 42.596 1.00 93.31 338 THR A O 1
ATOM 2672 N N . ARG A 1 339 ? -14.112 -2.714 41.677 1.00 94.94 339 ARG A N 1
ATOM 2673 C CA . ARG A 1 339 ? -14.086 -2.150 40.320 1.00 94.94 339 ARG A CA 1
ATOM 2674 C C . ARG A 1 339 ? -15.020 -0.947 40.193 1.00 94.94 339 ARG A C 1
ATOM 2676 O O . ARG A 1 339 ? -16.065 -0.904 40.836 1.00 94.94 339 ARG A O 1
ATOM 2683 N N . VAL A 1 340 ? -14.670 0.003 39.324 1.00 94.50 340 VAL A N 1
ATOM 2684 C CA . VAL A 1 340 ? -15.527 1.169 39.035 1.00 94.50 340 VAL A CA 1
ATOM 2685 C C . VAL A 1 340 ? -16.868 0.743 38.443 1.00 94.50 340 VAL A C 1
ATOM 2687 O O . VAL A 1 340 ? -17.910 1.143 38.953 1.00 94.50 340 VAL A O 1
ATOM 2690 N N . PHE A 1 341 ? -16.850 -0.127 37.433 1.00 93.81 341 PHE A N 1
ATOM 2691 C CA . PHE A 1 341 ? -18.069 -0.674 36.832 1.00 93.81 341 PHE A CA 1
ATOM 2692 C C . PHE A 1 341 ? -18.988 -1.360 37.855 1.00 93.81 341 PHE A C 1
ATOM 2694 O O . PHE A 1 341 ? -20.203 -1.183 37.816 1.00 93.81 341 PHE A O 1
ATOM 2701 N N . ASP A 1 342 ? -18.412 -2.086 38.816 1.00 90.38 342 ASP A N 1
ATOM 2702 C CA . ASP A 1 342 ? -19.181 -2.773 39.856 1.00 90.38 342 ASP A CA 1
ATOM 2703 C C . ASP A 1 342 ? -19.898 -1.765 40.769 1.00 90.38 342 ASP A C 1
ATOM 2705 O O . ASP A 1 342 ? -21.050 -1.992 41.138 1.00 90.38 342 ASP A O 1
ATOM 2709 N N . ARG A 1 343 ? -19.261 -0.631 41.097 1.00 90.94 343 ARG A N 1
ATOM 2710 C CA . ARG A 1 343 ? -19.906 0.454 41.855 1.00 90.94 343 ARG A CA 1
ATOM 2711 C C . ARG A 1 343 ? -21.048 1.111 41.091 1.00 90.94 343 ARG A C 1
ATOM 2713 O O . ARG A 1 343 ? -22.087 1.385 41.679 1.00 90.94 343 ARG A O 1
ATOM 2720 N N . VAL A 1 344 ? -20.861 1.356 39.795 1.00 90.19 344 VAL A N 1
ATOM 2721 C CA . VAL A 1 344 ? -21.887 1.976 38.941 1.00 90.19 344 VAL A CA 1
ATOM 2722 C C . VAL A 1 344 ? -23.144 1.102 38.852 1.00 90.19 344 VAL A C 1
ATOM 2724 O O . VAL A 1 344 ? -24.248 1.637 38.827 1.00 90.19 344 VAL A O 1
ATOM 2727 N N . ASN A 1 345 ? -22.997 -0.226 38.879 1.00 86.56 345 ASN A N 1
ATOM 2728 C CA . ASN A 1 345 ? -24.118 -1.174 38.828 1.00 86.56 345 ASN A CA 1
ATOM 2729 C C . ASN A 1 345 ? -24.791 -1.454 40.188 1.00 86.56 345 ASN A C 1
ATOM 2731 O O . ASN A 1 345 ? -25.586 -2.387 40.277 1.00 86.56 345 ASN A O 1
ATOM 2735 N N . GLY A 1 346 ? -24.493 -0.681 41.239 1.00 77.56 346 GLY A N 1
ATOM 2736 C CA . GLY A 1 346 ? -25.206 -0.766 42.522 1.00 77.56 346 GLY A CA 1
ATOM 2737 C C . GLY A 1 346 ? -24.541 -1.614 43.609 1.00 77.56 346 GLY A C 1
ATOM 2738 O O . GLY A 1 346 ? -25.204 -1.981 44.574 1.00 77.56 346 GLY A O 1
ATOM 2739 N N . ASN A 1 347 ? -23.241 -1.923 43.508 1.00 72.31 347 ASN A N 1
ATOM 2740 C CA . ASN A 1 347 ? -22.510 -2.453 44.665 1.00 72.31 347 ASN A CA 1
ATOM 2741 C C . ASN A 1 347 ? -22.222 -1.316 45.656 1.00 72.31 347 ASN A C 1
ATOM 2743 O O . ASN A 1 347 ? -21.226 -0.594 45.523 1.00 72.31 347 ASN A O 1
ATOM 2747 N N . ASP A 1 348 ? -23.115 -1.152 46.628 1.00 79.12 348 ASP A N 1
ATOM 2748 C CA . ASP A 1 348 ? -22.998 -0.175 47.709 1.00 79.12 348 ASP A CA 1
ATOM 2749 C C . ASP A 1 348 ? -21.917 -0.557 48.735 1.00 79.12 348 ASP A C 1
ATOM 2751 O O . ASP A 1 348 ? -21.192 -1.547 48.596 1.00 79.12 348 ASP A O 1
ATOM 2755 N N . CYS A 1 349 ? -21.757 0.279 49.764 1.00 82.25 349 CYS A N 1
ATOM 2756 C CA . CYS A 1 349 ? -20.787 0.053 50.827 1.00 82.25 349 CYS A CA 1
ATOM 2757 C C . CYS A 1 349 ? -21.001 -1.325 51.486 1.00 82.25 349 CYS A C 1
ATOM 2759 O O . CYS A 1 349 ? -22.021 -1.538 52.146 1.00 82.25 349 CYS A O 1
ATOM 2761 N N . PRO A 1 350 ? -20.018 -2.239 51.414 1.00 72.94 350 PRO A N 1
ATOM 2762 C CA . PRO A 1 350 ? -20.188 -3.616 51.864 1.00 72.94 350 PRO A CA 1
ATOM 2763 C C . PRO A 1 350 ? -20.084 -3.772 53.392 1.00 72.94 350 PRO A C 1
ATOM 2765 O O . PRO A 1 350 ? -20.076 -4.899 53.892 1.00 72.94 350 PRO A O 1
ATOM 2768 N N . TYR A 1 351 ? -19.920 -2.662 54.116 1.00 68.44 351 TYR A N 1
ATOM 2769 C CA . TYR A 1 351 ? -19.959 -2.580 55.578 1.00 68.44 351 TYR A CA 1
ATOM 2770 C C . TYR A 1 351 ? -21.304 -2.043 56.084 1.00 68.44 351 TYR A C 1
ATOM 2772 O O . TYR A 1 351 ? -21.714 -2.371 57.190 1.00 68.44 351 TYR A O 1
ATOM 2780 N N . CYS A 1 352 ? -22.017 -1.258 55.267 1.00 67.62 352 CYS A N 1
ATOM 2781 C CA . CYS A 1 352 ? -23.361 -0.772 55.586 1.00 67.62 352 CYS A CA 1
ATOM 2782 C C . CYS A 1 352 ? -24.461 -1.793 55.257 1.00 67.62 352 CYS A C 1
ATOM 2784 O O . CYS A 1 352 ? -25.618 -1.566 55.602 1.00 67.62 352 CYS A O 1
ATOM 2786 N N . ASP A 1 353 ? -24.115 -2.876 54.562 1.00 62.84 353 ASP A N 1
ATOM 2787 C CA . ASP A 1 353 ? -25.054 -3.886 54.093 1.00 62.84 353 ASP A CA 1
ATOM 2788 C C . ASP A 1 353 ? -25.096 -5.115 55.031 1.00 62.84 353 ASP A C 1
ATOM 2790 O O . ASP A 1 353 ? -24.073 -5.753 55.324 1.00 62.84 353 ASP A O 1
ATOM 2794 N N . LEU A 1 354 ? -26.299 -5.457 55.512 1.00 60.00 354 LEU A N 1
ATOM 2795 C CA . LEU A 1 354 ? -26.573 -6.576 56.430 1.00 60.00 354 LEU A CA 1
ATOM 2796 C C . LEU A 1 354 ? -26.637 -7.941 55.716 1.00 60.00 354 LEU A C 1
ATOM 2798 O O . LEU A 1 354 ? -26.970 -8.950 56.329 1.00 60.00 354 LEU A O 1
ATOM 2802 N N . THR A 1 355 ? -26.221 -8.020 54.451 1.00 57.50 355 THR A N 1
ATOM 2803 C CA . THR A 1 355 ? -26.203 -9.264 53.668 1.00 57.50 355 THR A CA 1
ATOM 2804 C C . THR A 1 355 ? -25.560 -10.456 54.405 1.00 57.50 355 THR A C 1
ATOM 2806 O O . THR A 1 355 ? -24.447 -10.329 54.928 1.00 57.50 355 THR A O 1
ATOM 2809 N N . PRO A 1 356 ? -26.209 -11.637 54.448 1.00 57.72 356 PRO A N 1
ATOM 2810 C CA . PRO A 1 356 ? -27.397 -12.013 53.680 1.00 57.72 356 PRO A CA 1
ATOM 2811 C C . PRO A 1 356 ? -28.753 -11.819 54.392 1.00 57.72 356 PRO A C 1
ATOM 2813 O O . PRO A 1 356 ? -29.746 -12.214 53.801 1.00 57.72 356 PRO A O 1
ATOM 2816 N N . GLN A 1 357 ? -28.825 -11.266 55.609 1.00 71.12 357 GLN A N 1
ATOM 2817 C CA . GLN A 1 357 ? -30.071 -11.231 56.400 1.00 71.12 357 GLN A CA 1
ATOM 2818 C C . GLN A 1 357 ? -30.631 -9.815 56.508 1.00 71.12 357 GLN A C 1
ATOM 2820 O O . GLN A 1 357 ? -29.890 -8.876 56.814 1.00 71.12 357 GLN A O 1
ATOM 2825 N N . SER A 1 358 ? -31.931 -9.635 56.279 1.00 80.88 358 SER A N 1
ATOM 2826 C CA . SER A 1 358 ? -32.545 -8.315 56.447 1.00 80.88 358 SER A CA 1
ATOM 2827 C C . SER A 1 358 ? -32.741 -7.971 57.929 1.00 80.88 358 SER A C 1
ATOM 2829 O O . SER A 1 358 ? -32.900 -8.838 58.793 1.00 80.88 358 SER A O 1
ATOM 2831 N N . LYS A 1 359 ? -32.742 -6.672 58.264 1.00 85.81 359 LYS A N 1
ATOM 2832 C CA . LYS A 1 359 ? -33.030 -6.225 59.639 1.00 85.81 359 LYS A CA 1
ATOM 2833 C C . LYS A 1 359 ? -34.441 -6.648 60.062 1.00 85.81 359 LYS A C 1
ATOM 2835 O O . LYS A 1 359 ? -34.644 -6.993 61.221 1.00 85.81 359 LYS A O 1
ATOM 2840 N N . GLN A 1 360 ? -35.386 -6.642 59.123 1.00 89.81 360 GLN A N 1
ATOM 2841 C CA . GLN A 1 360 ? -36.776 -7.035 59.316 1.00 89.81 360 GLN A CA 1
ATOM 2842 C C . GLN A 1 360 ? -36.893 -8.509 59.733 1.00 89.81 360 GLN A C 1
ATOM 2844 O O . GLN A 1 360 ? -37.510 -8.792 60.762 1.00 89.81 360 GLN A O 1
ATOM 2849 N N . GLU A 1 361 ? -36.230 -9.421 59.009 1.00 90.25 361 GLU A N 1
ATOM 2850 C CA . GLU A 1 361 ? -36.132 -10.848 59.367 1.00 90.25 361 GLU A CA 1
ATOM 2851 C C . GLU A 1 361 ? -35.589 -11.035 60.785 1.00 90.25 361 GLU A C 1
ATOM 2853 O O . GLU A 1 361 ? -36.170 -11.758 61.599 1.00 90.25 361 GLU A O 1
ATOM 2858 N N . LEU A 1 362 ? -34.487 -10.350 61.110 1.00 91.50 362 LEU A N 1
ATOM 2859 C CA . LEU A 1 362 ? -33.856 -10.464 62.420 1.00 91.50 362 LEU A CA 1
ATOM 2860 C C . LEU A 1 362 ? -34.743 -9.903 63.537 1.00 91.50 362 LEU A C 1
ATOM 2862 O O . LEU A 1 362 ? -34.802 -10.500 64.610 1.00 91.50 362 LEU A O 1
ATOM 2866 N N . THR A 1 363 ? -35.479 -8.812 63.301 1.00 94.12 363 THR A N 1
ATOM 2867 C CA . THR A 1 363 ? -36.466 -8.308 64.266 1.00 94.12 363 THR A CA 1
ATOM 2868 C C . THR A 1 363 ? -37.484 -9.389 64.608 1.00 94.12 363 THR A C 1
ATOM 2870 O O . THR A 1 363 ? -37.615 -9.736 65.778 1.00 94.12 363 THR A O 1
ATOM 2873 N N . ILE A 1 364 ? -38.136 -9.989 63.610 1.00 95.50 364 ILE A N 1
ATOM 2874 C CA . ILE A 1 364 ? -39.127 -11.052 63.843 1.00 95.50 364 ILE A CA 1
ATOM 2875 C C . ILE A 1 364 ? -38.478 -12.239 64.571 1.00 95.50 364 ILE A C 1
ATOM 2877 O O . ILE A 1 364 ? -39.025 -12.759 65.544 1.00 95.50 364 ILE A O 1
ATOM 2881 N N . THR A 1 365 ? -37.278 -12.636 64.145 1.00 95.31 365 THR A N 1
ATOM 2882 C CA . THR A 1 365 ? -36.533 -13.764 64.719 1.00 95.31 365 THR A CA 1
ATOM 2883 C C . THR A 1 365 ? -36.278 -13.591 66.214 1.00 95.31 365 THR A C 1
ATOM 2885 O O . THR A 1 365 ? -36.556 -14.495 67.005 1.00 95.31 365 THR A O 1
ATOM 2888 N N . PHE A 1 366 ? -35.773 -12.425 66.624 1.00 95.56 366 PHE A N 1
ATOM 2889 C CA . PHE A 1 366 ? -35.455 -12.155 68.025 1.00 95.56 366 PHE A CA 1
ATOM 2890 C C . PHE A 1 366 ? -36.707 -12.040 68.893 1.00 95.56 366 PHE A C 1
ATOM 2892 O O . PHE A 1 366 ? -36.692 -12.495 70.040 1.00 95.56 366 PHE A O 1
ATOM 2899 N N . GLU A 1 367 ? -37.803 -11.505 68.365 1.00 96.62 367 GLU A N 1
ATOM 2900 C CA . GLU A 1 367 ? -39.068 -11.465 69.093 1.00 96.62 367 GLU A CA 1
ATOM 2901 C C . GLU A 1 367 ? -39.654 -12.866 69.304 1.00 96.62 367 GLU A C 1
ATOM 2903 O O . GLU A 1 367 ? -39.995 -13.236 70.430 1.00 96.62 367 GLU A O 1
ATOM 2908 N N . LEU A 1 368 ? -39.687 -13.696 68.257 1.00 96.44 368 LEU A N 1
ATOM 2909 C CA . LEU A 1 368 ? -40.158 -15.080 68.358 1.00 96.44 368 LEU A CA 1
ATOM 2910 C C . LEU A 1 368 ? -39.275 -15.920 69.292 1.00 96.44 368 LEU A C 1
ATOM 2912 O O . LEU A 1 368 ? -39.794 -16.757 70.034 1.00 96.44 368 LEU A O 1
ATOM 2916 N N . ALA A 1 369 ? -37.965 -15.657 69.346 1.00 95.12 369 ALA A N 1
ATOM 2917 C CA . ALA A 1 369 ? -37.034 -16.350 70.241 1.00 95.12 369 ALA A CA 1
ATOM 2918 C C . ALA A 1 369 ? -37.321 -16.122 71.742 1.00 95.12 369 ALA A C 1
ATOM 2920 O O . ALA A 1 369 ? -36.858 -16.893 72.587 1.00 95.12 369 ALA A O 1
ATOM 2921 N N . LYS A 1 370 ? -38.111 -15.101 72.113 1.00 94.50 370 LYS A N 1
ATOM 2922 C CA . LYS A 1 370 ? -38.596 -14.929 73.499 1.00 94.50 370 LYS A CA 1
ATOM 2923 C C . LYS A 1 370 ? -39.654 -15.960 73.886 1.00 94.50 370 LYS A C 1
ATOM 2925 O O . LYS A 1 370 ? -39.804 -16.264 75.072 1.00 94.50 370 LYS A O 1
ATOM 2930 N N . LEU A 1 371 ? -40.394 -16.464 72.904 1.00 94.69 371 LEU A N 1
ATOM 2931 C CA . LEU A 1 371 ? -41.553 -17.335 73.088 1.00 94.69 371 LEU A CA 1
ATOM 2932 C C . LEU A 1 371 ? -41.213 -18.793 72.763 1.00 94.69 371 LEU A C 1
ATOM 2934 O O . LEU A 1 371 ? -41.616 -19.702 73.493 1.00 94.69 371 LEU A O 1
ATOM 2938 N N . PHE A 1 372 ? -40.410 -19.008 71.722 1.00 95.00 372 PHE A N 1
ATOM 2939 C CA . PHE A 1 372 ? -40.012 -20.319 71.229 1.00 95.00 372 PHE A CA 1
ATOM 2940 C C . PHE A 1 372 ? -38.512 -20.545 71.427 1.00 95.00 372 PHE A C 1
ATOM 2942 O O . PHE A 1 372 ? -37.683 -19.699 71.104 1.00 95.00 372 PHE A O 1
ATOM 2949 N N . LYS A 1 373 ? -38.152 -21.716 71.960 1.00 91.50 373 LYS A N 1
ATOM 2950 C CA . LYS A 1 373 ? -36.749 -22.104 72.147 1.00 91.50 373 LYS A CA 1
ATOM 2951 C C . LYS A 1 373 ? -36.149 -22.624 70.838 1.00 91.50 373 LYS A C 1
ATOM 2953 O O . LYS A 1 373 ? -36.868 -23.178 70.011 1.00 91.50 373 LYS A O 1
ATOM 2958 N N . ASN A 1 374 ? -34.824 -22.534 70.725 1.00 91.69 374 ASN A N 1
ATOM 2959 C CA . ASN A 1 374 ? -34.017 -23.121 69.647 1.00 91.69 374 ASN A CA 1
ATOM 2960 C C . ASN A 1 374 ? -34.282 -22.549 68.242 1.00 91.69 374 ASN A C 1
ATOM 2962 O O . ASN A 1 374 ? -34.083 -23.251 67.256 1.00 91.69 374 ASN A O 1
ATOM 2966 N N . ILE A 1 375 ? -34.708 -21.288 68.142 1.00 94.12 375 ILE A N 1
ATOM 2967 C CA . ILE A 1 375 ? -34.668 -20.558 66.869 1.00 94.12 375 ILE A CA 1
ATOM 2968 C C . ILE A 1 375 ? -33.217 -20.119 66.629 1.00 94.12 375 ILE A C 1
ATOM 2970 O O . ILE A 1 375 ? -32.637 -19.454 67.489 1.00 94.12 375 ILE A O 1
ATOM 2974 N N . ASP A 1 376 ? -32.630 -20.500 65.491 1.00 90.69 376 ASP A N 1
ATOM 2975 C CA . ASP A 1 376 ? -31.294 -20.049 65.082 1.00 90.69 376 ASP A CA 1
ATOM 2976 C C . ASP A 1 376 ? -31.404 -18.705 64.341 1.00 90.69 376 ASP A C 1
ATOM 2978 O O . ASP A 1 376 ? -32.023 -18.651 63.274 1.00 90.69 376 ASP A O 1
ATOM 2982 N N . PRO A 1 377 ? -30.785 -17.621 64.848 1.00 89.06 377 PRO A N 1
ATOM 2983 C CA . PRO A 1 377 ? -30.763 -16.337 64.162 1.00 89.06 377 PRO A CA 1
ATOM 2984 C C . PRO A 1 377 ? -30.120 -16.355 62.776 1.00 89.06 377 PRO A C 1
ATOM 2986 O O . PRO A 1 377 ? -30.330 -15.411 62.030 1.00 89.06 377 PRO A O 1
ATOM 2989 N N . LYS A 1 378 ? -29.348 -17.391 62.413 1.00 85.62 378 LYS A N 1
ATOM 2990 C CA . LYS A 1 378 ? -28.758 -17.570 61.072 1.00 85.62 378 LYS A CA 1
ATOM 2991 C C . LYS A 1 378 ? -29.734 -18.159 60.039 1.00 85.62 378 LYS A C 1
ATOM 2993 O O . LYS A 1 378 ? -29.328 -18.406 58.900 1.00 85.62 378 LYS A O 1
ATOM 2998 N N . GLY A 1 379 ? -30.983 -18.400 60.435 1.00 87.50 379 GLY A N 1
ATOM 2999 C CA . GLY A 1 379 ? -31.980 -19.110 59.643 1.00 87.50 379 GLY A CA 1
ATOM 3000 C C . GLY A 1 379 ? -31.759 -20.622 59.644 1.00 87.50 379 GLY A C 1
ATOM 3001 O O . GLY A 1 379 ? -30.901 -21.159 60.347 1.00 87.50 379 GLY A O 1
ATOM 3002 N N . PHE A 1 380 ? -32.542 -21.330 58.837 1.00 89.69 380 PHE A N 1
ATOM 3003 C CA . PHE A 1 380 ? -32.505 -22.788 58.738 1.00 89.69 380 PHE A CA 1
ATOM 3004 C C . PHE A 1 380 ? -32.200 -23.230 57.311 1.00 89.69 380 PHE A C 1
ATOM 3006 O O . PHE A 1 380 ? -32.634 -22.612 56.343 1.00 89.69 380 PHE A O 1
ATOM 3013 N N . LYS A 1 381 ? -31.421 -24.305 57.163 1.00 88.94 381 LYS A N 1
ATOM 3014 C CA . LYS A 1 381 ? -31.084 -24.869 55.854 1.00 88.94 381 LYS A CA 1
ATOM 3015 C C . LYS A 1 381 ? -31.574 -26.300 55.771 1.00 88.94 381 LYS A C 1
ATOM 3017 O O . LYS A 1 381 ? -31.179 -27.132 56.581 1.00 88.94 381 LYS A O 1
ATOM 3022 N N . THR A 1 382 ? -32.366 -26.583 54.747 1.00 88.44 382 THR A N 1
ATOM 3023 C CA . THR A 1 382 ? -32.864 -27.928 54.445 1.00 88.44 382 THR A CA 1
ATOM 3024 C C . THR A 1 382 ? -32.679 -28.243 52.963 1.00 88.44 382 THR A C 1
ATOM 3026 O O . THR A 1 382 ? -32.383 -27.351 52.163 1.00 88.44 382 THR A O 1
ATOM 3029 N N . ARG A 1 383 ? -32.783 -29.517 52.582 1.00 83.44 383 ARG A N 1
ATOM 3030 C CA . ARG A 1 383 ? -32.761 -29.925 51.176 1.00 83.44 383 ARG A CA 1
ATOM 3031 C C . ARG A 1 383 ? -34.194 -30.024 50.671 1.00 83.44 383 ARG A C 1
ATOM 3033 O O . ARG A 1 383 ? -34.946 -30.825 51.196 1.00 83.44 383 ARG A O 1
ATOM 3040 N N . LEU A 1 384 ? -34.524 -29.235 49.653 1.00 82.06 384 LEU A N 1
ATOM 3041 C CA . LEU A 1 384 ? -35.779 -29.334 48.905 1.00 82.06 384 LEU A CA 1
ATOM 3042 C C . LEU A 1 384 ? -35.418 -29.712 47.470 1.00 82.06 384 LEU A C 1
ATOM 3044 O O . LEU A 1 384 ? -34.565 -29.042 46.874 1.00 82.06 384 LEU A O 1
ATOM 3048 N N . ASP A 1 385 ? -36.007 -30.786 46.944 1.00 80.62 385 ASP A N 1
ATOM 3049 C CA . ASP A 1 385 ? -35.738 -31.288 45.586 1.00 80.62 385 ASP A CA 1
ATOM 3050 C C . ASP A 1 385 ? -34.223 -31.435 45.294 1.00 80.62 385 ASP A C 1
ATOM 3052 O O . ASP A 1 385 ? -33.647 -30.882 44.353 1.00 80.62 385 ASP A O 1
ATOM 3056 N N . GLY A 1 386 ? -33.505 -32.076 46.224 1.00 77.25 386 GLY A N 1
ATOM 3057 C CA . GLY A 1 386 ? -32.059 -32.315 46.123 1.00 77.25 386 GLY A CA 1
ATOM 3058 C C . GLY A 1 386 ? -31.157 -31.076 46.263 1.00 77.25 386 GLY A C 1
ATOM 3059 O O . GLY A 1 386 ? -29.932 -31.220 46.277 1.00 77.25 386 GLY A O 1
ATOM 3060 N N . ARG A 1 387 ? -31.708 -29.863 46.419 1.00 80.69 387 ARG A N 1
ATOM 3061 C CA . ARG A 1 387 ? -30.943 -28.609 46.552 1.00 80.69 387 ARG A CA 1
ATOM 3062 C C . ARG A 1 387 ? -31.009 -28.058 47.969 1.00 80.69 387 ARG A C 1
ATOM 3064 O O . ARG A 1 387 ? -32.072 -27.992 48.573 1.00 80.69 387 ARG A O 1
ATOM 3071 N N . LEU A 1 388 ? -29.871 -27.593 48.488 1.00 78.81 388 LEU A N 1
ATOM 3072 C CA . LEU A 1 388 ? -29.829 -26.895 49.774 1.00 78.81 388 LEU A CA 1
ATOM 3073 C C . LEU A 1 388 ? -30.517 -25.526 49.639 1.00 78.81 388 LEU A C 1
ATOM 3075 O O . LEU A 1 388 ? -30.091 -24.688 48.841 1.00 78.81 388 LEU A O 1
ATOM 3079 N N . ARG A 1 389 ? -31.577 -25.301 50.414 1.00 83.44 389 ARG A N 1
ATOM 3080 C CA . ARG A 1 389 ? -32.356 -24.059 50.465 1.00 83.44 389 ARG A CA 1
ATOM 3081 C C . ARG A 1 389 ? -32.257 -23.450 51.857 1.00 83.44 389 ARG A C 1
ATOM 3083 O O . ARG A 1 389 ? -32.221 -24.177 52.846 1.00 83.44 389 ARG A O 1
ATOM 3090 N N . ALA A 1 390 ? -32.189 -22.123 51.912 1.00 87.00 390 ALA A N 1
ATOM 3091 C CA . ALA A 1 390 ? -32.271 -21.365 53.154 1.00 87.00 390 ALA A CA 1
ATOM 3092 C C . ALA A 1 390 ? -33.719 -20.921 53.404 1.00 87.00 390 ALA A C 1
ATOM 3094 O O . ALA A 1 390 ? -34.444 -20.608 52.453 1.00 87.00 390 ALA A O 1
ATOM 3095 N N . ILE A 1 391 ? -34.087 -20.925 54.678 1.00 90.50 391 ILE A N 1
ATOM 3096 C CA . ILE A 1 391 ? -35.354 -20.473 55.244 1.00 90.50 391 ILE A CA 1
ATOM 3097 C C . ILE A 1 391 ? -35.015 -19.412 56.282 1.00 90.50 391 ILE A C 1
ATOM 3099 O O . ILE A 1 391 ? -34.124 -19.643 57.109 1.00 90.50 391 ILE A O 1
ATOM 3103 N N . ASP A 1 392 ? -35.707 -18.277 56.241 1.00 92.38 392 ASP A N 1
ATOM 3104 C CA . ASP A 1 392 ? -35.336 -17.108 57.044 1.00 92.38 392 ASP A CA 1
ATOM 3105 C C . ASP A 1 392 ? -35.490 -17.381 58.540 1.00 92.38 392 ASP A C 1
ATOM 3107 O O . ASP A 1 392 ? -34.570 -17.127 59.317 1.00 92.38 392 ASP A O 1
ATOM 3111 N N . ILE A 1 393 ? -36.622 -17.967 58.946 1.00 95.44 393 ILE A N 1
ATOM 3112 C CA . ILE A 1 393 ? -36.895 -18.328 60.341 1.00 95.44 393 ILE A CA 1
ATOM 3113 C C . ILE A 1 393 ? -37.518 -19.720 60.393 1.00 95.44 393 ILE A C 1
ATOM 3115 O O . ILE A 1 393 ? -38.438 -20.043 59.644 1.00 95.44 393 ILE A O 1
ATOM 3119 N N . TYR A 1 394 ? -37.048 -20.547 61.322 1.00 96.31 394 TYR A N 1
ATOM 3120 C CA . TYR A 1 394 ? -37.616 -21.864 61.587 1.00 96.31 394 TYR A CA 1
ATOM 3121 C C . TYR A 1 394 ? -37.890 -22.027 63.078 1.00 96.31 394 TYR A C 1
ATOM 3123 O O . TYR A 1 394 ? -37.027 -21.737 63.908 1.00 96.31 394 TYR A O 1
ATOM 3131 N N . ILE A 1 395 ? -39.093 -22.494 63.412 1.00 96.62 395 ILE A N 1
ATOM 3132 C CA . ILE A 1 395 ? -39.526 -22.799 64.775 1.00 96.62 395 ILE A CA 1
ATOM 3133 C C . ILE A 1 395 ? -39.613 -24.324 64.923 1.00 96.62 395 ILE A C 1
ATOM 3135 O O . ILE A 1 395 ? -40.647 -24.909 64.583 1.00 96.62 395 ILE A O 1
ATOM 3139 N N . PRO A 1 396 ? -38.582 -24.989 65.486 1.00 94.31 396 PRO A N 1
ATOM 3140 C CA . PRO A 1 396 ? -38.516 -26.451 65.505 1.00 94.31 396 PRO A CA 1
ATOM 3141 C C . PRO A 1 396 ? -39.690 -27.113 66.225 1.00 94.31 396 PRO A C 1
ATOM 3143 O O . PRO A 1 396 ? -40.184 -28.143 65.783 1.00 94.31 396 PRO A O 1
ATOM 3146 N N . LYS A 1 397 ? -40.178 -26.504 67.318 1.00 93.62 397 LYS A N 1
ATOM 3147 C CA . LYS A 1 397 ? -41.297 -27.051 68.107 1.00 93.62 397 LYS A CA 1
ATOM 3148 C C . LYS A 1 397 ? -42.589 -27.191 67.287 1.00 93.62 397 LYS A C 1
ATOM 3150 O O . LYS A 1 397 ? -43.411 -28.035 67.620 1.00 93.62 397 LYS A O 1
ATOM 3155 N N . LEU A 1 398 ? -42.775 -26.355 66.266 1.00 95.06 398 LEU A N 1
ATOM 3156 C CA . LEU A 1 398 ? -43.983 -26.325 65.438 1.00 95.06 398 LEU A CA 1
ATOM 3157 C C . LEU A 1 398 ? -43.756 -26.891 64.030 1.00 95.06 398 LEU A C 1
ATOM 3159 O O . LEU A 1 398 ? -44.681 -26.872 63.230 1.00 95.06 398 LEU A O 1
ATOM 3163 N N . ASN A 1 399 ? -42.532 -27.331 63.713 1.00 95.38 399 ASN A N 1
ATOM 3164 C CA . ASN A 1 399 ? -42.090 -27.601 62.343 1.00 95.38 399 ASN A CA 1
ATOM 3165 C C . ASN A 1 399 ? -42.454 -26.464 61.359 1.00 95.38 399 ASN A C 1
ATOM 3167 O O . ASN A 1 399 ? -42.851 -26.712 60.223 1.00 95.38 399 ASN A O 1
ATOM 3171 N N . LEU A 1 400 ? -42.369 -25.209 61.822 1.00 96.81 400 LEU A N 1
ATOM 3172 C CA . LEU A 1 400 ? -42.882 -24.034 61.114 1.00 96.81 400 LEU A CA 1
ATOM 3173 C C . LEU A 1 400 ? -41.750 -23.210 60.503 1.00 96.81 400 LEU A C 1
ATOM 3175 O O . LEU A 1 400 ? -40.866 -22.733 61.216 1.00 96.81 400 LEU A O 1
ATOM 3179 N N . CYS A 1 401 ? -41.841 -22.983 59.202 1.00 96.31 401 CYS A N 1
ATOM 3180 C CA . CYS A 1 401 ? -41.022 -22.074 58.419 1.00 96.31 401 CYS A CA 1
ATOM 3181 C C . CYS A 1 401 ? -41.713 -20.713 58.285 1.00 96.31 401 CYS A C 1
ATOM 3183 O O . CYS A 1 401 ? -42.917 -20.634 58.029 1.00 96.31 401 CYS A O 1
ATOM 3185 N N . ILE A 1 402 ? -40.945 -19.636 58.431 1.00 96.69 402 ILE A N 1
ATOM 3186 C CA . ILE A 1 402 ? -41.393 -18.272 58.158 1.00 96.69 402 ILE A CA 1
ATOM 3187 C C . ILE A 1 402 ? -40.423 -17.641 57.163 1.00 96.69 402 ILE A C 1
ATOM 3189 O O . ILE A 1 402 ? -39.216 -17.631 57.399 1.00 96.69 402 ILE A O 1
ATOM 3193 N N . GLU A 1 403 ? -40.967 -17.138 56.059 1.00 95.06 403 GLU A N 1
ATOM 3194 C CA . GLU A 1 403 ? -40.226 -16.474 54.977 1.00 95.06 403 GLU A CA 1
ATOM 3195 C C . GLU A 1 403 ? -40.601 -14.991 54.945 1.00 95.06 403 GLU A C 1
ATOM 3197 O O . GLU A 1 403 ? -41.790 -14.663 54.953 1.00 95.06 403 GLU A O 1
ATOM 3202 N N . PHE A 1 404 ? -39.612 -14.101 54.912 1.00 94.12 404 PHE A N 1
ATOM 3203 C CA . PHE A 1 404 ? -39.811 -12.664 54.776 1.00 94.12 404 PHE A CA 1
ATOM 3204 C C . PHE A 1 404 ? -39.524 -12.227 53.337 1.00 94.12 404 PHE A C 1
ATOM 3206 O O . PHE A 1 404 ? -38.384 -12.106 52.897 1.00 94.12 404 PHE A O 1
ATOM 3213 N N . ASP A 1 405 ? -40.586 -11.921 52.602 1.00 93.06 405 ASP A N 1
ATOM 3214 C CA . ASP A 1 405 ? -40.512 -11.524 51.206 1.00 93.06 405 ASP A CA 1
ATOM 3215 C C . ASP A 1 405 ? -40.427 -9.996 51.095 1.00 93.06 405 ASP A C 1
ATOM 3217 O O . ASP A 1 405 ? -41.445 -9.301 51.008 1.00 93.06 405 ASP A O 1
ATOM 3221 N N . GLY A 1 406 ? -39.204 -9.460 51.078 1.00 89.44 406 GLY A N 1
ATOM 3222 C CA . GLY A 1 406 ? -38.971 -8.038 50.805 1.00 89.44 406 GLY A CA 1
ATOM 3223 C C . GLY A 1 406 ? -39.430 -7.647 49.394 1.00 89.44 406 GLY A C 1
ATOM 3224 O O . GLY A 1 406 ? -39.100 -8.318 48.409 1.00 89.44 406 GLY A O 1
ATOM 3225 N N . ALA A 1 407 ? -40.154 -6.532 49.266 1.00 89.38 407 ALA A N 1
ATOM 3226 C CA . ALA A 1 407 ? -40.839 -6.138 48.033 1.00 89.38 407 ALA A CA 1
ATOM 3227 C C . ALA A 1 407 ? -39.881 -5.950 46.849 1.00 89.38 407 ALA A C 1
ATOM 3229 O O . ALA A 1 407 ? -40.218 -6.292 45.716 1.00 89.38 407 ALA A O 1
ATOM 3230 N N . TYR A 1 408 ? -38.671 -5.448 47.109 1.00 83.19 408 TYR A N 1
ATOM 3231 C CA . TYR A 1 408 ? -37.633 -5.264 46.093 1.00 83.19 408 TYR A CA 1
ATOM 3232 C C . TYR A 1 408 ? -37.131 -6.596 45.512 1.00 83.19 408 TYR A C 1
ATOM 3234 O O . TYR A 1 408 ? -37.028 -6.739 44.294 1.00 83.19 408 TYR A O 1
ATOM 3242 N N . TRP A 1 409 ? -36.854 -7.583 46.369 1.00 81.44 409 TRP A N 1
ATOM 3243 C CA . TRP A 1 409 ? -36.265 -8.867 45.970 1.00 81.44 409 TRP A CA 1
ATOM 3244 C C . TRP A 1 409 ? -37.284 -9.830 45.357 1.00 81.44 409 TRP A C 1
ATOM 3246 O O . TRP A 1 409 ? -36.931 -10.627 44.486 1.00 81.44 409 TRP A O 1
ATOM 3256 N N . HIS A 1 410 ? -38.548 -9.722 45.771 1.00 86.69 410 HIS A N 1
ATOM 3257 C CA . HIS A 1 410 ? -39.640 -10.596 45.334 1.00 86.69 410 HIS A CA 1
ATOM 3258 C C . HIS A 1 410 ? -40.574 -9.950 44.301 1.00 86.69 410 HIS A C 1
ATOM 3260 O O . HIS A 1 410 ? -41.606 -10.529 43.943 1.00 86.69 410 HIS A O 1
ATOM 3266 N N . LYS A 1 411 ? -40.217 -8.770 43.779 1.00 88.00 411 LYS A N 1
ATOM 3267 C CA . LYS A 1 411 ? -40.938 -8.137 42.672 1.00 88.00 411 LYS A CA 1
ATOM 3268 C C . LYS A 1 411 ? -40.984 -9.085 41.468 1.00 88.00 411 LYS A C 1
ATOM 3270 O O . LYS A 1 411 ? -39.953 -9.601 41.047 1.00 88.00 411 LYS A O 1
ATOM 3275 N N . ASP A 1 412 ? -42.184 -9.322 40.941 1.00 88.56 412 ASP A N 1
ATOM 3276 C CA . ASP A 1 412 ? -42.449 -10.198 39.789 1.00 88.56 412 ASP A CA 1
ATOM 3277 C C . ASP A 1 412 ? -42.018 -11.674 39.981 1.00 88.56 412 ASP A C 1
ATOM 3279 O O . ASP A 1 412 ? -41.866 -12.415 39.013 1.00 88.56 412 ASP A O 1
ATOM 3283 N N . ARG A 1 413 ? -41.850 -12.139 41.233 1.00 90.19 413 ARG A N 1
ATOM 3284 C CA . ARG A 1 413 ? -41.435 -13.521 41.567 1.00 90.19 413 ARG A CA 1
ATOM 3285 C C . ARG A 1 413 ? -42.517 -14.380 42.221 1.00 90.19 413 ARG A C 1
ATOM 3287 O O . ARG A 1 413 ? -42.213 -15.442 42.758 1.00 90.19 413 ARG A O 1
ATOM 3294 N N . ARG A 1 414 ? -43.782 -13.959 42.156 1.00 90.81 414 ARG A N 1
ATOM 3295 C CA . ARG A 1 414 ? -44.899 -14.624 42.850 1.00 90.81 414 ARG A CA 1
ATOM 3296 C C . ARG A 1 414 ? -44.991 -16.127 42.557 1.00 90.81 414 ARG A C 1
ATOM 3298 O O . ARG A 1 414 ? -45.216 -16.899 43.482 1.00 90.81 414 ARG A O 1
ATOM 3305 N N . ASP A 1 415 ? -44.801 -16.539 41.306 1.00 89.19 415 ASP A N 1
ATOM 3306 C CA . ASP A 1 415 ? -44.895 -17.955 40.927 1.00 89.19 415 ASP A CA 1
ATOM 3307 C C . ASP A 1 415 ? -43.726 -18.775 41.489 1.00 89.19 415 ASP A C 1
ATOM 3309 O O . ASP A 1 415 ? -43.923 -19.876 41.994 1.00 89.19 415 ASP A O 1
ATOM 3313 N N . ILE A 1 416 ? -42.515 -18.207 41.494 1.00 87.44 416 ILE A N 1
ATOM 3314 C CA . ILE A 1 416 ? -41.323 -18.835 42.085 1.00 87.44 416 ILE A CA 1
ATOM 3315 C C . ILE A 1 416 ? -41.495 -18.984 43.599 1.00 87.44 416 ILE A C 1
ATOM 3317 O O . ILE A 1 416 ? -41.172 -20.028 44.167 1.00 87.44 416 ILE A O 1
ATOM 3321 N N . ASP A 1 417 ? -42.022 -17.949 44.251 1.00 89.75 417 ASP A N 1
ATOM 3322 C CA . ASP A 1 417 ? -42.327 -17.984 45.675 1.00 89.75 417 ASP A CA 1
ATOM 3323 C C . ASP A 1 417 ? -43.349 -19.079 45.979 1.00 89.75 417 ASP A C 1
ATOM 3325 O O . ASP A 1 417 ? -43.128 -19.879 46.888 1.00 89.75 417 ASP A O 1
ATOM 3329 N N . LYS A 1 418 ? -44.422 -19.165 45.183 1.00 92.88 418 LYS A N 1
ATOM 3330 C CA . LYS A 1 418 ? -45.448 -20.198 45.330 1.00 92.88 418 LYS A CA 1
ATOM 3331 C C . LYS A 1 418 ? -44.863 -21.607 45.201 1.00 92.88 418 LYS A C 1
ATOM 3333 O O . LYS A 1 418 ? -45.148 -22.435 46.058 1.00 92.88 418 LYS A O 1
ATOM 3338 N N . ILE A 1 419 ? -43.988 -21.846 44.223 1.00 92.12 419 ILE A N 1
ATOM 3339 C CA . ILE A 1 419 ? -43.298 -23.136 44.053 1.00 92.12 419 ILE A CA 1
ATOM 3340 C C . ILE A 1 419 ? -42.456 -23.475 45.290 1.00 92.12 419 ILE A C 1
ATOM 3342 O O . ILE A 1 419 ? -42.526 -24.591 45.795 1.00 92.12 419 ILE A O 1
ATOM 3346 N N . LYS A 1 420 ? -41.684 -22.517 45.830 1.00 90.06 420 LYS A N 1
ATOM 3347 C CA . LYS A 1 420 ? -40.916 -22.745 47.071 1.00 90.06 420 LYS A CA 1
ATOM 3348 C C . LYS A 1 420 ? -41.843 -23.098 48.239 1.00 90.06 420 LYS A C 1
ATOM 3350 O O . LYS A 1 420 ? -41.498 -23.955 49.046 1.00 90.06 420 LYS A O 1
ATOM 3355 N N . SER A 1 421 ? -43.001 -22.445 48.331 1.00 93.31 421 SER A N 1
ATOM 3356 C CA . SER A 1 421 ? -44.004 -22.762 49.346 1.00 93.31 421 SER A CA 1
ATOM 3357 C C . SER A 1 421 ? -44.558 -24.173 49.200 1.00 93.31 421 SER A C 1
ATOM 3359 O O . SER A 1 421 ? -44.626 -24.883 50.194 1.00 93.31 421 SER A O 1
ATOM 3361 N N . GLU A 1 422 ? -44.928 -24.575 47.984 1.00 93.44 422 GLU A N 1
ATOM 3362 C CA . GLU A 1 422 ? -45.438 -25.920 47.688 1.00 93.44 422 GLU A CA 1
ATOM 3363 C C . GLU A 1 422 ? -44.391 -26.983 48.063 1.00 93.44 422 GLU A C 1
ATOM 3365 O O . GLU A 1 422 ? -44.708 -27.893 48.819 1.00 93.44 422 GLU A O 1
ATOM 3370 N N . MET A 1 423 ? -43.117 -26.783 47.702 1.00 92.69 423 MET A N 1
ATOM 3371 C CA . MET A 1 423 ? -42.016 -27.683 48.086 1.00 92.69 423 MET A CA 1
ATOM 3372 C C . MET A 1 423 ? -41.838 -27.828 49.606 1.00 92.69 423 MET A C 1
ATOM 3374 O O . MET A 1 423 ? -41.545 -28.913 50.097 1.00 92.69 423 MET A O 1
ATOM 3378 N N . LEU A 1 424 ? -41.972 -26.737 50.369 1.00 92.38 424 LEU A N 1
ATOM 3379 C CA . LEU A 1 424 ? -41.870 -26.793 51.833 1.00 92.38 424 LEU A CA 1
ATOM 3380 C C . LEU A 1 424 ? -43.025 -27.590 52.444 1.00 92.38 424 LEU A C 1
ATOM 3382 O O . LEU A 1 424 ? -42.802 -28.405 53.337 1.00 92.38 424 LEU A O 1
ATOM 3386 N N . LEU A 1 425 ? -44.240 -27.362 51.942 1.00 92.44 425 LEU A N 1
ATOM 3387 C CA . LEU A 1 425 ? -45.439 -28.062 52.393 1.00 92.44 425 LEU A CA 1
ATOM 3388 C C . LEU A 1 425 ? -45.381 -29.560 52.044 1.00 92.44 425 LEU A C 1
ATOM 3390 O O . LEU A 1 425 ? -45.745 -30.389 52.874 1.00 92.44 425 LEU A O 1
ATOM 3394 N N . GLU A 1 426 ? -44.882 -29.917 50.857 1.00 92.25 426 GLU A N 1
ATOM 3395 C CA . GLU A 1 426 ? -44.692 -31.309 50.414 1.00 92.25 426 GLU A CA 1
ATOM 3396 C C . GLU A 1 426 ? -43.690 -32.079 51.288 1.00 92.25 426 GLU A C 1
ATOM 3398 O O . GLU A 1 426 ? -43.915 -33.246 51.602 1.00 92.25 426 GLU A O 1
ATOM 3403 N N . GLU A 1 427 ? -42.629 -31.416 51.756 1.00 90.94 427 GLU A N 1
ATOM 3404 C CA . GLU A 1 427 ? -41.651 -31.973 52.706 1.00 90.94 427 GLU A CA 1
ATOM 3405 C C . GLU A 1 427 ? -42.164 -31.988 54.164 1.00 90.94 427 GLU A C 1
ATOM 3407 O O . GLU A 1 427 ? -41.433 -32.328 55.097 1.00 90.94 427 GLU A O 1
ATOM 3412 N N . GLY A 1 428 ? -43.433 -31.624 54.383 1.00 92.12 428 GLY A N 1
ATOM 3413 C CA . GLY A 1 428 ? -44.112 -31.698 55.675 1.00 92.12 428 GLY A CA 1
ATOM 3414 C C . GLY A 1 428 ? -43.865 -30.512 56.608 1.00 92.12 428 GLY A C 1
ATOM 3415 O O . GLY A 1 428 ? -44.243 -30.583 57.781 1.00 92.12 428 GLY A O 1
ATOM 3416 N N . PHE A 1 429 ? -43.239 -29.432 56.131 1.00 95.00 429 PHE A N 1
ATOM 3417 C CA . PHE A 1 429 ? -43.117 -28.194 56.899 1.00 95.00 429 PHE A CA 1
ATOM 3418 C C . PHE A 1 429 ? -44.421 -27.409 56.888 1.00 95.00 429 PHE A C 1
ATOM 3420 O O . PHE A 1 429 ? -45.143 -27.360 55.897 1.00 95.00 429 PHE A O 1
ATOM 3427 N N . GLU A 1 430 ? -44.675 -26.699 57.977 1.00 95.94 430 GLU A N 1
ATOM 3428 C CA . GLU A 1 430 ? -45.694 -25.662 58.006 1.00 95.94 430 GLU A CA 1
ATOM 3429 C C . GLU A 1 430 ? -45.109 -24.332 57.535 1.00 95.94 430 GLU A C 1
ATOM 3431 O O . GLU A 1 430 ? -43.926 -24.067 57.738 1.00 95.94 430 GLU A O 1
ATOM 3436 N N . LEU A 1 431 ? -45.927 -23.466 56.930 1.00 95.88 431 LEU A N 1
ATOM 3437 C CA . LEU A 1 431 ? -45.455 -22.200 56.362 1.00 95.88 431 LEU A CA 1
ATOM 3438 C C . LEU A 1 431 ? -46.314 -20.997 56.766 1.00 95.88 431 LEU A C 1
ATOM 3440 O O . LEU A 1 431 ? -47.546 -21.069 56.760 1.00 95.88 431 LEU A O 1
ATOM 3444 N N . ILE A 1 432 ? -45.641 -19.878 57.041 1.00 97.25 432 ILE A N 1
ATOM 3445 C CA . ILE A 1 432 ? -46.186 -18.513 57.035 1.00 97.25 432 ILE A CA 1
ATOM 3446 C C . ILE A 1 432 ? -45.264 -17.649 56.167 1.00 97.25 432 ILE A C 1
ATOM 3448 O O . ILE A 1 432 ? -44.056 -17.639 56.385 1.00 97.25 432 ILE A O 1
ATOM 3452 N N . ARG A 1 433 ? -45.803 -16.890 55.207 1.00 96.44 433 ARG A N 1
ATOM 3453 C CA . ARG A 1 433 ? -45.017 -15.859 54.509 1.00 96.44 433 ARG A CA 1
ATOM 3454 C C . ARG A 1 433 ? -45.370 -14.476 55.023 1.00 96.44 433 ARG A C 1
ATOM 3456 O O . ARG A 1 433 ? -46.543 -14.150 55.185 1.00 96.44 433 ARG A O 1
ATOM 3463 N N . VAL A 1 434 ? -44.358 -13.651 55.239 1.00 97.00 434 VAL A N 1
ATOM 3464 C CA . VAL A 1 434 ? -44.495 -12.225 55.519 1.00 97.00 434 VAL A CA 1
ATOM 3465 C C . VAL A 1 434 ? -44.194 -11.483 54.229 1.00 97.00 434 VAL A C 1
ATOM 3467 O O . VAL A 1 434 ? -43.054 -11.473 53.782 1.00 97.00 434 VAL A O 1
ATOM 3470 N N . ARG A 1 435 ? -45.203 -10.878 53.605 1.00 95.44 435 ARG A N 1
ATOM 3471 C CA . ARG A 1 435 ? -45.061 -10.219 52.302 1.00 95.44 435 ARG A CA 1
ATOM 3472 C C . ARG A 1 435 ? -45.105 -8.706 52.458 1.00 95.44 435 ARG A C 1
ATOM 3474 O O . ARG A 1 435 ? -46.106 -8.162 52.920 1.00 95.44 435 ARG A O 1
ATOM 3481 N N . GLU A 1 436 ? -44.016 -8.035 52.099 1.00 95.19 436 GLU A N 1
ATOM 3482 C CA . GLU A 1 436 ? -43.906 -6.577 52.178 1.00 95.19 436 GLU A CA 1
ATOM 3483 C C . GLU A 1 436 ? -44.701 -5.897 51.052 1.00 95.19 436 GLU A C 1
ATOM 3485 O O . GLU A 1 436 ? -44.648 -6.318 49.893 1.00 95.19 436 GLU A O 1
ATOM 3490 N N . GLU A 1 437 ? -45.458 -4.843 51.366 1.00 93.44 437 GLU A N 1
ATOM 3491 C CA . GLU A 1 437 ? -46.219 -4.098 50.357 1.00 93.44 437 GLU A CA 1
ATOM 3492 C C . GLU A 1 437 ? -45.300 -3.576 49.232 1.00 93.44 437 GLU A C 1
ATOM 3494 O O . GLU A 1 437 ? -44.223 -3.043 49.513 1.00 93.44 437 GLU A O 1
ATOM 3499 N N . PRO A 1 438 ? -45.703 -3.699 47.949 1.00 92.56 438 PRO A N 1
ATOM 3500 C CA . PRO A 1 438 ? -47.052 -4.003 47.454 1.00 92.56 438 PRO A CA 1
ATOM 3501 C C . PRO A 1 438 ? -47.304 -5.486 47.105 1.00 92.56 438 PRO A C 1
ATOM 3503 O O . PRO A 1 438 ? -48.190 -5.788 46.299 1.00 92.56 438 PRO A O 1
ATOM 3506 N N . LEU A 1 439 ? -46.527 -6.432 47.643 1.00 93.75 439 LEU A N 1
ATOM 3507 C CA . LEU A 1 439 ? -46.721 -7.851 47.345 1.00 93.75 439 LEU A CA 1
ATOM 3508 C C . LEU A 1 439 ? -48.092 -8.339 47.839 1.00 93.75 439 LEU A C 1
ATOM 3510 O O . LEU A 1 439 ? -48.495 -8.099 48.974 1.00 93.75 439 LEU A O 1
ATOM 3514 N N . LYS A 1 440 ? -48.807 -9.072 46.982 1.00 93.12 440 LYS A N 1
ATOM 3515 C CA . LYS A 1 440 ? -50.090 -9.696 47.338 1.00 93.12 440 LYS A CA 1
ATOM 3516 C C . LYS A 1 440 ? -49.861 -11.024 48.056 1.00 93.12 440 LYS A C 1
ATOM 3518 O O . LYS A 1 440 ? -48.884 -11.714 47.763 1.00 93.12 440 LYS A O 1
ATOM 3523 N N . LYS A 1 441 ? -50.808 -11.410 48.917 1.00 94.38 441 LYS A N 1
ATOM 3524 C CA . LYS A 1 441 ? -50.843 -12.744 49.528 1.00 94.38 441 LYS A CA 1
ATOM 3525 C C . LYS A 1 441 ? -50.820 -13.848 48.460 1.00 94.38 441 LYS A C 1
ATOM 3527 O O . LYS A 1 441 ? -51.407 -13.716 47.377 1.00 94.38 441 LYS A O 1
ATOM 3532 N N . ILE A 1 442 ? -50.131 -14.936 48.773 1.00 92.75 442 ILE A N 1
ATOM 3533 C CA . ILE A 1 442 ? -50.184 -16.204 48.047 1.00 92.75 442 ILE A CA 1
ATOM 3534 C C . ILE A 1 442 ? -51.188 -17.131 48.735 1.00 92.75 442 ILE A C 1
ATOM 3536 O O . ILE A 1 442 ? -52.026 -17.706 48.043 1.00 92.75 442 ILE A O 1
ATOM 3540 N N . TYR A 1 443 ? -51.137 -17.207 50.067 1.00 91.62 443 TYR A N 1
ATOM 3541 C CA . TYR A 1 443 ? -52.031 -18.007 50.906 1.00 91.62 443 TYR A CA 1
ATOM 3542 C C . TYR A 1 443 ? -52.727 -17.147 51.968 1.00 91.62 443 TYR A C 1
ATOM 3544 O O . TYR A 1 443 ? -52.261 -16.063 52.320 1.00 91.62 443 TYR A O 1
ATOM 3552 N N . ASP A 1 444 ? -53.830 -17.644 52.529 1.00 89.12 444 ASP A N 1
ATOM 3553 C CA . ASP A 1 444 ? -54.594 -16.922 53.558 1.00 89.12 444 ASP A CA 1
ATOM 3554 C C . ASP A 1 444 ? -53.807 -16.729 54.861 1.00 89.12 444 ASP A C 1
ATOM 3556 O O . ASP A 1 444 ? -53.990 -15.731 55.563 1.00 89.12 444 ASP A O 1
ATOM 3560 N N . THR A 1 445 ? -52.879 -17.649 55.142 1.00 91.00 445 THR A N 1
ATOM 3561 C CA . THR A 1 445 ? -51.952 -17.601 56.279 1.00 91.00 445 THR A CA 1
ATOM 3562 C C . THR A 1 445 ? -50.853 -16.550 56.132 1.00 91.00 445 THR A C 1
ATOM 3564 O O . THR A 1 445 ? -50.100 -16.339 57.081 1.00 91.00 445 THR A O 1
ATOM 3567 N N . ASP A 1 446 ? -50.732 -15.898 54.973 1.00 95.50 446 ASP A N 1
ATOM 3568 C CA . ASP A 1 446 ? -49.706 -14.883 54.755 1.00 95.50 446 ASP A CA 1
ATOM 3569 C C . ASP A 1 446 ? -50.013 -13.606 55.548 1.00 95.50 446 ASP A C 1
ATOM 3571 O O . ASP A 1 446 ? -51.152 -13.123 55.605 1.00 95.50 446 ASP A O 1
ATOM 3575 N N . VAL A 1 447 ? -48.965 -13.021 56.117 1.00 97.00 447 VAL A N 1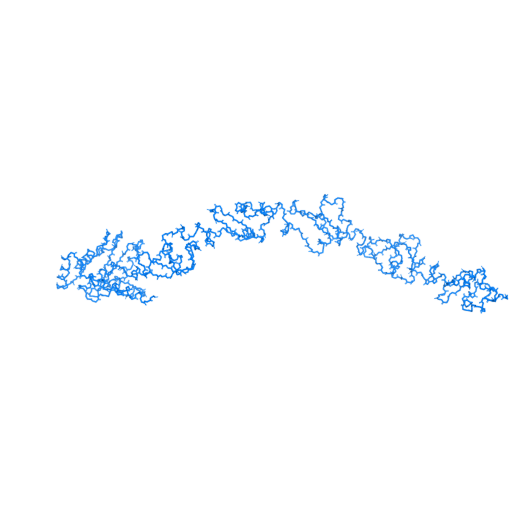
ATOM 3576 C CA . VAL A 1 447 ? -48.987 -11.748 56.842 1.00 97.00 447 VAL A CA 1
ATOM 3577 C C . VAL A 1 447 ? -48.505 -10.648 55.903 1.00 97.00 447 VAL A C 1
ATOM 3579 O O . VAL A 1 447 ? -47.480 -10.798 55.245 1.00 97.00 447 VAL A O 1
ATOM 3582 N N . ILE A 1 448 ? -49.226 -9.528 55.831 1.00 96.56 448 ILE A N 1
ATOM 3583 C CA . ILE A 1 448 ? -48.794 -8.370 55.038 1.00 96.56 448 ILE A CA 1
ATOM 3584 C C . ILE A 1 448 ? -47.995 -7.422 55.924 1.00 96.56 448 ILE A C 1
ATOM 3586 O O . ILE A 1 448 ? -48.498 -6.934 56.935 1.00 96.56 448 ILE A O 1
ATOM 3590 N N . SER A 1 449 ? -46.763 -7.129 55.517 1.00 95.88 449 SER A N 1
ATOM 3591 C CA . SER A 1 449 ? -45.936 -6.106 56.143 1.00 95.88 449 SER A CA 1
ATOM 3592 C C . SER A 1 449 ? -46.128 -4.773 55.419 1.00 95.88 449 SER A C 1
ATOM 3594 O O . SER A 1 449 ? -45.726 -4.614 54.265 1.00 95.88 449 SER A O 1
ATOM 3596 N N . LYS A 1 450 ? -46.795 -3.827 56.086 1.00 92.56 450 LYS A N 1
ATOM 3597 C CA . LYS A 1 450 ? -47.064 -2.489 55.541 1.00 92.56 450 LYS A CA 1
ATOM 3598 C C . LYS A 1 450 ? -45.815 -1.616 55.536 1.00 92.56 450 LYS A C 1
ATOM 3600 O O . LYS A 1 450 ? -44.908 -1.823 56.341 1.00 92.56 450 LYS A O 1
ATOM 3605 N N . GLN A 1 451 ? -45.818 -0.599 54.675 1.00 84.56 451 GLN A N 1
ATOM 3606 C CA . GLN A 1 451 ? -44.833 0.484 54.717 1.00 84.56 451 GLN A CA 1
ATOM 3607 C C . GLN A 1 451 ? -45.393 1.707 55.472 1.00 84.56 451 GLN A C 1
ATOM 3609 O O . GLN A 1 451 ? -46.507 2.138 55.168 1.00 84.56 451 GLN A O 1
ATOM 3614 N N . PRO A 1 452 ? -44.644 2.315 56.415 1.00 88.31 452 PRO A N 1
ATOM 3615 C CA . PRO A 1 452 ? -43.321 1.907 56.897 1.00 88.31 452 PRO A CA 1
ATOM 3616 C C . PRO A 1 452 ? -43.367 0.622 57.742 1.00 88.31 452 PRO A C 1
ATOM 3618 O O . PRO A 1 452 ? -44.343 0.373 58.450 1.00 88.31 452 PRO A O 1
ATOM 3621 N N . TYR A 1 453 ? -42.287 -0.168 57.688 1.00 91.88 453 TYR A N 1
ATOM 3622 C CA . TYR A 1 453 ? -42.166 -1.434 58.419 1.00 91.88 453 TYR A CA 1
ATOM 3623 C C . TYR A 1 453 ? -42.437 -1.277 59.923 1.00 91.88 453 TYR A C 1
ATOM 3625 O O . TYR A 1 453 ? -41.754 -0.520 60.614 1.00 91.88 453 TYR A O 1
ATOM 3633 N N . ASN A 1 454 ? -43.383 -2.063 60.442 1.00 93.44 454 ASN A N 1
ATOM 3634 C CA . ASN A 1 454 ? -43.681 -2.164 61.868 1.00 93.44 454 ASN A CA 1
ATOM 3635 C C . ASN A 1 454 ? -43.456 -3.602 62.356 1.00 93.44 454 ASN A C 1
ATOM 3637 O O . ASN A 1 454 ? -44.336 -4.458 62.252 1.00 93.44 454 ASN A O 1
ATOM 3641 N N . GLY A 1 455 ? -42.272 -3.863 62.918 1.00 93.31 455 GLY A N 1
ATOM 3642 C CA . GLY A 1 455 ? -41.894 -5.200 63.383 1.00 93.31 455 GLY A CA 1
ATOM 3643 C C . GLY A 1 455 ? -42.792 -5.751 64.492 1.00 93.31 455 GLY A C 1
ATOM 3644 O O . GLY A 1 455 ? -43.021 -6.959 64.544 1.00 93.31 455 GLY A O 1
ATOM 3645 N N . LYS A 1 456 ? -43.354 -4.887 65.348 1.00 95.56 456 LYS A N 1
ATOM 3646 C CA . LYS A 1 456 ? -44.244 -5.312 66.434 1.00 95.56 456 LYS A CA 1
ATOM 3647 C C . LYS A 1 456 ? -45.589 -5.779 65.892 1.00 95.56 456 LYS A C 1
ATOM 3649 O O . LYS A 1 456 ? -46.053 -6.855 66.264 1.00 95.56 456 LYS A O 1
ATOM 3654 N N . GLN A 1 457 ? -46.178 -5.008 64.979 1.00 95.69 457 GLN A N 1
ATOM 3655 C CA . GLN A 1 457 ? -47.418 -5.392 64.308 1.00 95.69 457 GLN A CA 1
ATOM 3656 C C . GLN A 1 457 ? -47.237 -6.709 63.545 1.00 95.69 457 GLN A C 1
ATOM 3658 O O . GLN A 1 457 ? -47.983 -7.653 63.780 1.00 95.69 457 GLN A O 1
ATOM 3663 N N . VAL A 1 458 ? -46.199 -6.805 62.707 1.00 96.62 458 VAL A N 1
ATOM 3664 C CA . VAL A 1 458 ? -45.917 -8.016 61.919 1.00 96.62 458 VAL A CA 1
ATOM 3665 C C . VAL A 1 458 ? -45.731 -9.235 62.824 1.00 96.62 458 VAL A C 1
ATOM 3667 O O . VAL A 1 458 ? -46.293 -10.293 62.558 1.00 96.62 458 VAL A O 1
ATOM 3670 N N . THR A 1 459 ? -44.998 -9.094 63.931 1.00 97.12 459 THR A N 1
ATOM 3671 C CA . THR A 1 459 ? -44.814 -10.194 64.889 1.00 97.12 459 THR A CA 1
ATOM 3672 C C . THR A 1 459 ? -46.132 -10.588 65.562 1.00 97.12 459 THR A C 1
ATOM 3674 O O . THR A 1 459 ? -46.413 -11.777 65.702 1.00 97.12 459 THR A O 1
ATOM 3677 N N . ASN A 1 460 ? -46.969 -9.621 65.951 1.00 97.06 460 ASN A N 1
ATOM 3678 C CA . ASN A 1 460 ? -48.291 -9.900 66.517 1.00 97.06 460 ASN A CA 1
ATOM 3679 C C . ASN A 1 460 ? -49.197 -10.644 65.522 1.00 97.06 460 ASN A C 1
ATOM 3681 O O . ASN A 1 460 ? -49.902 -11.573 65.927 1.00 97.06 460 ASN A O 1
ATOM 3685 N N . ASP A 1 461 ? -49.154 -10.274 64.242 1.00 97.19 461 ASP A N 1
ATOM 3686 C CA . ASP A 1 461 ? -49.924 -10.917 63.176 1.00 97.19 461 ASP A CA 1
ATOM 3687 C C . ASP A 1 461 ? -49.453 -12.365 62.960 1.00 97.19 461 ASP A C 1
ATOM 3689 O O . ASP A 1 461 ? -50.272 -13.283 62.938 1.00 97.19 461 ASP A O 1
ATOM 3693 N N . ILE A 1 462 ? -48.134 -12.602 62.920 1.00 97.44 462 ILE A N 1
ATOM 3694 C CA . ILE A 1 462 ? -47.547 -13.953 62.859 1.00 97.44 462 ILE A CA 1
ATOM 3695 C C . ILE A 1 462 ? -47.998 -14.794 64.055 1.00 97.44 462 ILE A C 1
ATOM 3697 O O . ILE A 1 462 ? -48.450 -15.924 63.882 1.00 97.44 462 ILE A O 1
ATOM 3701 N N . LEU A 1 463 ? -47.904 -14.256 65.274 1.00 97.50 463 LEU A N 1
ATOM 3702 C CA . LEU A 1 463 ? -48.317 -14.962 66.487 1.00 97.50 463 LEU A CA 1
ATOM 3703 C C . LEU A 1 463 ? -49.812 -15.295 66.481 1.00 97.50 463 LEU A C 1
ATOM 3705 O O . LEU A 1 463 ? -50.193 -16.370 66.939 1.00 97.50 463 LEU A O 1
ATOM 3709 N N . SER A 1 464 ? -50.645 -14.422 65.915 1.00 96.38 464 SER A N 1
ATOM 3710 C CA . SER A 1 464 ? -52.079 -14.676 65.743 1.00 96.38 464 SER A CA 1
ATOM 3711 C C . SER A 1 464 ? -52.332 -15.817 64.758 1.00 96.38 464 SER A C 1
ATOM 3713 O O . SER A 1 464 ? -53.128 -16.710 65.045 1.00 96.38 464 SER A O 1
ATOM 3715 N N . VAL A 1 465 ? -51.604 -15.854 63.635 1.00 96.50 465 VAL A N 1
ATOM 3716 C CA . VAL A 1 465 ? -51.657 -16.989 62.698 1.00 96.50 465 VAL A CA 1
ATOM 3717 C C . VAL A 1 465 ? -51.197 -18.277 63.385 1.00 96.50 465 VAL A C 1
ATOM 3719 O O . VAL A 1 465 ? -51.851 -19.306 63.237 1.00 96.50 465 VAL A O 1
ATOM 3722 N N . ILE A 1 466 ? -50.132 -18.231 64.192 1.00 96.69 466 ILE A N 1
ATOM 3723 C CA . ILE A 1 466 ? -49.639 -19.396 64.941 1.00 96.69 466 ILE A CA 1
ATOM 3724 C C . ILE A 1 466 ? -50.689 -19.906 65.941 1.00 96.69 466 ILE A C 1
ATOM 3726 O O . ILE A 1 466 ? -50.946 -21.107 65.983 1.00 96.69 466 ILE A O 1
ATOM 3730 N N . MET A 1 467 ? -51.323 -19.023 66.719 1.00 95.00 467 MET A N 1
ATOM 3731 C CA . MET A 1 467 ? -52.370 -19.418 67.673 1.00 95.00 467 MET A CA 1
ATOM 3732 C C . MET A 1 467 ? -53.594 -20.031 66.988 1.00 95.00 467 MET A C 1
ATOM 3734 O O . MET A 1 467 ? -54.189 -20.958 67.528 1.00 95.00 467 MET A O 1
ATOM 3738 N N . ASN A 1 468 ? -53.955 -19.540 65.800 1.00 93.75 468 ASN A N 1
ATOM 3739 C CA . ASN A 1 468 ? -55.095 -20.060 65.046 1.00 93.75 468 ASN A CA 1
ATOM 3740 C C . ASN A 1 468 ? -54.781 -21.389 64.347 1.00 93.75 468 ASN A C 1
ATOM 3742 O O . ASN A 1 468 ? -55.661 -22.235 64.207 1.00 93.75 468 ASN A O 1
ATOM 3746 N N . LYS A 1 469 ? -53.540 -21.566 63.882 1.00 93.00 469 LYS A N 1
ATOM 3747 C CA . LYS A 1 469 ? -53.133 -22.715 63.066 1.00 93.00 469 LYS A CA 1
ATOM 3748 C C . LYS A 1 469 ? -52.709 -23.927 63.896 1.00 93.00 469 LYS A C 1
ATOM 3750 O O . LYS A 1 469 ? -52.907 -25.059 63.462 1.00 93.00 469 LYS A O 1
ATOM 3755 N N . PHE A 1 470 ? -52.141 -23.713 65.083 1.00 94.12 470 PHE A N 1
ATOM 3756 C CA . PHE A 1 470 ? -51.546 -24.777 65.892 1.00 94.12 470 PHE A CA 1
ATOM 3757 C C . PHE A 1 470 ? -52.262 -24.967 67.229 1.00 94.12 470 PHE A C 1
ATOM 3759 O O . PHE A 1 470 ? -52.628 -24.009 67.905 1.00 94.12 470 PHE A O 1
ATOM 3766 N N . LYS A 1 471 ? -52.371 -26.222 67.679 1.00 92.56 471 LYS A N 1
ATOM 3767 C CA . LYS A 1 471 ? -52.767 -26.534 69.060 1.00 92.56 471 LYS A CA 1
ATOM 3768 C C . LYS A 1 471 ? -51.573 -26.312 69.989 1.00 92.56 471 LYS A C 1
ATOM 3770 O O . LYS A 1 471 ? -50.620 -27.088 69.971 1.00 92.56 471 LYS A O 1
ATOM 3775 N N . LEU A 1 472 ? -51.619 -25.245 70.782 1.00 93.56 472 LEU A N 1
ATOM 3776 C CA . LEU A 1 472 ? -50.540 -24.848 71.690 1.00 93.56 472 LEU A CA 1
ATOM 3777 C C . LEU A 1 472 ? -50.877 -25.185 73.149 1.00 93.56 472 LEU A C 1
ATOM 3779 O O . LEU A 1 472 ? -52.037 -25.203 73.547 1.00 93.56 472 LEU A O 1
ATOM 3783 N N . GLU A 1 473 ? -49.848 -25.406 73.968 1.00 92.88 473 GLU A N 1
ATOM 3784 C CA . GLU A 1 473 ? -49.997 -25.522 75.425 1.00 92.88 473 GLU A CA 1
ATOM 3785 C C . GLU A 1 473 ? -50.532 -24.208 76.021 1.00 92.88 473 GLU A C 1
ATOM 3787 O O . GLU A 1 473 ? -50.044 -23.130 75.671 1.00 92.88 473 GLU A O 1
ATOM 3792 N N . GLU A 1 474 ? -51.445 -24.284 76.994 1.00 92.50 474 GLU A N 1
ATOM 3793 C CA . GLU A 1 474 ? -52.050 -23.109 77.651 1.00 92.50 474 GLU A CA 1
ATOM 3794 C C . GLU A 1 474 ? -51.009 -22.110 78.174 1.00 92.50 474 GLU A C 1
ATOM 3796 O O . GLU A 1 474 ? -51.148 -20.895 78.026 1.00 92.50 474 GLU A O 1
ATOM 3801 N N . LYS A 1 475 ? -49.896 -22.617 78.718 1.00 93.69 475 LYS A N 1
ATOM 3802 C CA . LYS A 1 475 ? -48.789 -21.784 79.203 1.00 93.69 475 LYS A CA 1
ATOM 3803 C C . LYS A 1 475 ? -48.132 -20.964 78.091 1.00 93.69 475 LYS A C 1
ATOM 3805 O O . LYS A 1 475 ? -47.675 -19.852 78.345 1.00 93.69 475 LYS A O 1
ATOM 3810 N N . LEU A 1 476 ? -48.026 -21.511 76.880 1.00 93.62 476 LEU A N 1
ATOM 3811 C CA . LEU A 1 476 ? -47.480 -20.788 75.732 1.00 93.62 476 LEU A CA 1
ATOM 3812 C C . LEU A 1 476 ? -48.497 -19.775 75.201 1.00 93.62 476 LEU A C 1
ATOM 3814 O O . LEU A 1 476 ? -48.105 -18.647 74.925 1.00 93.62 476 LEU A O 1
ATOM 3818 N N . ILE A 1 477 ? -49.781 -20.140 75.146 1.00 93.69 477 ILE A N 1
ATOM 3819 C CA . ILE A 1 477 ? -50.871 -19.223 74.776 1.00 93.69 477 ILE A CA 1
ATOM 3820 C C . ILE A 1 477 ? -50.860 -17.994 75.694 1.00 93.69 477 ILE A C 1
ATOM 3822 O O . ILE A 1 477 ? -50.811 -16.868 75.211 1.00 93.69 477 ILE A O 1
ATOM 3826 N N . SER A 1 478 ? -50.785 -18.196 77.013 1.00 94.75 478 SER A N 1
ATOM 3827 C CA . SER A 1 478 ? -50.710 -17.099 77.988 1.00 94.75 478 SER A CA 1
ATOM 3828 C C . SER A 1 478 ? -49.502 -16.178 77.757 1.00 94.75 478 SER A C 1
ATOM 3830 O O . SER A 1 478 ? -49.638 -14.959 77.825 1.00 94.75 478 SER A O 1
ATOM 3832 N N . LYS A 1 479 ? -48.332 -16.732 77.404 1.00 95.94 479 LYS A N 1
ATOM 3833 C CA . LYS A 1 479 ? -47.144 -15.931 77.056 1.00 95.94 479 LYS A CA 1
ATOM 3834 C C . LYS A 1 479 ? -47.305 -15.150 75.755 1.00 95.94 479 LYS A C 1
ATOM 3836 O O . LYS A 1 479 ? -46.786 -14.042 75.661 1.00 95.94 479 LYS A O 1
ATOM 3841 N N . ILE A 1 480 ? -47.967 -15.728 74.752 1.00 95.88 480 ILE A N 1
ATOM 3842 C CA . ILE A 1 480 ? -48.247 -15.038 73.488 1.00 95.88 480 ILE A CA 1
ATOM 3843 C C . ILE A 1 480 ? -49.200 -13.867 73.743 1.00 95.88 480 ILE A C 1
ATOM 3845 O O . ILE A 1 480 ? -48.927 -12.766 73.276 1.00 95.88 480 ILE A O 1
ATOM 3849 N N . ILE A 1 481 ? -50.252 -14.072 74.539 1.00 94.88 481 ILE A N 1
ATOM 3850 C CA . ILE A 1 481 ? -51.197 -13.012 74.914 1.00 94.88 481 ILE A CA 1
ATOM 3851 C C . ILE A 1 481 ? -50.486 -11.894 75.699 1.00 94.88 481 ILE A C 1
ATOM 3853 O O . ILE A 1 481 ? -50.640 -10.729 75.345 1.00 94.88 481 ILE A O 1
ATOM 3857 N N . ASP A 1 482 ? -49.647 -12.226 76.692 1.00 95.94 482 ASP A N 1
ATOM 3858 C CA . ASP A 1 482 ? -48.829 -11.235 77.425 1.00 95.94 482 ASP A CA 1
ATOM 3859 C C . ASP A 1 482 ? -47.865 -10.468 76.503 1.00 95.94 482 ASP A C 1
ATOM 3861 O O . ASP A 1 482 ? -47.641 -9.267 76.659 1.00 95.94 482 ASP A O 1
ATOM 3865 N N . TYR A 1 483 ? -47.284 -11.147 75.512 1.00 96.31 483 TYR A N 1
ATOM 3866 C CA . TYR A 1 483 ? -46.462 -10.488 74.504 1.00 96.31 483 TYR A CA 1
ATOM 3867 C C . TYR A 1 483 ? -47.293 -9.516 73.654 1.00 96.31 483 TYR A C 1
ATOM 3869 O O . TYR A 1 483 ? -46.868 -8.384 73.416 1.00 96.31 483 TYR A O 1
ATOM 3877 N N . GLN A 1 484 ? -48.471 -9.940 73.189 1.00 95.12 484 GLN A N 1
ATOM 3878 C CA . GLN A 1 484 ? -49.353 -9.143 72.335 1.00 95.12 484 GLN A CA 1
ATOM 3879 C C . GLN A 1 484 ? -49.966 -7.942 73.067 1.00 95.12 484 GLN A C 1
ATOM 3881 O O . GLN A 1 484 ? -50.183 -6.917 72.426 1.00 95.12 484 GLN A O 1
ATOM 3886 N N . SER A 1 485 ? -50.183 -8.019 74.386 1.00 94.38 485 SER A N 1
ATOM 3887 C CA . SER A 1 485 ? -50.714 -6.901 75.182 1.00 94.38 485 SER A CA 1
ATOM 3888 C C . SER A 1 485 ? -49.728 -5.744 75.369 1.00 94.38 485 SER A C 1
ATOM 3890 O O . SER A 1 485 ? -50.124 -4.662 75.795 1.00 94.38 485 SER A O 1
ATOM 3892 N N . LYS A 1 486 ? -48.438 -5.951 75.084 1.00 94.69 486 LYS A N 1
ATOM 3893 C CA . LYS A 1 486 ? -47.402 -4.914 75.185 1.00 94.69 486 LYS A CA 1
ATOM 3894 C C . LYS A 1 486 ? -47.306 -4.125 73.879 1.00 94.69 486 LYS A C 1
ATOM 3896 O O . LYS A 1 486 ? -47.369 -4.715 72.802 1.00 94.69 486 LYS A O 1
ATOM 3901 N N . SER A 1 487 ? -47.115 -2.807 73.977 1.00 89.88 487 SER A N 1
ATOM 3902 C CA . SER A 1 487 ? -47.030 -1.916 72.807 1.00 89.88 487 SER A CA 1
ATOM 3903 C C . SER A 1 487 ? -45.704 -2.025 72.056 1.00 89.88 487 SER A C 1
ATOM 3905 O O . SER A 1 487 ? -45.685 -1.842 70.845 1.00 89.88 487 SER A O 1
ATOM 3907 N N . GLU A 1 488 ? -44.622 -2.369 72.756 1.00 93.25 488 GLU A N 1
ATOM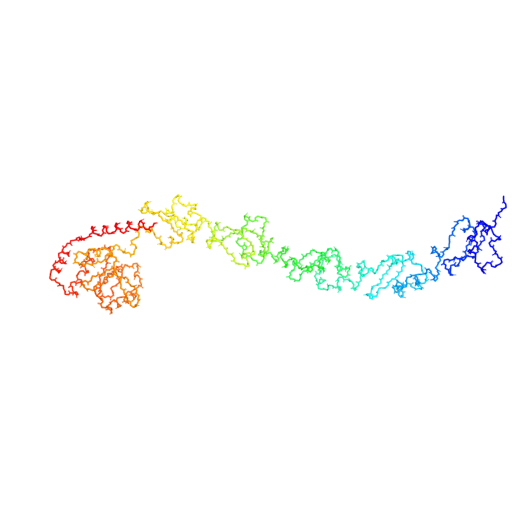 3908 C CA . GLU A 1 488 ? -43.263 -2.378 72.207 1.00 93.25 488 GLU A CA 1
ATOM 3909 C C . GLU A 1 488 ? -42.757 -3.788 71.878 1.00 93.25 488 GLU A C 1
ATOM 3911 O O . GLU A 1 488 ? -43.268 -4.805 72.369 1.00 93.25 488 GLU A O 1
ATOM 3916 N N . LEU A 1 489 ? -41.693 -3.844 71.078 1.00 94.50 489 LEU A N 1
ATOM 3917 C CA . LEU A 1 489 ? -40.863 -5.036 70.908 1.00 94.50 489 LEU A CA 1
ATOM 3918 C C . LEU A 1 489 ? -40.226 -5.437 72.255 1.00 94.50 489 LEU A C 1
ATOM 3920 O O . LEU A 1 489 ? -39.989 -4.615 73.136 1.00 94.50 489 LEU A O 1
ATOM 3924 N N . GLN A 1 490 ? -39.989 -6.729 72.458 1.00 95.00 490 GLN A N 1
ATOM 3925 C CA . GLN A 1 490 ? -39.590 -7.306 73.747 1.00 95.00 490 GLN A CA 1
ATOM 3926 C C . GLN A 1 490 ? -38.156 -7.855 73.752 1.00 95.00 490 GLN A C 1
ATOM 3928 O O . GLN A 1 490 ? -37.690 -8.341 74.792 1.00 95.00 490 GLN A O 1
ATOM 3933 N N . ASN A 1 491 ? -37.451 -7.817 72.617 1.00 92.94 491 ASN A N 1
ATOM 3934 C CA . ASN A 1 491 ? -36.090 -8.330 72.479 1.00 92.94 491 ASN A CA 1
ATOM 3935 C C . ASN A 1 491 ? -35.160 -7.473 71.600 1.00 92.94 491 ASN A C 1
ATOM 3937 O O . ASN A 1 491 ? -34.177 -7.984 71.057 1.00 92.94 491 ASN A O 1
ATOM 3941 N N . GLU A 1 492 ? -35.399 -6.165 71.511 1.00 89.31 492 GLU A N 1
ATOM 3942 C CA . GLU A 1 492 ? -34.556 -5.242 70.730 1.00 89.31 492 GLU A CA 1
ATOM 3943 C C . GLU A 1 492 ? -33.090 -5.265 71.176 1.00 89.31 492 GLU A C 1
ATOM 3945 O O . GLU A 1 492 ? -32.188 -5.390 70.355 1.00 89.31 492 GLU A O 1
ATOM 3950 N N . LYS A 1 493 ? -32.835 -5.290 72.490 1.00 88.56 493 LYS A N 1
ATOM 3951 C CA . LYS A 1 493 ? -31.468 -5.402 73.031 1.00 88.56 493 LYS A CA 1
ATOM 3952 C C . LYS A 1 493 ? -30.761 -6.694 72.612 1.00 88.56 493 LYS A C 1
ATOM 3954 O O . LYS A 1 493 ? -29.535 -6.728 72.530 1.00 88.56 493 LYS A O 1
ATOM 3959 N N . GLY A 1 494 ? -31.508 -7.784 72.416 1.00 89.06 494 GLY A N 1
ATOM 3960 C CA . GLY A 1 494 ? -30.957 -9.045 71.922 1.00 89.06 494 GLY A CA 1
ATOM 3961 C C . GLY A 1 494 ? -30.544 -8.930 70.457 1.00 89.06 494 GLY A C 1
ATOM 3962 O O . GLY A 1 494 ? -29.444 -9.350 70.098 1.00 89.06 494 GLY A O 1
ATOM 3963 N N . LEU A 1 495 ? -31.403 -8.301 69.652 1.00 89.88 495 LEU A N 1
ATOM 3964 C CA . LEU A 1 495 ? -31.155 -8.007 68.245 1.00 89.88 495 LEU A CA 1
ATOM 3965 C C . LEU A 1 495 ? -29.928 -7.104 68.058 1.00 89.88 495 LEU A C 1
ATOM 3967 O O . LEU A 1 495 ? -29.042 -7.442 67.280 1.00 89.88 495 LEU A O 1
ATOM 3971 N N . GLU A 1 496 ? -29.846 -5.994 68.791 1.00 87.06 496 GLU A N 1
ATOM 3972 C CA . GLU A 1 496 ? -28.726 -5.043 68.715 1.00 87.06 496 GLU A CA 1
ATOM 3973 C C . GLU A 1 496 ? -27.384 -5.730 68.983 1.00 87.06 496 GLU A C 1
ATOM 3975 O O . GLU A 1 496 ? -26.473 -5.655 68.162 1.00 87.06 496 GLU A O 1
ATOM 3980 N N . ARG A 1 497 ? -27.292 -6.520 70.063 1.00 88.00 497 ARG A N 1
ATOM 3981 C CA . ARG A 1 497 ? -26.076 -7.288 70.385 1.00 88.00 497 ARG A CA 1
ATOM 3982 C C . ARG A 1 497 ? -25.677 -8.260 69.275 1.00 88.00 497 ARG A C 1
ATOM 3984 O O . ARG A 1 497 ? -24.490 -8.516 69.078 1.00 88.00 497 ARG A O 1
ATOM 3991 N N . TYR A 1 498 ? -26.651 -8.851 68.587 1.00 87.50 498 TYR A N 1
ATOM 3992 C CA . TYR A 1 498 ? -26.389 -9.777 67.489 1.00 87.50 498 TYR A CA 1
ATOM 3993 C C . TYR A 1 498 ? -25.918 -9.056 66.225 1.00 87.50 498 TYR A C 1
ATOM 3995 O O . TYR A 1 498 ? -24.962 -9.507 65.593 1.00 87.50 498 TYR A O 1
ATOM 4003 N N . ILE A 1 499 ? -26.533 -7.917 65.898 1.00 83.06 499 ILE A N 1
ATOM 4004 C CA . ILE A 1 499 ? -26.104 -7.054 64.794 1.00 83.06 499 ILE A CA 1
ATOM 4005 C C . ILE A 1 499 ? -24.667 -6.580 65.033 1.00 83.06 499 ILE A C 1
ATOM 4007 O O . ILE A 1 499 ? -23.821 -6.771 64.159 1.00 83.06 499 ILE A O 1
ATOM 4011 N N . ASP A 1 500 ? -24.355 -6.072 66.227 1.00 81.81 500 ASP A N 1
ATOM 4012 C CA . ASP A 1 500 ? -23.001 -5.634 66.589 1.00 81.81 500 ASP A CA 1
ATOM 4013 C C . ASP A 1 500 ? -21.981 -6.764 66.443 1.00 81.81 500 ASP A C 1
ATOM 4015 O O . ASP A 1 500 ? -20.890 -6.573 65.894 1.00 81.81 500 ASP A O 1
ATOM 4019 N N . LYS A 1 501 ? -22.344 -7.976 66.879 1.00 83.62 501 LYS A N 1
ATOM 4020 C CA . LYS A 1 501 ? -21.507 -9.164 66.709 1.00 83.62 501 LYS A CA 1
ATOM 4021 C C . LYS A 1 501 ? -21.245 -9.464 65.229 1.00 83.62 501 LYS A C 1
ATOM 4023 O O . LYS A 1 501 ? -20.084 -9.651 64.868 1.00 83.62 501 LYS A O 1
ATOM 4028 N N . ILE A 1 502 ? -22.275 -9.492 64.375 1.00 81.19 502 ILE A N 1
ATOM 4029 C CA . ILE A 1 502 ? -22.117 -9.757 62.932 1.00 81.19 502 ILE A CA 1
ATOM 4030 C C . ILE A 1 502 ? -21.236 -8.697 62.277 1.00 81.19 502 ILE A C 1
ATOM 4032 O O . ILE A 1 502 ? -20.334 -9.035 61.509 1.00 81.19 502 ILE A O 1
ATOM 4036 N N . LEU A 1 503 ? -21.492 -7.420 62.559 1.00 74.06 503 LEU A N 1
ATOM 4037 C CA . LEU A 1 503 ? -20.728 -6.319 61.979 1.00 74.06 503 LEU A CA 1
ATOM 4038 C C . LEU A 1 503 ? -19.257 -6.392 62.410 1.00 74.06 503 LEU A C 1
ATOM 4040 O O . LEU A 1 503 ? -18.365 -6.250 61.574 1.00 74.06 503 LEU A O 1
ATOM 4044 N N . THR A 1 504 ? -18.998 -6.733 63.675 1.00 75.06 504 THR A N 1
ATOM 4045 C CA . THR A 1 504 ? -17.640 -6.947 64.196 1.00 75.06 504 THR A CA 1
ATOM 4046 C C . THR A 1 504 ? -16.946 -8.142 63.533 1.00 75.06 504 THR A C 1
ATOM 4048 O O . THR A 1 504 ? -15.772 -8.055 63.175 1.00 75.06 504 THR A O 1
ATOM 4051 N N . GLU A 1 505 ? -17.642 -9.268 63.351 1.00 75.50 505 GLU A N 1
ATOM 4052 C CA . GLU A 1 505 ? -17.100 -10.452 62.668 1.00 75.50 505 GLU A CA 1
ATOM 4053 C C . GLU A 1 505 ? -16.779 -10.153 61.195 1.00 75.50 505 GLU A C 1
ATOM 4055 O O . GLU A 1 505 ? -15.695 -10.496 60.720 1.00 75.50 505 GLU A O 1
ATOM 4060 N N . LYS A 1 506 ? -17.666 -9.441 60.486 1.00 68.44 506 LYS A N 1
ATOM 4061 C CA . LYS A 1 506 ? -17.430 -8.992 59.104 1.00 68.44 506 LYS A CA 1
ATOM 4062 C C . LYS A 1 506 ? -16.239 -8.044 58.994 1.00 68.44 506 LYS A C 1
ATOM 4064 O O . LYS A 1 506 ? -15.480 -8.156 58.034 1.00 68.44 506 LYS A O 1
ATOM 4069 N N . ALA A 1 507 ? -16.079 -7.130 59.950 1.00 60.41 507 ALA A N 1
ATOM 4070 C CA . ALA A 1 507 ? -14.956 -6.199 59.983 1.00 60.41 507 ALA A CA 1
ATOM 4071 C C . ALA A 1 507 ? -13.609 -6.908 60.196 1.00 60.41 507 ALA A C 1
ATOM 4073 O O . ALA A 1 507 ? -12.598 -6.440 59.693 1.00 60.41 507 ALA A O 1
ATOM 4074 N N . LYS A 1 508 ? -13.588 -8.046 60.904 1.00 64.50 508 LYS A N 1
ATOM 4075 C CA . LYS A 1 508 ? -12.370 -8.847 61.136 1.00 64.50 508 LYS A CA 1
ATOM 4076 C C . LYS A 1 508 ? -12.028 -9.813 59.996 1.00 64.50 508 LYS A C 1
ATOM 4078 O O . LYS A 1 508 ? -10.887 -10.253 59.908 1.00 64.50 508 LYS A O 1
ATOM 4083 N N . ALA A 1 509 ? -13.008 -10.200 59.179 1.00 54.06 509 ALA A N 1
ATOM 4084 C CA . ALA A 1 509 ? -12.851 -11.199 58.117 1.00 54.06 509 ALA A CA 1
ATOM 4085 C C . ALA A 1 509 ? -12.433 -10.618 56.749 1.00 54.06 509 ALA A C 1
ATOM 4087 O O . ALA A 1 509 ? -12.171 -11.385 55.821 1.00 54.06 509 ALA A O 1
ATOM 4088 N N . LYS A 1 510 ? -12.409 -9.291 56.607 1.00 47.72 510 LYS A N 1
ATOM 4089 C CA . LYS A 1 510 ? -11.982 -8.555 55.408 1.00 47.72 510 LYS A CA 1
ATOM 4090 C C . LYS A 1 510 ? -10.713 -7.779 55.705 1.00 47.72 510 LYS A C 1
ATOM 4092 O O . LYS A 1 510 ? -9.918 -7.624 54.752 1.00 47.72 510 LYS A O 1
#

Solvent-accessible surface area (backbone atoms only — not comparable to full-atom values): 29404 Å² total; per-residue (Å²): 130,85,84,60,30,24,38,79,78,36,50,78,61,40,71,24,49,34,92,75,73,42,73,93,65,50,46,69,80,38,38,34,72,31,78,57,70,41,38,31,35,44,92,90,40,96,79,36,65,47,76,46,37,37,20,49,40,59,66,66,63,54,70,62,50,47,87,71,65,77,44,68,38,74,86,57,4,22,38,63,73,35,52,75,64,43,70,29,49,32,92,62,81,43,65,92,64,50,46,58,74,35,46,45,79,36,76,61,69,46,42,31,37,45,93,92,36,95,79,38,65,49,77,46,32,39,29,51,43,69,73,65,53,70,61,49,45,86,71,58,76,44,67,41,71,86,59,4,23,32,67,74,36,52,76,61,43,70,25,46,33,91,73,77,40,80,86,67,56,55,58,75,34,36,45,75,32,80,58,69,42,45,32,35,46,93,91,38,96,80,37,63,49,76,48,29,44,22,54,47,68,75,66,74,57,75,58,47,48,82,72,65,76,40,70,40,71,84,56,4,24,40,67,71,36,52,75,64,52,74,28,52,27,68,84,79,29,72,94,58,50,52,61,73,36,37,45,81,32,79,63,70,42,42,33,32,43,92,90,39,97,78,37,62,48,81,47,23,42,25,48,43,61,77,67,60,54,73,62,44,47,86,70,64,75,40,62,36,71,90,54,3,25,33,67,76,36,51,76,64,41,70,27,46,32,90,78,79,43,94,70,55,45,61,73,34,32,56,80,32,79,58,71,42,41,32,33,41,92,89,42,90,85,44,66,51,75,45,34,44,30,52,44,72,75,66,56,64,62,81,81,83,52,62,79,94,53,56,72,67,56,45,50,42,46,37,47,48,46,75,79,41,73,83,51,51,90,88,29,39,76,48,72,54,94,90,37,84,42,82,40,60,32,42,39,67,92,69,45,30,39,36,41,71,42,49,40,83,83,47,58,96,35,64,68,62,53,48,52,56,49,51,51,41,47,74,74,69,37,40,78,35,41,36,29,21,58,88,52,74,77,89,52,90,68,38,39,74,35,52,84,78,82,50,62,51,59,47,43,46,50,50,51,50,49,48,62,75,74,45,96,71,58,68,73,57,51,54,50,51,52,59,53,61,74,44,92,62,74,88,30,61,72,58,41,53,56,49,51,55,48,51,53,53,52,56,66,73,75,109

Nearest PDB structures (foldseek):
  6yxx-assembly1_E2  TM=3.109E-01  e=6.942E-12  Trypanosoma brucei brucei
  6uw1-assembly1_B  TM=3.400E-01  e=4.313E+00  Mycolicibacterium smegmatis MC2 155
  6uvx-assembly1_B  TM=3.393E-01  e=5.499E+00  Mycolicibacterium smegmatis MC2 155
  6uw5-assembly1_A  TM=3.315E-01  e=7.011E+00  Mycolicibacterium smegmatis MC2 155

pLDDT: mean 92.3, std 7.08, range [47.72, 98.19]

Secondary structure (DSSP, 8-state):
-PPPPHHHH-HHHHTTB-SSSSTT--TTSS-TT---EEEEE-TT-TT-EEEEEHHHHHTT----TTTTTSS--TTTSHHHH-HHHHTTB-SSTTTT--GGGS-TT---EEEEE-TT-TT-EEEEEHHHHHTT---TTTTTSS--TTTBHHHH-HHHHHTB-SSTTTT--GGGSBTT---EEEEE-TT-TT-EEEEEHHHHHHS----TTTTTSS--TTTSHHHH-HHHHTTB-HHHHTT--GGGS-TT----EEEE-TT-TT-EEEE-HHHHHHS----TTTTTSS--GGGBHHHH-HHHHTTB-TTT-SS-TTS-BTT---EEEEE-SS-TT-EEEEEHHHHHTT---TTT--TTS-HHHHHHHHHHTTTSTT--TT-EEEEETTEEEEESEEEGGGTEEEEEE-TTTSTT-HHHHHHHHHHHHHTT-EEEEEEETTPPPSSTTPEEEPSSP-HHHHHHHHHHHHHHHS---HHHHHHHHHHHTSSS-S-HHHHHHHHHHHHHHHHHH-

Foldseek 3Di:
DDQFFQCVLPVVQQVQADPPFAPPDGSRNDGQQFQDWGWGHDPVDRFLIDIGGSVCCSVVVDDRCVVVFVAFDQCFFQCNPPVVQQVQADPPQQPPDHSRRHGQQDQDWGWGHDPPDPPQIDIGGSVVVSVPDDGCVVVQVAFDQCQFQCNVPVPQQVQADPPFFPPDHRSRGGQLFQDWGWGHDPVDPPLIDIDGSNCVNPVVDDRCVVVQVAFDQCFFQCNPPVVQQVFADCVQQVVDHSRRHGLCDQDWGWGHDPVDRFQIDIGTSVCCPVVVDDRCVVVQNAAAQCFFCCNVPVVQQVQFDPPFDPDHRSRHGQCFQDWGKGAAPVDRPQIDIGGSVVVSVPPHRPLPDPPPADLLLLLLQQLVCVLAPDKDCVFDWDDFPNDIDGFSIARVVQLETEHEADCVVCPVVLVVVVVVVVSSVVVPHHYEYEYEPPDDDPDPNYHYQYPPGDSLVSNLSNLVSVVVVDDDDPVSVVVSVVSNVDPDRDRVVVSVVVSVVVSVVVVVVD

Radius of gyration: 58.65 Å; Cα contacts (8 Å, |Δi|>4): 795; chains: 1; bounding box: 138×55×145 Å

Mean predicted aligned error: 14.69 Å

Sequence (510 aa):
MPKKPLAETHPELAKQWHPSLNGDLTARDVTPGSNKKVWWKCPVGDDHEWEMSVAMRGSSGQGCTICRGFKVVKSNCLGTLNPSLSKEWHPTLNGDLTPFDVIPGTSKKVWWKCEKGDDHEWEASIKNRKNGAGCSICSGKKVVKSNSFQTLFPDLAKQWHPTRNNGISPNQFVAGSKKKVWWKCEKGDDHEWIASIGERTGNNTGCPICEGLKVVKSNSLETTHPELCKEWNHIKNKNITPQSIIAGSSKKVWWKCPVGDDHEWLASPNNRTTHNSGCPVCTNQLVVNSNCLNTIYPKLAKEWHPTKNKLNPFEVSSRSTIKVWWKCSKDDGHEWKTRVFDRVNGNDCPYCDLTPQSKQELTITFELAKLFKNIDPKGFKTRLDGRLRAIDIYIPKLNLCIEFDGAYWHKDRRDIDKIKSEMLLEEGFELIRVREEPLKKIYDTDVISKQPYNGKQVTNDILSVIMNKFKLEEKLISKIIDYQSKSELQNEKGLERYIDKILTEKAKAK